Protein 7XLO (pdb70)

Structure (mmCIF, N/CA/C/O backbone):
data_7XLO
#
_entry.id   7XLO
#
_cell.length_a   97.650
_cell.length_b   97.650
_cell.length_c   168.220
_cell.angle_alpha   90.00
_cell.angle_beta   90.00
_cell.angle_gamma   90.00
#
_symmetry.space_group_name_H-M   'I 4'
#
loop_
_entity.id
_entity.type
_entity.pdbx_description
1 polymer "Inosine-5'-monophosphate dehydrogenase"
2 water water
#
loop_
_atom_site.group_PDB
_atom_site.id
_atom_site.type_symbol
_atom_site.label_atom_id
_atom_site.label_alt_id
_atom_site.label_comp_id
_atom_site.label_asym_id
_atom_site.label_entity_id
_atom_site.label_seq_id
_atom_site.pdbx_PDB_ins_code
_atom_site.Cartn_x
_atom_site.Cartn_y
_atom_site.Cartn_z
_atom_site.occupancy
_atom_site.B_iso_or_equiv
_atom_site.auth_seq_id
_atom_site.auth_comp_id
_atom_site.auth_asym_id
_atom_site.auth_atom_id
_atom_site.pdbx_PDB_model_num
ATOM 1 N N . MET A 1 1 ? 16.330 -13.635 8.797 1.00 18.04 1 MET A N 1
ATOM 2 C CA . MET A 1 1 ? 16.050 -14.867 9.617 1.00 18.17 1 MET A CA 1
ATOM 3 C C . MET A 1 1 ? 15.482 -14.460 10.982 1.00 17.22 1 MET A C 1
ATOM 4 O O . MET A 1 1 ? 14.355 -14.869 11.303 1.00 17.83 1 MET A O 1
ATOM 9 N N . PHE A 1 2 ? 16.247 -13.697 11.758 1.00 15.80 2 PHE A N 1
ATOM 10 C CA . PHE A 1 2 ? 15.925 -13.381 13.165 1.00 15.38 2 PHE A CA 1
ATOM 11 C C . PHE A 1 2 ? 15.102 -12.101 13.207 1.00 15.63 2 PHE A C 1
ATOM 12 O O . PHE A 1 2 ? 14.029 -12.082 13.833 1.00 16.00 2 PHE A O 1
ATOM 20 N N . LEU A 1 3 ? 15.577 -11.058 12.542 1.00 15.90 3 LEU A N 1
ATOM 21 C CA . LEU A 1 3 ? 14.815 -9.797 12.461 1.00 16.47 3 LEU A CA 1
ATOM 22 C C . LEU A 1 3 ? 13.495 -10.024 11.723 1.00 17.13 3 LEU A C 1
ATOM 23 O O . LEU A 1 3 ? 12.518 -9.341 12.056 1.00 17.39 3 LEU A O 1
ATOM 28 N N . LYS A 1 4 ? 13.475 -10.944 10.756 1.00 18.08 4 LYS A N 1
ATOM 29 C CA . LYS A 1 4 ? 12.253 -11.310 9.993 1.00 18.47 4 LYS A CA 1
ATOM 30 C C . LYS A 1 4 ? 11.182 -11.845 10.943 1.00 17.95 4 LYS A C 1
ATOM 31 O O . LYS A 1 4 ? 10.004 -11.539 10.722 1.00 17.76 4 LYS A O 1
ATOM 37 N N . LYS A 1 5 ? 11.573 -12.637 11.945 1.00 17.78 5 LYS A N 1
ATOM 38 C CA . LYS A 1 5 ? 10.633 -13.121 12.982 1.00 17.50 5 LYS A CA 1
ATOM 39 C C . LYS A 1 5 ? 9.919 -11.925 13.615 1.00 18.12 5 LYS A C 1
ATOM 40 O O . LYS A 1 5 ? 8.700 -12.000 13.756 1.00 18.17 5 LYS A O 1
ATOM 46 N N . LEU A 1 6 ? 10.649 -10.860 13.964 1.00 18.55 6 LEU A N 1
ATOM 47 C CA . LEU A 1 6 ? 10.092 -9.701 14.710 1.00 19.27 6 LEU A CA 1
ATOM 48 C C . LEU A 1 6 ? 9.375 -8.727 13.769 1.00 20.74 6 LEU A C 1
ATOM 49 O O . LEU A 1 6 ? 8.270 -8.272 14.124 1.00 20.96 6 LEU A O 1
ATOM 54 N N . ILE A 1 7 ? 10.002 -8.378 12.642 1.00 22.39 7 ILE A N 1
ATOM 55 C CA . ILE A 1 7 ? 9.415 -7.487 11.597 1.00 23.12 7 ILE A CA 1
ATOM 56 C C . ILE A 1 7 ? 8.041 -8.048 11.208 1.00 23.78 7 ILE A C 1
ATOM 57 O O . ILE A 1 7 ? 7.086 -7.269 11.089 1.00 23.90 7 ILE A O 1
ATOM 62 N N . GLU A 1 8 ? 7.940 -9.367 11.036 1.00 24.97 8 GLU A N 1
ATOM 63 C CA . GLU A 1 8 ? 6.758 -10.013 10.410 1.00 24.75 8 GLU A CA 1
ATOM 64 C C . GLU A 1 8 ? 5.906 -10.771 11.432 1.00 23.64 8 GLU A C 1
ATOM 65 O O . GLU A 1 8 ? 4.866 -11.317 11.006 1.00 24.21 8 GLU A O 1
ATOM 71 N N . ALA A 1 9 ? 6.299 -10.833 12.708 1.00 22.02 9 ALA A N 1
ATOM 72 C CA . ALA A 1 9 ? 5.459 -11.468 13.756 1.00 20.95 9 ALA A CA 1
ATOM 73 C C . ALA A 1 9 ? 4.110 -10.771 13.772 1.00 19.67 9 ALA A C 1
ATOM 74 O O . ALA A 1 9 ? 4.083 -9.525 13.827 1.00 18.82 9 ALA A O 1
ATOM 76 N N . LYS A 1 10 ? 3.036 -11.546 13.712 1.00 18.94 10 LYS A N 1
ATOM 77 C CA . LYS A 1 10 ? 1.676 -10.967 13.753 1.00 19.44 10 LYS A CA 1
ATOM 78 C C . LYS A 1 10 ? 1.332 -10.648 15.213 1.00 18.83 10 LYS A C 1
ATOM 79 O O . LYS A 1 10 ? 2.082 -11.064 16.143 1.00 18.59 10 LYS A O 1
ATOM 85 N N . LYS A 1 11 ? 0.253 -9.890 15.395 1.00 17.63 11 LYS A N 1
ATOM 86 C CA . LYS A 1 11 ? -0.218 -9.400 16.715 1.00 16.86 11 LYS A CA 1
ATOM 87 C C . LYS A 1 11 ? -1.378 -10.290 17.180 1.00 15.72 11 LYS A C 1
ATOM 88 O O . LYS A 1 11 ? -2.316 -10.490 16.397 1.00 16.22 11 LYS A O 1
ATOM 94 N N . ALA A 1 12 ? -1.336 -10.818 18.402 1.00 14.29 12 ALA A N 1
ATOM 95 C CA . ALA A 1 12 ? -2.424 -11.683 18.924 1.00 13.30 12 ALA A CA 1
ATOM 96 C C . ALA A 1 12 ? -3.188 -11.013 20.079 1.00 12.32 12 ALA A C 1
ATOM 97 O O . ALA A 1 12 ? -2.628 -10.135 20.804 1.00 12.01 12 ALA A O 1
ATOM 99 N N . TYR A 1 13 ? -4.441 -11.442 20.249 1.00 11.28 13 TYR A N 1
ATOM 100 C CA . TYR A 1 13 ? -5.450 -10.775 21.108 1.00 10.56 13 TYR A CA 1
ATOM 101 C C . TYR A 1 13 ? -5.954 -11.690 22.212 1.00 10.27 13 TYR A C 1
ATOM 102 O O . TYR A 1 13 ? -6.147 -12.895 21.974 1.00 10.55 13 TYR A O 1
ATOM 111 N N . THR A 1 14 ? -6.182 -11.111 23.388 1.00 9.79 14 THR A N 1
ATOM 112 C CA . THR A 1 14 ? -6.817 -11.807 24.528 1.00 9.49 14 THR A CA 1
ATOM 113 C C . THR A 1 14 ? -8.185 -11.182 24.757 1.00 9.20 14 THR A C 1
ATOM 114 O O . THR A 1 14 ? -8.667 -10.495 23.862 1.00 9.41 14 THR A O 1
ATOM 118 N N . PHE A 1 15 ? -8.782 -11.399 25.919 1.00 9.01 15 PHE A N 1
ATOM 119 C CA . PHE A 1 15 ? -10.151 -10.910 26.203 1.00 8.96 15 PHE A CA 1
ATOM 120 C C . PHE A 1 15 ? -10.114 -9.392 26.402 1.00 9.29 15 PHE A C 1
ATOM 121 O O . PHE A 1 15 ? -10.860 -8.664 25.726 1.00 9.57 15 PHE A O 1
ATOM 129 N N . ASP A 1 16 ? -9.197 -8.917 27.239 1.00 9.61 16 ASP A N 1
ATOM 130 C CA . ASP A 1 16 ? -9.089 -7.483 27.606 1.00 9.83 16 ASP A CA 1
ATOM 131 C C . ASP A 1 16 ? -8.608 -6.628 26.436 1.00 9.97 16 ASP A C 1
ATOM 132 O O . ASP A 1 16 ? -8.474 -5.425 26.633 1.00 9.80 16 ASP A O 1
ATOM 137 N N . ASP A 1 17 ? -8.371 -7.212 25.261 1.00 10.52 17 ASP A N 1
ATOM 138 C CA . ASP A 1 17 ? -8.016 -6.430 24.047 1.00 10.84 17 ASP A CA 1
ATOM 139 C C . ASP A 1 17 ? -9.266 -5.987 23.287 1.00 10.95 17 ASP A C 1
ATOM 140 O O . ASP A 1 17 ? -9.179 -4.981 22.549 1.00 10.89 17 ASP A O 1
ATOM 145 N N . VAL A 1 18 ? -10.368 -6.727 23.413 1.00 11.12 18 VAL A N 1
ATOM 146 C CA . VAL A 1 18 ? -11.554 -6.500 22.545 1.00 11.34 18 VAL A CA 1
ATOM 147 C C . VAL A 1 18 ? -12.783 -6.189 23.389 1.00 11.48 18 VAL A C 1
ATOM 148 O O . VAL A 1 18 ? -12.756 -6.410 24.629 1.00 11.07 18 VAL A O 1
ATOM 152 N N . LEU A 1 19 ? -13.801 -5.684 22.675 1.00 11.87 19 LEU A N 1
ATOM 153 C CA . LEU A 1 19 ? -15.208 -5.507 23.108 1.00 11.74 19 LEU A CA 1
ATOM 154 C C . LEU A 1 19 ? -16.144 -5.933 21.988 1.00 11.93 19 LEU A C 1
ATOM 155 O O . LEU A 1 19 ? -15.849 -5.685 20.798 1.00 11.79 19 LEU A O 1
ATOM 160 N N . LEU A 1 20 ? -17.276 -6.461 22.378 1.00 12.06 20 LEU A N 1
ATOM 161 C CA . LEU A 1 20 ? -18.255 -6.798 21.395 1.00 12.30 20 LEU A CA 1
ATOM 162 C C . LEU A 1 20 ? -19.117 -5.601 21.049 1.00 12.50 20 LEU A C 1
ATOM 163 O O . LEU A 1 20 ? -19.638 -4.948 21.916 1.00 12.68 20 LEU A O 1
ATOM 168 N N . VAL A 1 21 ? -19.251 -5.310 19.770 1.00 12.71 21 VAL A N 1
ATOM 169 C CA . VAL A 1 21 ? -20.119 -4.211 19.291 1.00 12.60 21 VAL A CA 1
ATOM 170 C C . VAL A 1 21 ? -21.565 -4.644 19.107 1.00 12.60 21 VAL A C 1
ATOM 171 O O . VAL A 1 21 ? -21.821 -5.618 18.445 1.00 12.60 21 VAL A O 1
ATOM 175 N N . PRO A 1 22 ? -22.512 -3.905 19.720 1.00 12.85 22 PRO A N 1
ATOM 176 C CA . PRO A 1 22 ? -23.904 -4.319 19.683 1.00 13.17 22 PRO A CA 1
ATOM 177 C C . PRO A 1 22 ? -24.554 -4.043 18.325 1.00 13.71 22 PRO A C 1
ATOM 178 O O . PRO A 1 22 ? -24.406 -2.978 17.775 1.00 13.49 22 PRO A O 1
ATOM 182 N N . ASN A 1 23 ? -25.285 -5.042 17.852 1.00 14.76 23 ASN A N 1
ATOM 183 C CA . ASN A 1 23 ? -26.015 -5.051 16.572 1.00 15.27 23 ASN A CA 1
ATOM 184 C C . ASN A 1 23 ? -27.488 -4.765 16.861 1.00 16.21 23 ASN A C 1
ATOM 185 O O . ASN A 1 23 ? -27.866 -4.701 18.044 1.00 16.68 23 ASN A O 1
ATOM 190 N N . ALA A 1 24 ? -28.297 -4.640 15.809 1.00 17.21 24 ALA A N 1
ATOM 191 C CA . ALA A 1 24 ? -29.773 -4.645 15.895 1.00 17.61 24 ALA A CA 1
ATOM 192 C C . ALA A 1 24 ? -30.205 -6.014 16.407 1.00 18.19 24 ALA A C 1
ATOM 193 O O . ALA A 1 24 ? -29.604 -7.011 15.974 1.00 19.10 24 ALA A O 1
ATOM 195 N N . SER A 1 25 ? -31.216 -6.058 17.272 1.00 18.49 25 SER A N 1
ATOM 196 C CA . SER A 1 25 ? -31.597 -7.285 18.003 1.00 19.22 25 SER A CA 1
ATOM 197 C C . SER A 1 25 ? -33.106 -7.508 18.021 1.00 20.75 25 SER A C 1
ATOM 198 O O . SER A 1 25 ? -33.872 -6.607 18.458 1.00 20.96 25 SER A O 1
ATOM 201 N N . TRP A 1 26 ? -33.505 -8.715 17.622 1.00 21.69 26 TRP A N 1
ATOM 202 C CA . TRP A 1 26 ? -34.896 -9.194 17.771 1.00 21.92 26 TRP A CA 1
ATOM 203 C C . TRP A 1 26 ? -35.034 -10.047 19.033 1.00 21.47 26 TRP A C 1
ATOM 204 O O . TRP A 1 26 ? -36.145 -10.541 19.274 1.00 19.56 26 TRP A O 1
ATOM 215 N N . VAL A 1 27 ? -33.940 -10.148 19.780 1.00 21.64 27 VAL A N 1
ATOM 216 C CA . VAL A 1 27 ? -33.848 -11.042 20.915 1.00 21.78 27 VAL A CA 1
ATOM 217 C C . VAL A 1 27 ? -33.644 -10.472 22.312 1.00 21.60 27 VAL A C 1
ATOM 218 O O . VAL A 1 27 ? -32.868 -9.562 22.514 1.00 20.78 27 VAL A O 1
ATOM 222 N N . GLU A 1 28 ? -34.345 -11.038 23.274 1.00 21.88 28 GLU A N 1
ATOM 223 C CA . GLU A 1 28 ? -34.182 -10.646 24.659 1.00 21.74 28 GLU A CA 1
ATOM 224 C C . GLU A 1 28 ? -33.558 -11.825 25.350 1.00 21.70 28 GLU A C 1
ATOM 225 O O . GLU A 1 28 ? -33.677 -12.937 24.872 1.00 21.29 28 GLU A O 1
ATOM 227 N N . PRO A 1 29 ? -32.948 -11.609 26.520 1.00 20.92 29 PRO A N 1
ATOM 228 C CA . PRO A 1 29 ? -32.126 -12.642 27.148 1.00 19.68 29 PRO A CA 1
ATOM 229 C C . PRO A 1 29 ? -32.994 -13.830 27.559 1.00 18.37 29 PRO A C 1
ATOM 230 O O . PRO A 1 29 ? -32.619 -14.934 27.278 1.00 17.50 29 PRO A O 1
ATOM 234 N N . LYS A 1 30 ? -34.164 -13.563 28.134 1.00 18.32 30 LYS A N 1
ATOM 235 C CA . LYS A 1 30 ? -35.189 -14.610 28.392 1.00 18.42 30 LYS A CA 1
ATOM 236 C C . LYS A 1 30 ? -35.359 -15.515 27.151 1.00 17.92 30 LYS A C 1
ATOM 237 O O . LYS A 1 30 ? -35.531 -16.721 27.345 1.00 18.20 30 LYS A O 1
ATOM 243 N N . ASP A 1 31 ? -35.297 -14.985 25.925 1.00 17.33 31 ASP A N 1
ATOM 244 C CA . ASP A 1 31 ? -35.583 -15.774 24.698 1.00 17.09 31 ASP A CA 1
ATOM 245 C C . ASP A 1 31 ? -34.358 -16.558 24.200 1.00 16.50 31 ASP A C 1
ATOM 246 O O . ASP A 1 31 ? -34.497 -17.262 23.183 1.00 16.88 31 ASP A O 1
ATOM 251 N N . THR A 1 32 ? -33.192 -16.440 24.838 1.00 15.68 32 THR A N 1
ATOM 252 C CA . THR A 1 32 ? -31.927 -17.030 24.316 1.00 14.41 32 THR A CA 1
ATOM 253 C C . THR A 1 32 ? -31.919 -18.552 24.438 1.00 13.96 32 THR A C 1
ATOM 254 O O . THR A 1 32 ? -32.702 -19.104 25.241 1.00 13.49 32 THR A O 1
ATOM 258 N N . ASP A 1 33 ? -31.063 -19.170 23.618 1.00 13.65 33 ASP A N 1
ATOM 259 C CA . ASP A 1 33 ? -30.712 -20.610 23.641 1.00 13.48 33 ASP A CA 1
ATOM 260 C C . ASP A 1 33 ? -29.181 -20.728 23.706 1.00 13.53 33 ASP A C 1
ATOM 261 O O . ASP A 1 33 ? -28.500 -20.454 22.694 1.00 13.42 33 ASP A O 1
ATOM 266 N N . VAL A 1 34 ? -28.660 -21.120 24.869 1.00 13.08 34 VAL A N 1
ATOM 267 C CA . VAL A 1 34 ? -27.199 -21.250 25.083 1.00 12.98 34 VAL A CA 1
ATOM 268 C C . VAL A 1 34 ? -26.785 -22.708 24.948 1.00 12.67 34 VAL A C 1
ATOM 269 O O . VAL A 1 34 ? -25.683 -23.042 25.368 1.00 12.31 34 VAL A O 1
ATOM 273 N N . SER A 1 35 ? -27.638 -23.565 24.400 1.00 12.81 35 SER A N 1
ATOM 274 C CA . SER A 1 35 ? -27.275 -24.990 24.250 1.00 12.90 35 SER A CA 1
ATOM 275 C C . SER A 1 35 ? -26.101 -25.038 23.281 1.00 13.38 35 SER A C 1
ATOM 276 O O . SER A 1 35 ? -25.908 -24.057 22.518 1.00 13.62 35 SER A O 1
ATOM 279 N N . THR A 1 36 ? -25.314 -26.106 23.374 1.00 13.27 36 THR A N 1
ATOM 280 C CA . THR A 1 36 ? -24.208 -26.393 22.447 1.00 12.97 36 THR A CA 1
ATOM 281 C C . THR A 1 36 ? -24.084 -27.903 22.339 1.00 13.10 36 THR A C 1
ATOM 282 O O . THR A 1 36 ? -24.357 -28.611 23.317 1.00 13.86 36 THR A O 1
ATOM 286 N N . ASP A 1 37 ? -23.659 -28.361 21.177 1.00 12.95 37 ASP A N 1
ATOM 287 C CA . ASP A 1 37 ? -23.648 -29.792 20.830 1.00 13.04 37 ASP A CA 1
ATOM 288 C C . ASP A 1 37 ? -22.218 -30.232 20.522 1.00 12.61 37 ASP A C 1
ATOM 289 O O . ASP A 1 37 ? -21.795 -30.126 19.356 1.00 12.02 37 ASP A O 1
ATOM 294 N N . LEU A 1 38 ? -21.508 -30.722 21.536 1.00 12.61 38 LEU A N 1
ATOM 295 C CA . LEU A 1 38 ? -20.080 -31.083 21.388 1.00 12.74 38 LEU A CA 1
ATOM 296 C C . LEU A 1 38 ? -20.036 -32.486 20.798 1.00 12.95 38 LEU A C 1
ATOM 297 O O . LEU A 1 38 ? -19.860 -33.451 21.554 1.00 13.33 38 LEU A O 1
ATOM 302 N N . ALA A 1 39 ? -20.241 -32.586 19.485 1.00 12.91 39 ALA A N 1
ATOM 303 C CA . ALA A 1 39 ? -20.064 -33.834 18.715 1.00 12.96 39 ALA A CA 1
ATOM 304 C C . ALA A 1 39 ? -21.088 -34.873 19.165 1.00 13.11 39 ALA A C 1
ATOM 305 O O . ALA A 1 39 ? -20.691 -35.979 19.507 1.00 13.15 39 ALA A O 1
ATOM 307 N N . GLY A 1 40 ? -22.364 -34.504 19.193 1.00 13.45 40 GLY A N 1
ATOM 308 C CA . GLY A 1 40 ? -23.434 -35.379 19.700 1.00 13.51 40 GLY A CA 1
ATOM 309 C C . GLY A 1 40 ? -23.737 -35.177 21.180 1.00 13.68 40 GLY A C 1
ATO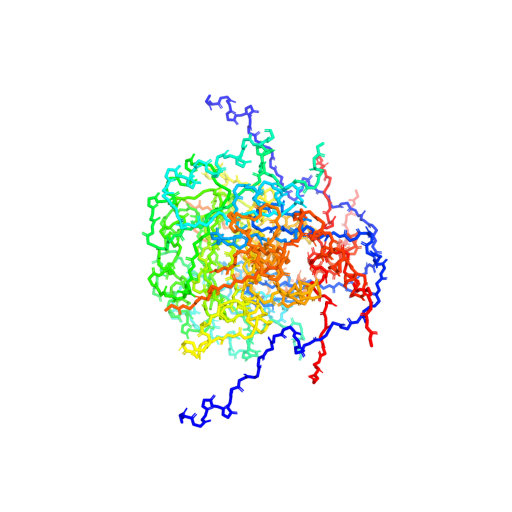M 310 O O . GLY A 1 40 ? -24.890 -35.439 21.578 1.00 14.04 40 GLY A O 1
ATOM 311 N N . LEU A 1 41 ? -22.750 -34.785 21.983 1.00 13.77 41 LEU A N 1
ATOM 312 C CA . LEU A 1 41 ? -23.009 -34.488 23.385 1.00 13.86 41 LEU A CA 1
ATOM 313 C C . LEU A 1 41 ? -23.846 -33.240 23.378 1.00 13.78 41 LEU A C 1
ATOM 314 O O . LEU A 1 41 ? -23.458 -32.247 22.766 1.00 14.49 41 LEU A O 1
ATOM 319 N N . LYS A 1 42 ? -24.990 -33.253 24.052 1.00 13.40 42 LYS A N 1
ATOM 320 C CA . LYS A 1 42 ? -25.869 -32.082 23.927 1.00 13.48 42 LYS A CA 1
ATOM 321 C C . LYS A 1 42 ? -25.899 -31.385 25.276 1.00 12.98 42 LYS A C 1
ATOM 322 O O . LYS A 1 42 ? -26.577 -31.873 26.185 1.00 12.93 42 LYS A O 1
ATOM 328 N N . LEU A 1 43 ? -25.147 -30.296 25.393 1.00 12.66 43 LEU A N 1
ATOM 329 C CA . LEU A 1 43 ? -25.123 -29.444 26.601 1.00 12.19 43 LEU A CA 1
ATOM 330 C C . LEU A 1 43 ? -26.228 -28.396 26.448 1.00 12.04 43 LEU A C 1
ATOM 331 O O . LEU A 1 43 ? -26.540 -28.036 25.306 1.00 12.22 43 LEU A O 1
ATOM 336 N N . ASN A 1 44 ? -26.820 -27.964 27.565 1.00 11.93 44 ASN A N 1
ATOM 337 C CA . ASN A 1 44 ? -27.888 -26.926 27.630 1.00 11.71 44 ASN A CA 1
ATOM 338 C C . ASN A 1 44 ? -27.343 -25.606 28.188 1.00 11.68 44 ASN A C 1
ATOM 339 O O . ASN A 1 44 ? -28.119 -24.628 28.303 1.00 11.34 44 ASN A O 1
ATOM 344 N N . ILE A 1 45 ? -26.069 -25.612 28.585 1.00 11.58 45 ILE A N 1
ATOM 345 C CA . ILE A 1 45 ? -25.252 -24.397 28.841 1.00 11.38 45 ILE A CA 1
ATOM 346 C C . ILE A 1 45 ? -23.835 -24.709 28.351 1.00 11.26 45 ILE A C 1
ATOM 347 O O . ILE A 1 45 ? -23.400 -25.852 28.426 1.00 10.96 45 ILE A O 1
ATOM 352 N N . PRO A 1 46 ? -23.080 -23.732 27.799 1.00 11.49 46 PRO A N 1
ATOM 353 C CA . PRO A 1 46 ? -21.791 -24.034 27.178 1.00 11.68 46 PRO A CA 1
ATOM 354 C C . PRO A 1 46 ? -20.613 -24.029 28.152 1.00 12.31 46 PRO A C 1
ATOM 355 O O . PRO A 1 46 ? -19.628 -23.383 27.856 1.00 12.88 46 PRO A O 1
ATOM 359 N N . ILE A 1 47 ? -20.728 -24.758 29.268 1.00 12.79 47 ILE A N 1
ATOM 360 C CA . ILE A 1 47 ? -19.722 -24.748 30.371 1.00 12.79 47 ILE A CA 1
ATOM 361 C C . ILE A 1 47 ? -19.182 -26.159 30.605 1.00 12.70 47 ILE A C 1
ATOM 362 O O . ILE A 1 47 ? -19.984 -27.098 30.595 1.00 13.03 47 ILE A O 1
ATOM 367 N N . VAL A 1 48 ? -17.865 -26.283 30.786 1.00 12.75 48 VAL A N 1
ATOM 368 C CA . VAL A 1 48 ? -17.133 -27.576 30.959 1.00 12.97 48 VAL A CA 1
ATOM 369 C C . VAL A 1 48 ? -16.198 -27.430 32.156 1.00 12.94 48 VAL A C 1
ATOM 370 O O . VAL A 1 48 ? -15.384 -26.514 32.135 1.00 13.19 48 VAL A O 1
ATOM 374 N N . SER A 1 49 ? -16.299 -28.310 33.145 1.00 13.10 49 SER A N 1
ATOM 375 C CA . SER A 1 49 ? -15.398 -28.369 34.329 1.00 13.27 49 SER A CA 1
ATOM 376 C C . SER A 1 49 ? -13.937 -28.580 33.921 1.00 13.50 49 SER A C 1
ATOM 377 O O . SER A 1 49 ? -13.692 -29.486 33.087 1.00 14.09 49 SER A O 1
ATOM 380 N N . ALA A 1 50 ? -13.001 -27.832 34.488 1.00 13.44 50 ALA A N 1
ATOM 381 C CA . ALA A 1 50 ? -11.599 -28.087 34.197 1.00 13.63 50 ALA A CA 1
ATOM 382 C C . ALA A 1 50 ? -11.160 -29.285 35.019 1.00 14.00 50 ALA A C 1
ATOM 383 O O . ALA A 1 50 ? -11.300 -29.284 36.242 1.00 14.51 50 ALA A O 1
ATOM 385 N N . ALA A 1 51 ? -10.643 -30.315 34.357 1.00 14.31 51 ALA A N 1
ATOM 386 C CA . ALA A 1 51 ? -10.239 -31.532 35.060 1.00 14.48 51 ALA A CA 1
ATOM 387 C C . ALA A 1 51 ? -9.034 -31.305 35.961 1.00 14.61 51 ALA A C 1
ATOM 388 O O . ALA A 1 51 ? -7.914 -31.672 35.608 1.00 14.80 51 ALA A O 1
ATOM 390 N N . MET A 1 52 ? -9.255 -30.703 37.124 1.00 14.50 52 MET A N 1
ATOM 391 C CA . MET A 1 52 ? -8.167 -30.484 38.068 1.00 14.72 52 MET A CA 1
ATOM 392 C C . MET A 1 52 ? -8.545 -31.064 39.417 1.00 15.05 52 MET A C 1
ATOM 393 O O . MET A 1 52 ? -9.708 -31.011 39.818 1.00 14.74 52 MET A O 1
ATOM 398 N N . ASP A 1 53 ? -7.569 -31.629 40.119 1.00 15.85 53 ASP A N 1
ATOM 399 C CA . ASP A 1 53 ? -7.887 -32.273 41.420 1.00 17.08 53 ASP A CA 1
ATOM 400 C C . ASP A 1 53 ? -8.402 -31.253 42.445 1.00 18.01 53 ASP A C 1
ATOM 401 O O . ASP A 1 53 ? -8.842 -31.693 43.525 1.00 18.38 53 ASP A O 1
ATOM 406 N N . THR A 1 54 ? -8.354 -29.957 42.124 1.00 18.81 54 THR A N 1
ATOM 407 C CA . THR A 1 54 ? -8.952 -28.862 42.931 1.00 19.16 54 THR A CA 1
ATOM 408 C C . THR A 1 54 ? -10.343 -28.454 42.397 1.00 19.56 54 THR A C 1
ATOM 409 O O . THR A 1 54 ? -11.046 -27.717 43.122 1.00 18.43 54 THR A O 1
ATOM 413 N N . VAL A 1 55 ? -10.748 -28.923 41.206 1.00 20.54 55 VAL A N 1
ATOM 414 C CA . VAL A 1 55 ? -11.978 -28.423 40.514 1.00 21.84 55 VAL A CA 1
ATOM 415 C C . VAL A 1 55 ? -13.028 -29.520 40.312 1.00 22.59 55 VAL A C 1
ATOM 416 O O . VAL A 1 55 ? -14.203 -29.229 40.592 1.00 24.56 55 VAL A O 1
ATOM 420 N N . THR A 1 56 ? -12.678 -30.702 39.796 1.00 23.25 56 THR A N 1
ATOM 421 C CA . THR A 1 56 ? -13.712 -31.661 39.313 1.00 23.62 56 THR A CA 1
ATOM 422 C C . THR A 1 56 ? -13.463 -33.115 39.755 1.00 24.16 56 THR A C 1
ATOM 423 O O . THR A 1 56 ? -12.637 -33.819 39.149 1.00 22.74 56 THR A O 1
ATOM 427 N N . GLU A 1 57 ? -14.208 -33.536 40.776 1.00 25.67 57 GLU A N 1
ATOM 428 C CA . GLU A 1 57 ? -14.488 -34.952 41.112 1.00 26.89 57 GLU A CA 1
ATOM 429 C C . GLU A 1 57 ? -16.019 -35.092 41.076 1.00 27.75 57 GLU A C 1
ATOM 430 O O . GLU A 1 57 ? -16.650 -34.208 40.503 1.00 29.04 57 GLU A O 1
ATOM 436 N N . LYS A 1 58 ? -16.594 -36.152 41.648 1.00 30.25 58 LYS A N 1
ATOM 437 C CA . LYS A 1 58 ? -18.024 -36.547 41.451 1.00 31.21 58 LYS A CA 1
ATOM 438 C C . LYS A 1 58 ? -18.999 -35.399 41.766 1.00 30.89 58 LYS A C 1
ATOM 439 O O . LYS A 1 58 ? -19.921 -35.197 40.953 1.00 30.53 58 LYS A O 1
ATOM 445 N N . GLU A 1 59 ? -18.818 -34.652 42.864 1.00 30.89 59 GLU A N 1
ATOM 446 C CA . GLU A 1 59 ? -19.842 -33.659 43.312 1.00 31.35 59 GLU A CA 1
ATOM 447 C C . GLU A 1 59 ? -20.036 -32.619 42.209 1.00 29.19 59 GLU A C 1
ATOM 448 O O . GLU A 1 59 ? -21.188 -32.331 41.862 1.00 27.66 59 GLU A O 1
ATOM 454 N N . MET A 1 60 ? -18.932 -32.109 41.663 1.00 28.06 60 MET A N 1
ATOM 455 C CA . MET A 1 60 ? -18.946 -31.113 40.564 1.00 27.48 60 MET A CA 1
ATOM 456 C C . MET A 1 60 ? -19.655 -31.678 39.328 1.00 27.39 60 MET A C 1
ATOM 457 O O . MET A 1 60 ? -20.616 -31.028 38.825 1.00 26.74 60 MET A O 1
ATOM 462 N N . ALA A 1 61 ? -19.183 -32.832 38.851 1.00 25.89 61 ALA A N 1
ATOM 463 C CA . ALA A 1 61 ? -19.660 -33.476 37.610 1.00 25.06 61 ALA A CA 1
ATOM 464 C C . ALA A 1 61 ? -21.170 -33.665 37.669 1.00 24.74 61 ALA A C 1
ATOM 465 O O . ALA A 1 61 ? -21.808 -33.438 36.642 1.00 27.09 61 ALA A O 1
ATOM 467 N N . ILE A 1 62 ? -21.706 -34.067 38.827 1.00 23.70 62 ILE A N 1
ATOM 468 C CA . ILE A 1 62 ? -23.172 -34.250 39.037 1.00 22.26 62 ILE A CA 1
ATOM 469 C C . ILE A 1 62 ? -23.838 -32.877 38.960 1.00 20.99 62 ILE A C 1
ATOM 470 O O . ILE A 1 62 ? -24.682 -32.675 38.079 1.00 21.62 62 ILE A O 1
ATOM 475 N N . ALA A 1 63 ? -23.446 -31.963 39.843 1.00 19.56 63 ALA A N 1
ATOM 476 C CA . ALA A 1 63 ? -24.009 -30.597 39.913 1.00 19.30 63 ALA A CA 1
ATOM 477 C C . ALA A 1 63 ? -23.972 -29.943 38.526 1.00 18.47 63 ALA A C 1
ATOM 478 O O . ALA A 1 63 ? -25.031 -29.481 38.081 1.00 18.59 63 ALA A O 1
ATOM 480 N N . LEU A 1 64 ? -22.832 -29.968 37.832 1.00 17.86 64 LEU A N 1
ATOM 481 C CA . LEU A 1 64 ? -22.678 -29.246 36.533 1.00 17.66 64 LEU A CA 1
ATOM 482 C C . LEU A 1 64 ? -23.431 -29.953 35.396 1.00 17.29 64 LEU A C 1
ATOM 483 O O . LEU A 1 64 ? -24.049 -29.244 34.575 1.00 16.93 64 LEU A O 1
ATOM 488 N N . ALA A 1 65 ? -23.383 -31.285 35.323 1.00 16.75 65 ALA A N 1
ATOM 489 C CA . ALA A 1 65 ? -24.168 -32.049 34.329 1.00 16.59 65 ALA A CA 1
ATOM 490 C C . ALA A 1 65 ? -25.654 -31.733 34.534 1.00 16.74 65 ALA A C 1
ATOM 491 O O . ALA A 1 65 ? -26.377 -31.547 33.523 1.00 16.78 65 ALA A O 1
ATOM 493 N N . ARG A 1 66 ? -26.083 -31.657 35.800 1.00 16.07 66 ARG A N 1
ATOM 494 C CA . ARG A 1 66 ? -27.472 -31.305 36.168 1.00 15.33 66 ARG A CA 1
ATOM 495 C C . ARG A 1 66 ? -27.817 -29.949 35.589 1.00 14.75 66 ARG A C 1
ATOM 496 O O . ARG A 1 66 ? -28.974 -29.762 35.188 1.00 15.47 66 ARG A O 1
ATOM 504 N N . LEU A 1 67 ? -26.836 -29.050 35.552 1.00 13.76 67 LEU A N 1
ATOM 505 C CA . LEU A 1 67 ? -27.062 -27.650 35.120 1.00 13.07 67 LEU A CA 1
ATOM 506 C C . LEU A 1 67 ? -27.090 -27.549 33.590 1.00 12.17 67 LEU A C 1
ATOM 507 O O . LEU A 1 67 ? -27.536 -26.501 33.106 1.00 11.82 67 LEU A O 1
ATOM 512 N N . GLY A 1 68 ? -26.710 -28.613 32.870 1.00 11.63 68 GLY A N 1
ATOM 513 C CA . GLY A 1 68 ? -26.586 -28.620 31.397 1.00 11.27 68 GLY A CA 1
ATOM 514 C C . GLY A 1 68 ? -25.136 -28.609 30.951 1.00 11.03 68 GLY A C 1
ATOM 515 O O . GLY A 1 68 ? -24.882 -28.561 29.733 1.00 10.65 68 GLY A O 1
ATOM 516 N N . GLY A 1 69 ? -24.217 -28.628 31.918 1.00 11.06 69 GLY A N 1
ATOM 517 C CA . GLY A 1 69 ? -22.769 -28.507 31.693 1.00 11.03 69 GLY A CA 1
ATOM 518 C C . GLY A 1 69 ? -22.128 -29.864 31.806 1.00 11.01 69 GLY A C 1
ATOM 519 O O . GLY A 1 69 ? -22.865 -30.820 32.019 1.00 11.34 69 GLY A O 1
ATOM 520 N N . LEU A 1 70 ? -20.806 -29.938 31.689 1.00 10.96 70 LEU A N 1
ATOM 521 C CA . LEU A 1 70 ? -20.086 -31.221 31.535 1.00 11.05 70 LEU A CA 1
ATOM 522 C C . LEU A 1 70 ? -18.831 -31.287 32.408 1.00 11.30 70 LEU A C 1
ATOM 523 O O . LEU A 1 70 ? -17.887 -30.511 32.164 1.00 11.40 70 LEU A O 1
ATOM 528 N N . GLY A 1 71 ? -18.815 -32.234 33.351 1.00 11.52 71 GLY A N 1
ATOM 529 C CA . GLY A 1 71 ? -17.654 -32.530 34.206 1.00 11.74 71 GLY A CA 1
ATOM 530 C C . GLY A 1 71 ? -16.603 -33.382 33.510 1.00 11.88 71 GLY A C 1
ATOM 531 O O . GLY A 1 71 ? -16.939 -34.487 33.019 1.00 12.20 71 GLY A O 1
ATOM 532 N N . VAL A 1 72 ? -15.357 -32.912 33.474 1.00 11.97 72 VAL A N 1
ATOM 533 C CA . VAL A 1 72 ? -14.200 -33.781 33.120 1.00 11.94 72 VAL A CA 1
ATOM 534 C C . VAL A 1 72 ? -13.536 -34.227 34.431 1.00 12.02 72 VAL A C 1
ATOM 535 O O . VAL A 1 72 ? -12.896 -33.395 35.090 1.00 11.76 72 VAL A O 1
ATOM 539 N N . ILE A 1 73 ? -13.751 -35.495 34.812 1.00 12.41 73 ILE A N 1
ATOM 540 C CA . ILE A 1 73 ? -13.221 -36.113 36.062 1.00 12.47 73 ILE A CA 1
ATOM 541 C C . ILE A 1 73 ? -11.726 -36.291 35.841 1.00 12.32 73 ILE A C 1
ATOM 542 O O . ILE A 1 73 ? -11.347 -36.963 34.840 1.00 12.27 73 ILE A O 1
ATOM 547 N N . HIS A 1 74 ? -10.924 -35.734 36.752 1.00 11.97 74 HIS A N 1
ATOM 548 C CA . HIS A 1 74 ? -9.467 -35.546 36.562 1.00 11.59 74 HIS A CA 1
ATOM 549 C C . HIS A 1 74 ? -8.714 -36.871 36.678 1.00 11.63 74 HIS A C 1
ATOM 550 O O . HIS A 1 74 ? -9.302 -37.880 37.076 1.00 11.69 74 HIS A O 1
ATOM 557 N N . ARG A 1 75 ? -7.445 -36.858 36.300 1.00 11.96 75 ARG A N 1
ATOM 558 C CA . ARG A 1 75 ? -6.673 -38.101 36.098 1.00 12.37 75 ARG A CA 1
ATOM 559 C C . ARG A 1 75 ? -5.482 -38.134 37.041 1.00 13.18 75 ARG A C 1
ATOM 560 O O . ARG A 1 75 ? -4.596 -39.012 36.862 1.00 13.36 75 ARG A O 1
ATOM 568 N N . ASN A 1 76 ? -5.467 -37.223 38.009 1.00 13.94 76 ASN A N 1
ATOM 569 C CA . ASN A 1 76 ? -4.530 -37.302 39.145 1.00 14.83 76 ASN A CA 1
ATOM 570 C C . ASN A 1 76 ? -5.107 -38.270 40.184 1.00 15.52 76 ASN A C 1
ATOM 571 O O . ASN A 1 76 ? -5.295 -37.865 41.345 1.00 15.58 76 ASN A O 1
ATOM 576 N N . MET A 1 77 ? -5.375 -39.512 39.774 1.00 16.18 77 MET A N 1
ATOM 577 C CA . MET A 1 77 ? -5.949 -40.543 40.664 1.00 17.24 77 MET A CA 1
ATOM 578 C C . MET A 1 77 ? -5.842 -41.923 40.010 1.00 18.62 77 MET A C 1
ATOM 579 O O . MET A 1 77 ? -5.606 -42.000 38.785 1.00 18.31 77 MET A O 1
ATOM 584 N N . SER A 1 78 ? -6.027 -42.969 40.819 1.00 20.98 78 SER A N 1
ATOM 585 C CA . SER A 1 78 ? -6.039 -44.396 40.392 1.00 22.63 78 SER A CA 1
ATOM 586 C C . SER A 1 78 ? -7.226 -44.682 39.465 1.00 22.93 78 SER A C 1
ATOM 587 O O . SER A 1 78 ? -8.257 -43.977 39.549 1.00 22.64 78 SER A O 1
ATOM 590 N N . ILE A 1 79 ? -7.091 -45.712 38.633 1.00 23.50 79 ILE A N 1
ATOM 591 C CA . ILE A 1 79 ? -8.136 -46.086 37.643 1.00 24.63 79 ILE A CA 1
ATOM 592 C C . ILE A 1 79 ? -9.332 -46.636 38.416 1.00 25.39 79 ILE A C 1
ATOM 593 O O . ILE A 1 79 ? -10.453 -46.158 38.213 1.00 25.00 79 ILE A O 1
ATOM 598 N N . GLU A 1 80 ? -9.080 -47.602 39.292 1.00 27.24 80 GLU A N 1
ATOM 599 C CA . GLU A 1 80 ? -10.092 -48.109 40.245 1.00 28.92 80 GLU A CA 1
ATOM 600 C C . GLU A 1 80 ? -10.935 -46.914 40.716 1.00 28.00 80 GLU A C 1
ATOM 601 O O . GLU A 1 80 ? -12.172 -46.988 40.641 1.00 26.62 80 GLU A O 1
ATOM 607 N N . GLU A 1 81 ? -10.281 -45.830 41.141 1.00 29.10 81 GLU A N 1
ATOM 608 C CA . GLU A 1 81 ? -10.965 -44.651 41.721 1.00 29.66 81 GLU A CA 1
ATOM 609 C C . GLU A 1 81 ? -11.620 -43.821 40.618 1.00 28.41 81 GLU A C 1
ATOM 610 O O . GLU A 1 81 ? -12.747 -43.354 40.844 1.00 29.00 81 GLU A O 1
ATOM 616 N N . GLN A 1 82 ? -10.951 -43.617 39.483 1.00 25.99 82 GLN A N 1
ATOM 617 C CA . GLN A 1 82 ? -11.540 -42.797 38.397 1.00 25.43 82 GLN A CA 1
ATOM 618 C C . GLN A 1 82 ? -12.836 -43.471 37.952 1.00 25.59 82 GLN A C 1
ATOM 619 O O . GLN A 1 82 ? -13.899 -42.832 38.025 1.00 25.86 82 GLN A O 1
ATOM 625 N N . VAL A 1 83 ? -12.745 -44.733 37.541 1.00 25.31 83 VAL A N 1
ATOM 626 C CA . VAL A 1 83 ? -13.915 -45.533 37.094 1.00 24.95 83 VAL A CA 1
ATOM 627 C C . VAL A 1 83 ? -15.041 -45.424 38.129 1.00 25.71 83 VAL A C 1
ATOM 628 O O . VAL A 1 83 ? -16.177 -45.171 37.712 1.00 27.78 83 VAL A O 1
ATOM 632 N N . HIS A 1 84 ? -14.748 -45.569 39.426 1.00 25.80 84 HIS A N 1
ATOM 633 C CA . HIS A 1 84 ? -15.754 -45.415 4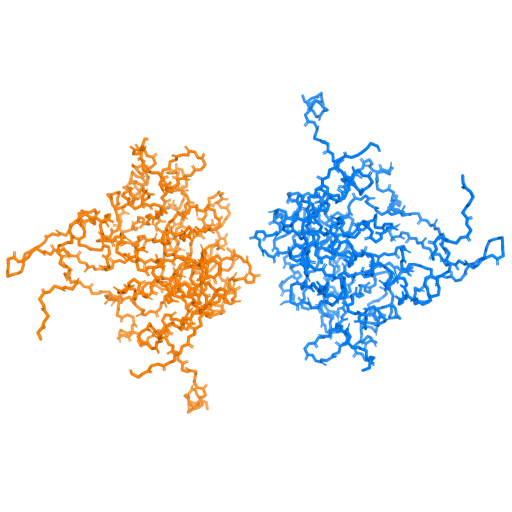0.515 1.00 25.94 84 HIS A CA 1
ATOM 634 C C . HIS A 1 84 ? -16.469 -44.060 40.403 1.00 25.47 84 HIS A C 1
ATOM 635 O O . HIS A 1 84 ? -17.700 -44.006 40.561 1.00 24.23 84 HIS A O 1
ATOM 642 N N . GLN A 1 85 ? -15.700 -43.004 40.143 1.00 25.73 85 GLN A N 1
ATOM 643 C CA . GLN A 1 85 ? -16.196 -41.613 40.074 1.00 25.23 85 GLN A CA 1
ATOM 644 C C . GLN A 1 85 ? -17.018 -41.421 38.801 1.00 24.61 85 GLN A C 1
ATOM 645 O O . GLN A 1 85 ? -17.974 -40.632 38.848 1.00 26.08 85 GLN A O 1
ATOM 651 N N . VAL A 1 86 ? -16.663 -42.099 37.707 1.00 23.51 86 VAL A N 1
ATOM 652 C CA . VAL A 1 86 ? -17.467 -42.052 36.454 1.00 23.22 86 VAL A CA 1
ATOM 653 C C . VAL A 1 86 ? -18.854 -42.603 36.795 1.00 24.13 86 VAL A C 1
ATOM 654 O O . VAL A 1 86 ? -19.838 -41.875 36.599 1.00 22.93 86 VAL A O 1
ATOM 658 N N . GLN A 1 87 ? -18.912 -43.830 37.326 1.00 26.72 87 GLN A N 1
ATOM 659 C CA . GLN A 1 87 ? -20.183 -44.577 37.545 1.00 28.55 87 GLN A CA 1
ATOM 660 C C . GLN A 1 87 ? -20.987 -43.971 38.708 1.00 28.74 87 GLN A C 1
ATOM 661 O O . GLN A 1 87 ? -22.184 -44.275 38.813 1.00 28.72 87 GLN A O 1
ATOM 667 N N . ALA A 1 88 ? -20.366 -43.146 39.558 1.00 29.05 88 ALA A N 1
ATOM 668 C CA . ALA A 1 88 ? -21.065 -42.396 40.627 1.00 27.42 88 ALA A CA 1
ATOM 669 C C . ALA A 1 88 ? -22.016 -41.375 39.997 1.00 27.56 88 ALA A C 1
ATOM 670 O O . ALA A 1 88 ? -23.122 -41.182 40.524 1.00 28.28 88 ALA A O 1
ATOM 672 N N . VAL A 1 89 ? -21.589 -40.751 38.899 1.00 27.43 89 VAL A N 1
ATOM 673 C CA . VAL A 1 89 ? -22.379 -39.728 38.158 1.00 27.47 89 VAL A CA 1
ATOM 674 C C . VAL A 1 89 ? -23.498 -40.453 37.420 1.00 27.58 89 VAL A C 1
ATOM 675 O O . VAL A 1 89 ? -24.652 -39.954 37.430 1.00 29.82 89 VAL A O 1
ATOM 679 N N . LYS A 1 90 ? -23.146 -41.579 36.798 1.00 26.84 90 LYS A N 1
ATOM 680 C CA . LYS A 1 90 ? -24.085 -42.415 36.018 1.00 25.98 90 LYS A CA 1
ATOM 681 C C . LYS A 1 90 ? -25.151 -42.962 36.973 1.00 26.72 90 LYS A C 1
ATOM 682 O O . LYS A 1 90 ? -26.300 -43.134 36.516 1.00 26.02 90 LYS A O 1
ATOM 688 N N . LYS A 1 91 ? -24.787 -43.171 38.253 1.00 27.95 91 LYS A N 1
ATOM 689 C CA . LYS A 1 91 ? -25.652 -43.785 39.305 1.00 28.59 91 LYS A CA 1
ATOM 690 C C . LYS A 1 91 ? -26.309 -42.728 40.218 1.00 29.73 91 LYS A C 1
ATOM 691 O O . LYS A 1 91 ? -26.859 -43.124 41.276 1.00 30.88 91 LYS A O 1
ATOM 693 N N . ALA A 1 92 ? -26.289 -41.442 39.846 1.00 30.04 92 ALA A N 1
ATOM 694 C CA . ALA A 1 92 ? -27.021 -40.365 40.563 1.00 29.00 92 ALA A CA 1
ATOM 695 C C . ALA A 1 92 ? -28.422 -40.216 39.961 1.00 27.95 92 ALA A C 1
ATOM 696 O O . ALA A 1 92 ? -29.253 -39.519 40.569 1.00 27.19 92 ALA A O 1
ATOM 698 N N . GLY A 1 101 ? -37.349 -32.623 37.644 1.00 32.21 101 GLY A N 1
ATOM 699 C CA . GLY A 1 101 ? -36.882 -31.760 38.743 1.00 33.01 101 GLY A CA 1
ATOM 700 C C . GLY A 1 101 ? -35.586 -31.013 38.437 1.00 34.68 101 GLY A C 1
ATOM 701 O O . GLY A 1 101 ? -35.430 -29.891 38.962 1.00 36.52 101 GLY A O 1
ATOM 702 N N . TYR A 1 102 ? -34.657 -31.613 37.672 1.00 34.73 102 TYR A N 1
ATOM 703 C CA . TYR A 1 102 ? -33.394 -30.969 37.204 1.00 32.80 102 TYR A CA 1
ATOM 704 C C . TYR A 1 102 ? -33.545 -30.666 35.717 1.00 31.11 102 TYR A C 1
ATOM 705 O O . TYR A 1 102 ? -33.016 -31.387 34.875 1.00 29.34 102 TYR A O 1
ATOM 714 N N . PRO A 1 103 ? -34.251 -29.567 35.368 1.00 30.78 103 PRO A N 1
ATOM 715 C CA . PRO A 1 103 ? -34.974 -29.496 34.097 1.00 30.33 103 PRO A CA 1
ATOM 716 C C . PRO A 1 103 ? -34.056 -29.420 32.875 1.00 29.73 103 PRO A C 1
ATOM 717 O O . PRO A 1 103 ? -34.326 -30.100 31.898 1.00 28.73 103 PRO A O 1
ATOM 721 N N . GLN A 1 104 ? -33.018 -28.583 32.960 1.00 29.05 104 GLN A N 1
ATOM 722 C CA . GLN A 1 104 ? -32.054 -28.335 31.862 1.00 28.30 104 GLN A CA 1
ATOM 723 C C . GLN A 1 104 ? -30.823 -29.207 32.122 1.00 26.94 104 GLN A C 1
ATOM 724 O O . GLN A 1 104 ? -29.706 -28.691 32.192 1.00 26.78 104 GLN A O 1
ATOM 730 N N . ALA A 1 105 ? -31.037 -30.505 32.287 1.00 25.91 105 ALA A N 1
ATOM 731 C CA . ALA A 1 105 ? -29.953 -31.458 32.559 1.00 25.15 105 ALA A CA 1
ATOM 732 C C . ALA A 1 105 ? -29.387 -31.932 31.233 1.00 24.74 105 ALA A C 1
ATOM 733 O O . ALA A 1 105 ? -30.154 -32.037 30.268 1.00 24.28 105 ALA A O 1
ATOM 735 N N . ALA A 1 106 ? -28.080 -32.196 31.220 1.00 25.42 106 ALA A N 1
ATOM 736 C CA . ALA A 1 106 ? -27.351 -32.856 30.114 1.00 25.47 106 ALA A CA 1
ATOM 737 C C . ALA A 1 106 ? -27.281 -34.365 30.399 1.00 25.04 106 ALA A C 1
ATOM 738 O O . ALA A 1 106 ? -26.768 -34.748 31.464 1.00 24.53 106 ALA A O 1
ATOM 740 N N . ARG A 1 107 ? -27.803 -35.184 29.480 1.00 24.69 107 ARG A N 1
ATOM 741 C CA . ARG A 1 107 ? -28.145 -36.598 29.748 1.00 23.97 107 ARG A CA 1
ATOM 742 C C . ARG A 1 107 ? -27.824 -37.474 28.548 1.00 24.46 107 ARG A C 1
ATOM 743 O O . ARG A 1 107 ? -28.199 -37.115 27.428 1.00 23.74 107 ARG A O 1
ATOM 751 N N . ASP A 1 108 ? -27.208 -38.624 28.803 1.00 26.06 108 ASP A N 1
ATOM 752 C CA . ASP A 1 108 ? -26.921 -39.631 27.754 1.00 27.80 108 ASP A CA 1
ATOM 753 C C . ASP A 1 108 ? -28.247 -40.250 27.293 1.00 28.65 108 ASP A C 1
ATOM 754 O O . ASP A 1 108 ? -29.277 -40.051 27.973 1.00 28.22 108 ASP A O 1
ATOM 759 N N . LYS A 1 109 ? -28.225 -40.990 26.182 1.00 29.71 109 LYS A N 1
ATOM 760 C CA . LYS A 1 109 ? -29.457 -41.593 25.610 1.00 30.18 109 LYS A CA 1
ATOM 761 C C . LYS A 1 109 ? -30.133 -42.497 26.651 1.00 29.03 109 LYS A C 1
ATOM 762 O O . LYS A 1 109 ? -31.319 -42.781 26.481 1.00 31.07 109 LYS A O 1
ATOM 768 N N . LYS A 1 110 ? -29.422 -42.931 27.694 1.00 27.83 110 LYS A N 1
ATOM 769 C CA . LYS A 1 110 ? -30.004 -43.770 28.776 1.00 28.03 110 LYS A CA 1
ATOM 770 C C . LYS A 1 110 ? -30.537 -42.899 29.933 1.00 27.77 110 LYS A C 1
ATOM 771 O O . LYS A 1 110 ? -30.619 -43.398 31.082 1.00 26.59 110 LYS A O 1
ATOM 777 N N . GLY A 1 111 ? -30.904 -41.642 29.662 1.00 27.34 111 GLY A N 1
ATOM 778 C CA . GLY A 1 111 ? -31.482 -40.735 30.671 1.00 25.76 111 GLY A CA 1
ATOM 779 C C . GLY A 1 111 ? -30.470 -40.200 31.681 1.00 25.30 111 GLY A C 1
ATOM 780 O O . GLY A 1 111 ? -30.805 -39.189 32.348 1.00 24.41 111 GLY A O 1
ATOM 781 N N . ARG A 1 112 ? -29.279 -40.819 31.793 1.00 24.15 112 ARG A N 1
ATOM 782 C CA . ARG A 1 112 ? -28.319 -40.611 32.915 1.00 23.56 112 ARG A CA 1
ATOM 783 C C . ARG A 1 112 ? -27.526 -39.332 32.699 1.00 22.68 112 ARG A C 1
ATOM 784 O O . ARG A 1 112 ? -27.203 -39.045 31.530 1.00 22.82 112 ARG A O 1
ATOM 792 N N . LEU A 1 113 ? -27.196 -38.597 33.753 1.00 21.92 113 LEU A N 1
ATOM 793 C CA . LEU A 1 113 ? -26.354 -37.420 33.593 1.00 21.77 113 LEU A CA 1
ATOM 794 C C . LEU A 1 113 ? -25.081 -37.814 32.866 1.00 20.84 113 LEU A C 1
ATOM 795 O O . LEU A 1 113 ? -24.337 -38.676 33.335 1.00 21.34 113 LEU A O 1
ATOM 800 N N . LEU A 1 114 ? -24.825 -37.192 31.722 1.00 19.67 114 LEU A N 1
ATOM 801 C CA . LEU A 1 114 ? -23.617 -37.503 30.967 1.00 18.88 114 LEU A CA 1
ATOM 802 C C . LEU A 1 114 ? -22.373 -36.979 31.678 1.00 17.81 114 LEU A C 1
ATOM 803 O O . LEU A 1 114 ? -22.467 -36.081 32.515 1.00 17.63 114 LEU A O 1
ATOM 808 N N . VAL A 1 115 ? -21.210 -37.534 31.346 1.00 17.15 115 VAL A N 1
ATOM 809 C CA . VAL A 1 115 ? -19.962 -37.108 31.979 1.00 17.12 115 VAL A CA 1
ATOM 810 C C . VAL A 1 115 ? -18.749 -37.439 31.115 1.00 16.89 115 VAL A C 1
ATOM 811 O O . VAL A 1 115 ? -18.867 -38.155 30.120 1.00 17.78 115 VAL A O 1
ATOM 813 N N . ALA A 1 116 ? -17.583 -36.926 31.495 1.00 16.14 116 ALA A N 1
ATOM 814 C CA . ALA A 1 116 ? -16.365 -37.176 30.712 1.00 15.61 116 ALA A CA 1
ATOM 815 C C . ALA A 1 116 ? -15.240 -37.419 31.698 1.00 14.85 116 ALA A C 1
ATOM 816 O O . ALA A 1 116 ? -15.453 -37.192 32.898 1.00 14.63 116 ALA A O 1
ATOM 818 N N . ALA A 1 117 ? -14.092 -37.850 31.198 1.00 14.44 117 ALA A N 1
ATOM 819 C CA . ALA A 1 117 ? -12.919 -38.162 32.038 1.00 14.28 117 ALA A CA 1
ATOM 820 C C . ALA A 1 117 ? -11.616 -37.826 31.305 1.00 13.80 117 ALA A C 1
ATOM 821 O O . ALA A 1 117 ? -11.560 -37.972 30.055 1.00 13.88 117 ALA A O 1
ATOM 823 N N . ALA A 1 118 ? -10.604 -37.402 32.064 1.00 13.23 118 ALA A N 1
ATOM 824 C CA . ALA A 1 118 ? -9.259 -37.120 31.524 1.00 12.87 118 ALA A CA 1
ATOM 825 C C . ALA A 1 118 ? -8.410 -38.388 31.557 1.00 12.46 118 ALA A C 1
ATOM 826 O O . ALA A 1 118 ? -8.455 -39.145 32.537 1.00 12.49 118 ALA A O 1
ATOM 828 N N . CYS A 1 119 ? -7.694 -38.595 30.459 1.00 12.30 119 CYS A N 1
ATOM 829 C CA . CYS A 1 119 ? -6.767 -39.713 30.195 1.00 11.90 119 CYS A CA 1
ATOM 830 C C . CYS A 1 119 ? -5.521 -39.069 29.598 1.00 11.83 119 CYS A C 1
ATOM 831 O O . CYS A 1 119 ? -5.683 -38.172 28.755 1.00 11.84 119 CYS A O 1
ATOM 834 N N . GLY A 1 120 ? -4.336 -39.458 30.067 1.00 11.61 120 GLY A N 1
ATOM 835 C CA . GLY A 1 120 ? -3.056 -39.040 29.472 1.00 11.27 120 GLY A CA 1
ATOM 836 C C . GLY A 1 120 ? -2.785 -39.767 28.158 1.00 11.23 120 GLY A C 1
ATOM 837 O O . GLY A 1 120 ? -3.303 -40.868 27.930 1.00 11.13 120 GLY A O 1
ATOM 838 N N . PRO A 1 121 ? -1.940 -39.176 27.274 1.00 11.22 121 PRO A N 1
ATOM 839 C CA . PRO A 1 121 ? -1.824 -39.627 25.882 1.00 11.18 121 PRO A CA 1
ATOM 840 C C . PRO A 1 121 ? -1.014 -40.909 25.630 1.00 11.44 121 PRO A C 1
ATOM 841 O O . PRO A 1 121 ? -0.871 -41.298 24.482 1.00 11.28 121 PRO A O 1
ATOM 845 N N . HIS A 1 122 ? -0.482 -41.529 26.684 1.00 11.89 122 HIS A N 1
ATOM 846 C CA . HIS A 1 122 ? 0.183 -42.859 26.600 1.00 12.30 122 HIS A CA 1
ATOM 847 C C . HIS A 1 122 ? -0.532 -43.912 27.450 1.00 12.63 122 HIS A C 1
ATOM 848 O O . HIS A 1 122 ? -0.094 -45.067 27.418 1.00 12.07 122 HIS A O 1
ATOM 855 N N . ASP A 1 123 ? -1.575 -43.517 28.182 1.00 13.31 123 ASP A N 1
ATOM 856 C CA . ASP A 1 123 ? -2.269 -44.392 29.149 1.00 13.83 123 ASP A CA 1
ATOM 857 C C . ASP A 1 123 ? -3.420 -45.046 28.400 1.00 14.30 123 ASP A C 1
ATOM 858 O O . ASP A 1 123 ? -4.508 -44.461 28.340 1.00 14.75 123 ASP A O 1
ATOM 863 N N . PHE A 1 124 ? -3.159 -46.219 27.836 1.00 15.04 124 PHE A N 1
ATOM 864 C CA . PHE A 1 124 ? -4.164 -47.043 27.127 1.00 15.83 124 PHE A CA 1
ATOM 865 C C . PHE A 1 124 ? -5.037 -47.813 28.140 1.00 16.52 124 PHE A C 1
ATOM 866 O O . PHE A 1 124 ? -6.239 -47.954 27.874 1.00 16.32 124 PHE A O 1
ATOM 874 N N . GLU A 1 125 ? -4.475 -48.264 29.272 1.00 17.62 125 GLU A N 1
ATOM 875 C CA . GLU A 1 125 ? -5.185 -49.125 30.258 1.00 18.32 125 GLU A CA 1
ATOM 876 C C . GLU A 1 125 ? -6.347 -48.348 30.871 1.00 18.59 125 GLU A C 1
ATOM 877 O O . GLU A 1 125 ? -7.459 -48.904 30.946 1.00 19.27 125 GLU A O 1
ATOM 883 N N . ARG A 1 126 ? -6.080 -47.118 31.312 1.00 18.56 126 ARG A N 1
ATOM 884 C CA . ARG A 1 126 ? -7.094 -46.178 31.867 1.00 18.36 126 ARG A CA 1
ATOM 885 C C . ARG A 1 126 ? -8.193 -45.912 30.835 1.00 17.11 126 ARG A C 1
ATOM 886 O O . ARG A 1 126 ? -9.355 -45.889 31.210 1.00 16.84 126 ARG A O 1
ATOM 894 N N . ALA A 1 127 ? -7.830 -45.698 29.574 1.00 16.64 127 ALA A N 1
ATOM 895 C CA . ALA A 1 127 ? -8.800 -45.423 28.492 1.00 16.96 127 ALA A CA 1
ATOM 896 C C . ALA A 1 127 ? -9.741 -46.621 28.310 1.00 17.20 127 ALA A C 1
ATOM 897 O O . ALA A 1 127 ? -10.939 -46.415 28.008 1.00 17.29 127 ALA A O 1
ATOM 899 N N . LYS A 1 128 ? -9.308 -47.827 28.575 1.00 17.30 128 LYS A N 1
ATOM 900 C CA . LYS A 1 128 ? -10.154 -48.957 28.422 1.00 17.06 128 LYS A CA 1
ATOM 901 C C . LYS A 1 128 ? -11.159 -48.981 29.506 1.00 17.01 128 LYS A C 1
ATOM 902 O O . LYS A 1 128 ? -12.330 -48.854 29.251 1.00 17.23 128 LYS A O 1
ATOM 908 N N . ALA A 1 129 ? -10.701 -49.125 30.726 1.00 17.40 129 ALA A N 1
ATOM 909 C CA . ALA A 1 129 ? -11.638 -49.222 31.878 1.00 17.64 129 ALA A CA 1
ATOM 910 C C . ALA A 1 129 ? -12.662 -48.099 31.809 1.00 17.44 129 ALA A C 1
ATOM 911 O O . ALA A 1 129 ? -13.840 -48.340 32.096 1.00 17.13 129 ALA A O 1
ATOM 913 N N . LEU A 1 130 ? -12.202 -46.907 31.447 1.00 18.07 130 LEU A N 1
ATOM 914 C CA . LEU A 1 130 ? -13.088 -45.762 31.154 1.00 18.93 130 LEU A CA 1
ATOM 915 C C . LEU A 1 130 ? -14.237 -46.225 30.244 1.00 20.25 130 LEU A C 1
ATOM 916 O O . LEU A 1 130 ? -15.421 -46.067 30.642 1.00 20.64 130 LEU A O 1
ATOM 921 N N . ILE A 1 131 ? -13.914 -46.788 29.073 1.00 20.46 131 ILE A N 1
ATOM 922 C CA . ILE A 1 131 ? -14.944 -47.170 28.068 1.00 20.58 131 ILE A CA 1
ATOM 923 C C . ILE A 1 131 ? -15.930 -48.119 28.740 1.00 20.84 131 ILE A C 1
ATOM 924 O O . ILE A 1 131 ? -17.145 -47.937 28.565 1.00 19.66 131 ILE A O 1
ATOM 929 N N . GLU A 1 132 ? -15.432 -49.059 29.485 1.00 22.80 132 GLU A N 1
ATOM 930 C CA . GLU A 1 132 ? -16.278 -50.019 30.141 1.00 24.80 132 GLU A CA 1
ATOM 931 C C . GLU A 1 132 ? -17.030 -49.350 31.272 1.00 25.22 132 GLU A C 1
ATOM 932 O O . GLU A 1 132 ? -18.099 -49.788 31.634 1.00 26.29 132 GLU A O 1
ATOM 938 N N . ALA A 1 133 ? -16.489 -48.261 31.797 1.00 25.00 133 ALA A N 1
ATOM 939 C CA . ALA A 1 133 ? -17.176 -47.495 32.832 1.00 24.74 133 ALA A CA 1
ATOM 940 C C . ALA A 1 133 ? -18.239 -46.614 32.200 1.00 25.06 133 ALA A C 1
ATOM 941 O O . ALA A 1 133 ? -18.755 -45.703 32.846 1.00 24.81 133 ALA A O 1
ATOM 943 N N . GLU A 1 134 ? -18.566 -46.879 30.939 1.00 26.63 134 GLU A N 1
ATOM 944 C CA . GLU A 1 134 ? -19.587 -46.102 30.246 1.00 27.61 134 GLU A CA 1
ATOM 945 C C . GLU A 1 134 ? -19.342 -44.611 30.395 1.00 26.21 134 GLU A C 1
ATOM 946 O O . GLU A 1 134 ? -20.163 -43.897 30.972 1.00 26.52 134 GLU A O 1
ATOM 952 N N . VAL A 1 135 ? -18.217 -44.133 29.878 1.00 23.78 135 VAL A N 1
ATOM 953 C CA . VAL A 1 135 ? -17.959 -42.695 29.930 1.00 21.82 135 VAL A CA 1
ATOM 954 C C . VAL A 1 135 ? -18.401 -42.085 28.602 1.00 20.09 135 VAL A C 1
ATOM 955 O O . VAL A 1 135 ? -18.232 -42.699 27.548 1.00 19.50 135 VAL A O 1
ATOM 959 N N . ASP A 1 136 ? -18.987 -40.893 28.638 1.00 18.39 136 ASP A N 1
ATOM 960 C CA . ASP A 1 136 ? -19.526 -40.300 27.391 1.00 17.21 136 ASP A CA 1
ATOM 961 C C . ASP A 1 136 ? -18.409 -39.670 26.570 1.00 16.50 136 ASP A C 1
ATOM 962 O O . ASP A 1 136 ? -18.489 -39.698 25.339 1.00 16.18 136 ASP A O 1
ATOM 967 N N . ALA A 1 137 ? -17.421 -39.085 27.237 1.00 16.46 137 ALA A N 1
ATOM 968 C CA . ALA A 1 137 ? -16.245 -38.501 26.566 1.00 16.33 137 ALA A CA 1
ATOM 969 C C . ALA A 1 137 ? -14.945 -38.900 27.264 1.00 15.84 137 ALA A C 1
ATOM 970 O O . ALA A 1 137 ? -14.931 -39.042 28.502 1.00 16.32 137 ALA A O 1
ATOM 972 N N . ILE A 1 138 ? -13.893 -39.088 26.469 1.00 15.14 138 ILE A N 1
ATOM 973 C CA . ILE A 1 138 ? -12.494 -39.202 26.955 1.00 14.71 138 ILE A CA 1
ATOM 974 C C . ILE A 1 138 ? -11.790 -37.909 26.561 1.00 14.30 138 ILE A C 1
ATOM 975 O O . ILE A 1 138 ? -11.971 -37.489 25.416 1.00 14.23 138 ILE A O 1
ATOM 980 N N . ALA A 1 139 ? -11.048 -37.295 27.484 1.00 14.15 139 ALA A N 1
ATOM 981 C CA . ALA A 1 139 ? -10.230 -36.095 27.204 1.00 14.06 139 ALA A CA 1
ATOM 982 C C . ALA A 1 139 ? -8.762 -36.488 27.144 1.00 14.09 139 ALA A C 1
ATOM 983 O O . ALA A 1 139 ? -8.141 -36.607 28.207 1.00 14.33 139 ALA A O 1
ATOM 985 N N . ILE A 1 140 ? -8.212 -36.685 25.952 1.00 14.17 140 ILE A N 1
ATOM 986 C CA . ILE A 1 140 ? -6.743 -36.876 25.835 1.00 14.81 140 ILE A CA 1
ATOM 987 C C . ILE A 1 140 ? -6.111 -35.541 26.234 1.00 15.39 140 ILE A C 1
ATOM 988 O O . ILE A 1 140 ? -6.189 -34.554 25.480 1.00 15.56 140 ILE A O 1
ATOM 993 N N . ASP A 1 141 ? -5.540 -35.537 27.427 1.00 16.21 141 ASP A N 1
ATOM 994 C CA . ASP A 1 141 ? -5.373 -34.323 28.238 1.00 17.28 141 ASP A CA 1
ATOM 995 C C . ASP A 1 141 ? -3.893 -34.188 28.570 1.00 17.78 141 ASP A C 1
ATOM 996 O O . ASP A 1 141 ? -3.370 -35.006 29.355 1.00 19.05 141 ASP A O 1
ATOM 1001 N N . CYS A 1 142 ? -3.223 -33.223 27.951 1.00 17.43 142 CYS A N 1
ATOM 1002 C CA . CYS A 1 142 ? -1.781 -32.994 28.173 1.00 16.88 142 CYS A CA 1
ATOM 1003 C C . CYS A 1 142 ? -1.445 -31.522 27.938 1.00 17.00 142 CYS A C 1
ATOM 1004 O O . CYS A 1 142 ? -2.361 -30.704 27.760 1.00 17.87 142 CYS A O 1
ATOM 1007 N N . ALA A 1 143 ? -0.169 -31.182 28.012 1.00 16.86 143 ALA A N 1
ATOM 1008 C CA . ALA A 1 143 ? 0.285 -29.780 27.949 1.00 17.07 143 ALA A CA 1
ATOM 1009 C C . ALA A 1 143 ? 0.473 -29.361 26.496 1.00 16.97 143 ALA A C 1
ATOM 1010 O O . ALA A 1 143 ? 0.243 -28.179 26.191 1.00 17.35 143 ALA A O 1
ATOM 1012 N N . HIS A 1 144 ? 0.920 -30.300 25.657 1.00 16.76 144 HIS A N 1
ATOM 1013 C CA . HIS A 1 144 ? 1.236 -30.063 24.231 1.00 16.42 144 HIS A CA 1
ATOM 1014 C C . HIS A 1 144 ? 0.735 -31.251 23.393 1.00 16.75 144 HIS A C 1
ATOM 1015 O O . HIS A 1 144 ? 1.537 -32.128 22.999 1.00 16.98 144 HIS A O 1
ATOM 1022 N N . ALA A 1 145 ? -0.565 -31.255 23.096 1.00 16.81 145 ALA A N 1
ATOM 1023 C CA . ALA A 1 145 ? -1.230 -32.270 22.244 1.00 16.49 145 ALA A CA 1
ATOM 1024 C C . ALA A 1 145 ? -0.676 -32.262 20.814 1.00 15.72 145 ALA A C 1
ATOM 1025 O O . ALA A 1 145 ? -0.940 -33.234 20.092 1.00 16.01 145 ALA A O 1
ATOM 1027 N N . HIS A 1 146 ? 0.038 -31.208 20.409 1.00 14.95 146 HIS A N 1
ATOM 1028 C CA . HIS A 1 146 ? 0.770 -31.175 19.119 1.00 14.53 146 HIS A CA 1
ATOM 1029 C C . HIS A 1 146 ? 2.136 -31.865 19.257 1.00 14.97 146 HIS A C 1
ATOM 1030 O O . HIS A 1 146 ? 2.873 -31.870 18.263 1.00 14.61 146 HIS A O 1
ATOM 1037 N N . ASN A 1 147 ? 2.469 -32.442 20.421 1.00 15.30 147 ASN A N 1
ATOM 1038 C CA . ASN A 1 147 ? 3.524 -33.485 20.480 1.00 16.06 147 ASN A CA 1
ATOM 1039 C C . ASN A 1 147 ? 3.128 -34.615 19.511 1.00 16.21 147 ASN A C 1
ATOM 1040 O O . ASN A 1 147 ? 1.991 -35.132 19.603 1.00 15.92 147 ASN A O 1
ATOM 1045 N N . MET A 1 148 ? 4.026 -34.966 18.594 1.00 16.45 148 MET A N 1
ATOM 1046 C CA . MET A 1 148 ? 3.686 -35.805 17.422 1.00 17.32 148 MET A CA 1
ATOM 1047 C C . MET A 1 148 ? 3.428 -37.264 17.822 1.00 17.99 148 MET A C 1
ATOM 1048 O O . MET A 1 148 ? 2.772 -37.981 17.032 1.00 17.91 148 MET A O 1
ATOM 1053 N N . ARG A 1 149 ? 3.919 -37.706 18.985 1.00 18.80 149 ARG A N 1
ATOM 1054 C CA . ARG A 1 149 ? 3.530 -39.026 19.545 1.00 18.68 149 ARG A CA 1
ATOM 1055 C C . ARG A 1 149 ? 2.074 -38.990 19.984 1.00 17.37 149 ARG A C 1
ATOM 1056 O O . ARG A 1 149 ? 1.377 -39.961 19.707 1.00 16.35 149 ARG A O 1
ATOM 1064 N N . VAL A 1 150 ? 1.646 -37.901 20.626 1.00 17.30 150 VAL A N 1
ATOM 1065 C CA . VAL A 1 150 ? 0.240 -37.715 21.085 1.00 17.19 150 VAL A CA 1
ATOM 1066 C C . VAL A 1 150 ? -0.675 -37.885 19.872 1.00 16.67 150 VAL A C 1
ATOM 1067 O O . VAL A 1 150 ? -1.590 -38.727 19.924 1.00 16.87 150 VAL A O 1
ATOM 1071 N N . VAL A 1 151 ? -0.390 -37.154 18.796 1.00 16.11 151 VAL A N 1
ATOM 1072 C CA . VAL A 1 151 ? -1.176 -37.195 17.526 1.00 15.54 151 VAL A CA 1
ATOM 1073 C C . VAL A 1 151 ? -1.349 -38.638 17.047 1.00 15.37 151 VAL A C 1
ATOM 1074 O O . VAL A 1 151 ? -2.483 -39.013 16.718 1.00 14.72 151 VAL A O 1
ATOM 1078 N N . GLU A 1 152 ? -0.263 -39.414 17.029 1.00 16.40 152 GLU A N 1
ATOM 1079 C CA . GLU A 1 152 ? -0.288 -40.864 16.678 1.00 16.98 152 GLU A CA 1
ATOM 1080 C C . GLU A 1 152 ? -1.315 -41.624 17.538 1.00 17.43 152 GLU A C 1
ATOM 1081 O O . GLU A 1 152 ? -2.039 -42.475 16.973 1.00 18.47 152 GLU A O 1
ATOM 1087 N N . ASN A 1 153 ? -1.390 -41.326 18.843 1.00 16.69 153 ASN A N 1
ATOM 1088 C CA . ASN A 1 153 ? -2.287 -42.017 19.803 1.00 16.18 153 ASN A CA 1
ATOM 1093 N N . LYS A 1 158 ? -5.181 -41.361 16.952 1.00 29.45 158 LYS A N 1
ATOM 1094 C CA . LYS A 1 158 ? -5.710 -42.404 16.043 1.00 30.34 158 LYS A CA 1
ATOM 1095 C C . LYS A 1 158 ? -6.121 -43.624 16.851 1.00 30.50 158 LYS A C 1
ATOM 1096 O O . LYS A 1 158 ? -7.244 -44.102 16.671 1.00 30.71 158 LYS A O 1
ATOM 1102 N N . GLU A 1 159 ? -5.221 -44.112 17.697 1.00 31.00 159 GLU A N 1
ATOM 1103 C CA . GLU A 1 159 ? -5.375 -45.416 18.393 1.00 32.74 159 GLU A CA 1
ATOM 1104 C C . GLU A 1 159 ? -6.490 -45.377 19.455 1.00 31.00 159 GLU A C 1
ATOM 1105 O O . GLU A 1 159 ? -7.170 -46.411 19.643 1.00 34.25 159 GLU A O 1
ATOM 1111 N N . MET A 1 160 ? -6.694 -44.262 20.104 1.00 27.60 160 MET A N 1
ATOM 1112 C CA . MET A 1 160 ? -7.796 -44.124 21.014 1.00 26.61 160 MET A CA 1
ATOM 1113 C C . MET A 1 160 ? -9.146 -43.993 20.248 1.00 25.65 160 MET A C 1
ATOM 1114 O O . MET A 1 160 ? -10.165 -44.301 20.809 1.00 25.00 160 MET A O 1
ATOM 1119 N N . LEU A 1 161 ? -9.153 -43.520 18.994 1.00 25.73 161 LEU A N 1
ATOM 1120 C CA . LEU A 1 161 ? -10.397 -43.493 18.157 1.00 25.69 161 LEU A CA 1
ATOM 1121 C C . LEU A 1 161 ? -10.711 -44.901 17.601 1.00 25.96 161 LEU A C 1
ATOM 1122 O O . LEU A 1 161 ? -11.901 -45.200 17.407 1.00 26.56 161 LEU A O 1
ATOM 1127 N N . GLU A 1 162 ? -9.701 -45.743 17.352 1.00 25.91 162 GLU A N 1
ATOM 1128 C CA . GLU A 1 162 ? -9.899 -47.195 17.089 1.00 24.98 162 GLU A CA 1
ATOM 1129 C C . GLU A 1 162 ? -10.470 -47.861 18.334 1.00 23.71 162 GLU A C 1
ATOM 1130 O O . GLU A 1 162 ? -11.222 -48.824 18.173 1.00 26.07 162 GLU A O 1
ATOM 1136 N N . GLY A 1 163 ? -10.097 -47.385 19.524 1.00 20.45 163 GLY A N 1
ATOM 1137 C CA . GLY A 1 163 ? -10.646 -47.869 20.798 1.00 18.81 163 GLY A CA 1
ATOM 1138 C C . GLY A 1 163 ? -12.136 -47.612 20.940 1.00 17.59 163 GLY A C 1
ATOM 1139 O O . GLY A 1 163 ? -12.766 -48.272 21.767 1.00 17.70 163 GLY A O 1
ATOM 1140 N N . THR A 1 164 ? -12.699 -46.677 20.184 1.00 16.54 164 THR A N 1
ATOM 1141 C CA . THR A 1 164 ? -14.097 -46.224 20.366 1.00 16.38 164 THR A CA 1
ATOM 1142 C C . THR A 1 164 ? -14.823 -46.244 19.014 1.00 15.58 164 THR A C 1
ATOM 1143 O O . THR A 1 164 ? -15.009 -47.349 18.467 1.00 14.39 164 THR A O 1
ATOM 1147 N N . ILE A 1 166 ? -17.641 -42.688 24.397 1.00 15.00 166 ILE A N 1
ATOM 1148 C CA . ILE A 1 166 ? -17.734 -42.720 22.950 1.00 14.74 166 ILE A CA 1
ATOM 1149 C C . ILE A 1 166 ? -16.948 -41.595 22.313 1.00 14.20 166 ILE A C 1
ATOM 1150 O O . ILE A 1 166 ? -16.138 -41.849 21.458 1.00 14.90 166 ILE A O 1
ATOM 1155 N N . LYS A 1 167 ? -17.103 -40.375 22.775 1.00 12.96 167 LYS A N 1
ATOM 1156 C CA . LYS A 1 167 ? -16.473 -39.209 22.063 1.00 12.03 167 LYS A CA 1
ATOM 1157 C C . LYS A 1 167 ? -15.089 -38.815 22.609 1.00 11.34 167 LYS A C 1
ATOM 1158 O O . LYS A 1 167 ? -14.875 -38.826 23.840 1.00 11.04 167 LYS A O 1
ATOM 1164 N N . LEU A 1 168 ? -14.187 -38.425 21.695 1.00 10.71 168 LEU A N 1
ATOM 1165 C CA . LEU A 1 168 ? -12.746 -38.158 21.969 1.00 10.14 168 LEU A CA 1
ATOM 1166 C C . LEU A 1 168 ? -12.454 -36.658 21.894 1.00 9.61 168 LEU A C 1
ATOM 1167 O O . LEU A 1 168 ? -12.453 -36.105 20.780 1.00 9.25 168 LEU A O 1
ATOM 1172 N N . ILE A 1 169 ? -12.227 -36.036 23.052 1.00 9.30 169 ILE A N 1
ATOM 1173 C CA . ILE A 1 169 ? -11.805 -34.610 23.176 1.00 9.12 169 ILE A CA 1
ATOM 1174 C C . ILE A 1 169 ? -10.290 -34.606 23.346 1.00 8.86 169 ILE A C 1
ATOM 1175 O O . ILE A 1 169 ? -9.803 -35.369 24.197 1.00 8.94 169 ILE A O 1
ATOM 1180 N N . VAL A 1 170 ? -9.590 -33.762 22.586 1.00 8.63 170 VAL A N 1
ATOM 1181 C CA . VAL A 1 170 ? -8.101 -33.663 22.609 1.00 8.52 170 VAL A CA 1
ATOM 1182 C C . VAL A 1 170 ? -7.647 -32.210 22.849 1.00 8.47 170 VAL A C 1
ATOM 1183 O O . VAL A 1 170 ? -8.242 -31.241 22.314 1.00 8.29 170 VAL A O 1
ATOM 1187 N N . GLY A 1 171 ? -6.575 -32.081 23.616 1.00 8.46 171 GLY A N 1
ATOM 1188 C CA . GLY A 1 171 ? -6.014 -30.780 23.975 1.00 8.56 171 GLY A CA 1
ATOM 1189 C C . GLY A 1 171 ? -4.789 -30.949 24.861 1.00 8.70 171 GLY A C 1
ATOM 1190 O O . GLY A 1 171 ? -4.532 -32.046 25.337 1.00 8.75 171 GLY A O 1
ATOM 1191 N N . ASN A 1 172 ? -4.053 -29.853 25.081 1.00 8.87 172 ASN A N 1
ATOM 1192 C CA . ASN A 1 172 ? -4.438 -28.536 24.586 1.00 8.92 172 ASN A CA 1
ATOM 1193 C C . ASN A 1 172 ? -3.580 -28.182 23.374 1.00 9.04 172 ASN A C 1
ATOM 1194 O O . ASN A 1 172 ? -2.451 -28.702 23.278 1.00 9.25 172 ASN A O 1
ATOM 1199 N N . ILE A 1 173 ? -4.119 -27.354 22.475 1.00 9.12 173 ILE A N 1
ATOM 1200 C CA . ILE A 1 173 ? -3.406 -26.845 21.263 1.00 9.21 173 ILE A CA 1
ATOM 1201 C C . ILE A 1 173 ? -3.806 -25.389 21.035 1.00 9.27 173 ILE A C 1
ATOM 1202 O O . ILE A 1 173 ? -4.887 -25.002 21.505 1.00 9.47 173 ILE A O 1
ATOM 1207 N N . ALA A 1 174 ? -2.987 -24.605 20.330 1.00 9.46 174 ALA A N 1
ATOM 1208 C CA . ALA A 1 174 ? -3.310 -23.182 20.046 1.00 9.60 174 ALA A CA 1
ATOM 1209 C C . ALA A 1 174 ? -3.000 -22.745 18.618 1.00 9.57 174 ALA A C 1
ATOM 1210 O O . ALA A 1 174 ? -3.033 -21.512 18.383 1.00 9.57 174 ALA A O 1
ATOM 1212 N N . THR A 1 175 ? -2.769 -23.682 17.695 1.00 9.76 175 THR A N 1
ATOM 1213 C CA . THR A 1 175 ? -2.342 -23.354 16.310 1.00 9.74 175 THR A CA 1
ATOM 1214 C C . THR A 1 175 ? -3.252 -23.962 15.251 1.00 9.96 175 THR A C 1
ATOM 1215 O O . THR A 1 175 ? -3.829 -25.044 15.468 1.00 9.72 175 THR A O 1
ATOM 1219 N N . LYS A 1 176 ? -3.330 -23.257 14.123 1.00 10.47 176 LYS A N 1
ATOM 1220 C CA . LYS A 1 176 ? -3.906 -23.751 12.844 1.00 10.49 176 LYS A CA 1
ATOM 1221 C C . LYS A 1 176 ? -3.405 -25.179 12.595 1.00 10.30 176 LYS A C 1
ATOM 1222 O O . LYS A 1 176 ? -4.224 -26.100 12.451 1.00 9.86 176 LYS A O 1
ATOM 1228 N N . GLU A 1 177 ? -2.081 -25.336 12.612 1.00 10.26 177 GLU A N 1
ATOM 1229 C CA . GLU A 1 177 ? -1.370 -26.578 12.226 1.00 10.24 177 GLU A CA 1
ATOM 1230 C C . GLU A 1 177 ? -1.700 -27.715 13.204 1.00 10.27 177 GLU A C 1
ATOM 1231 O O . GLU A 1 177 ? -1.924 -28.847 12.736 1.00 10.28 177 GLU A O 1
ATOM 1237 N N . ALA A 1 178 ? -1.720 -27.442 14.512 1.00 10.10 178 ALA A N 1
ATOM 1238 C CA . ALA A 1 178 ? -2.060 -28.455 15.529 1.00 10.04 178 ALA A CA 1
ATOM 1239 C C . ALA A 1 178 ? -3.452 -29.027 15.254 1.00 10.16 178 ALA A C 1
ATOM 1240 O O . ALA A 1 178 ? -3.591 -30.248 15.389 1.00 10.05 178 ALA A O 1
ATOM 1242 N N . ALA A 1 179 ? -4.424 -28.192 14.855 1.00 10.59 179 ALA A N 1
ATOM 1243 C CA . ALA A 1 179 ? -5.834 -28.591 14.593 1.00 10.87 179 ALA A CA 1
ATOM 1244 C C . ALA A 1 179 ? -5.927 -29.502 13.356 1.00 11.17 179 ALA A C 1
ATOM 1245 O O . ALA A 1 179 ? -6.654 -30.537 13.397 1.00 10.70 179 ALA A O 1
ATOM 1247 N N . GLU A 1 180 ? -5.223 -29.136 12.283 1.00 11.76 180 GLU A N 1
ATOM 1248 C CA . GLU A 1 180 ? -5.087 -29.993 11.075 1.00 12.39 180 GLU A CA 1
ATOM 1249 C C . GLU A 1 180 ? -4.694 -31.417 11.526 1.00 12.88 180 GLU A C 1
ATOM 1250 O O . GLU A 1 180 ? -5.410 -32.378 11.194 1.00 12.90 180 GLU A O 1
ATOM 1256 N N . ASP A 1 181 ? -3.611 -31.550 12.295 1.00 13.39 181 ASP A N 1
ATOM 1257 C CA . ASP A 1 181 ? -3.005 -32.866 12.628 1.00 14.22 181 ASP A CA 1
ATOM 1258 C C . ASP A 1 181 ? -3.929 -33.731 13.507 1.00 14.75 181 ASP A C 1
ATOM 1259 O O . ASP A 1 181 ? -3.891 -34.967 13.355 1.00 13.94 181 ASP A O 1
ATOM 1264 N N . LEU A 1 182 ? -4.715 -33.125 14.400 1.00 16.01 182 LEU A N 1
ATOM 1265 C CA . LEU A 1 182 ? -5.794 -33.827 15.142 1.00 17.14 182 LEU A CA 1
ATOM 1266 C C . LEU A 1 182 ? -7.061 -33.821 14.269 1.00 18.55 182 LEU A C 1
ATOM 1267 O O . LEU A 1 182 ? -7.940 -32.9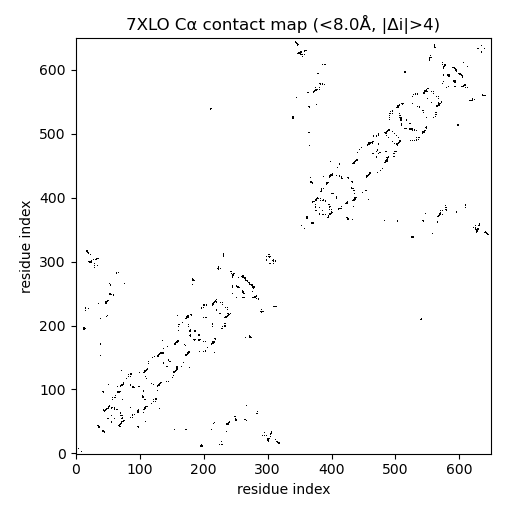78 14.478 1.00 18.76 182 LEU A O 1
ATOM 1272 N N . ILE A 1 183 ? -7.194 -34.774 13.373 1.00 20.58 183 ILE A N 1
ATOM 1273 C CA . ILE A 1 183 ? -8.329 -34.889 12.505 1.00 21.73 183 ILE A CA 1
ATOM 1274 C C . ILE A 1 183 ? -9.240 -35.955 13.087 1.00 25.15 183 ILE A C 1
ATOM 1275 O O . ILE A 1 183 ? -10.427 -35.980 12.770 1.00 27.41 183 ILE A O 1
ATOM 1280 N N . LYS A 1 184 ? -8.677 -36.854 13.901 1.00 25.87 184 LYS A N 1
ATOM 1281 C CA . LYS A 1 184 ? -9.427 -37.954 14.511 1.00 24.03 184 LYS A CA 1
ATOM 1287 N N . ASP A 1 188 ? -12.607 -35.904 17.942 1.00 6.54 188 ASP A N 1
ATOM 1288 C CA . ASP A 1 188 ? -14.019 -35.471 17.733 1.00 6.58 188 ASP A CA 1
ATOM 1289 C C . ASP A 1 188 ? -14.252 -34.049 18.254 1.00 6.64 188 ASP A C 1
ATOM 1290 O O . ASP A 1 188 ? -15.084 -33.316 17.684 1.00 6.68 188 ASP A O 1
ATOM 1295 N N . VAL A 1 189 ? -13.605 -33.692 19.354 1.00 6.70 189 VAL A N 1
ATOM 1296 C CA . VAL A 1 189 ? -13.660 -32.312 19.899 1.00 6.71 189 VAL A CA 1
ATOM 1297 C C . VAL A 1 189 ? -12.223 -31.859 20.174 1.00 6.78 189 VAL A C 1
ATOM 1298 O O . VAL A 1 189 ? -11.365 -32.705 20.452 1.00 6.84 189 VAL A O 1
ATOM 1302 N N . LEU A 1 190 ? -11.968 -30.564 20.036 1.00 6.91 190 LEU A N 1
ATOM 1303 C CA . LEU A 1 190 ? -10.644 -29.948 20.281 1.00 6.96 190 LEU A CA 1
ATOM 1304 C C . LEU A 1 190 ? -10.805 -29.061 21.500 1.00 7.27 190 LEU A C 1
ATOM 1305 O O . LEU A 1 190 ? -11.870 -28.420 21.640 1.00 7.29 190 LEU A O 1
ATOM 1310 N N . LYS A 1 191 ? -9.776 -28.953 22.324 1.00 7.70 191 LYS A N 1
ATOM 1311 C CA . LYS A 1 191 ? -9.757 -27.815 23.270 1.00 7.99 191 LYS A CA 1
ATOM 1312 C C . LYS A 1 191 ? -8.494 -26.965 23.084 1.00 8.18 191 LYS A C 1
ATOM 1313 O O . LYS A 1 191 ? -7.384 -27.479 22.772 1.00 8.13 191 LYS A O 1
ATOM 1319 N N . VAL A 1 192 ? -8.636 -25.661 23.298 1.00 8.37 192 VAL A N 1
ATOM 1320 C CA . VAL A 1 192 ? -7.502 -24.756 23.131 1.00 8.60 192 VAL A CA 1
ATOM 1321 C C . VAL A 1 192 ? -7.074 -24.138 24.452 1.00 9.03 192 VAL A C 1
ATOM 1322 O O . VAL A 1 192 ? -7.897 -23.570 25.164 1.00 9.05 192 VAL A O 1
ATOM 1326 N N . GLY A 1 193 ? -5.789 -24.237 24.780 1.00 9.53 193 GLY A N 1
ATOM 1327 C CA . GLY A 1 193 ? -5.296 -23.635 26.005 1.00 9.89 193 GLY A CA 1
ATOM 1328 C C . GLY A 1 193 ? -3.804 -23.763 26.229 1.00 10.40 193 GLY A C 1
ATOM 1329 O O . GLY A 1 193 ? -3.365 -24.625 26.988 1.00 10.23 193 GLY A O 1
ATOM 1330 N N . ILE A 1 194 ? -3.018 -22.912 25.578 1.00 11.44 194 ILE A N 1
ATOM 1331 C CA . ILE A 1 194 ? -1.571 -22.925 25.775 1.00 12.46 194 ILE A CA 1
ATOM 1332 C C . ILE A 1 194 ? -1.144 -21.589 26.352 1.00 13.57 194 ILE A C 1
ATOM 1333 O O . ILE A 1 194 ? -0.826 -20.664 25.603 1.00 14.28 194 ILE A O 1
ATOM 1338 N N . GLY A 1 195 ? -1.147 -21.467 27.677 1.00 14.79 195 GLY A N 1
ATOM 1339 C CA . GLY A 1 195 ? -0.845 -20.181 28.294 1.00 15.65 195 GLY A CA 1
ATOM 1340 C C . GLY A 1 195 ? -1.969 -19.582 29.138 1.00 16.70 195 GLY A C 1
ATOM 1341 O O . GLY A 1 195 ? -1.729 -19.186 30.279 1.00 17.92 195 GLY A O 1
ATOM 1342 N N . PRO A 1 196 ? -3.203 -19.510 28.594 1.00 17.38 196 PRO A N 1
ATOM 1343 C CA . PRO A 1 196 ? -4.319 -18.906 29.327 1.00 17.89 196 PRO A CA 1
ATOM 1344 C C . PRO A 1 196 ? -4.531 -19.175 30.817 1.00 18.40 196 PRO A C 1
ATOM 1345 O O . PRO A 1 196 ? -5.034 -18.344 31.417 1.00 19.83 196 PRO A O 1
ATOM 1349 N N . GLY A 1 197 ? -4.093 -20.288 31.369 1.00 18.38 197 GLY A N 1
ATOM 1350 C CA . GLY A 1 197 ? -4.442 -20.562 32.767 1.00 18.58 197 GLY A CA 1
ATOM 1351 C C . GLY A 1 197 ? -4.073 -19.452 33.734 1.00 18.47 197 GLY A C 1
ATOM 1352 O O . GLY A 1 197 ? -3.029 -18.905 33.620 1.00 17.48 197 GLY A O 1
ATOM 1353 N N . SER A 1 198 ? -4.993 -19.101 34.619 1.00 19.51 198 SER A N 1
ATOM 1354 C CA . SER A 1 198 ? -4.764 -18.150 35.735 1.00 21.10 198 SER A CA 1
ATOM 1355 C C . SER A 1 198 ? -3.541 -18.575 36.567 1.00 21.46 198 SER A C 1
ATOM 1356 O O . SER A 1 198 ? -2.638 -17.731 36.792 1.00 21.82 198 SER A O 1
ATOM 1359 N N . ILE A 1 199 ? -3.537 -19.837 37.022 1.00 21.40 199 ILE A N 1
ATOM 1360 C CA . ILE A 1 199 ? -2.430 -20.454 37.813 1.00 20.39 199 ILE A CA 1
ATOM 1361 C C . ILE A 1 199 ? -1.426 -21.162 36.897 1.00 19.92 199 ILE A C 1
ATOM 1362 O O . ILE A 1 199 ? -0.416 -21.632 37.451 1.00 20.39 199 ILE A O 1
ATOM 1367 N N . CYS A 1 200 ? -1.695 -21.274 35.583 1.00 18.98 200 CYS A N 1
ATOM 1368 C CA . CYS A 1 200 ? -0.719 -21.725 34.548 1.00 18.13 200 CYS A CA 1
ATOM 1369 C C . CYS A 1 200 ? 0.414 -20.694 34.508 1.00 18.23 200 CYS A C 1
ATOM 1370 O O . CYS A 1 200 ? 0.139 -19.488 34.742 1.00 17.85 200 CYS A O 1
ATOM 1373 N N . THR A 1 201 ? 1.641 -21.168 34.276 1.00 17.72 201 THR A N 1
ATOM 1374 C CA . THR A 1 201 ? 2.863 -20.338 34.219 1.00 17.31 201 THR A CA 1
ATOM 1375 C C . THR A 1 201 ? 3.689 -20.701 32.993 1.00 17.75 201 THR A C 1
ATOM 1376 O O . THR A 1 201 ? 4.901 -20.433 33.011 1.00 17.75 201 THR A O 1
ATOM 1380 N N . THR A 1 202 ? 3.051 -21.248 31.957 1.00 18.27 202 THR A N 1
ATOM 1381 C CA . THR A 1 202 ? 3.733 -21.681 30.706 1.00 18.77 202 THR A CA 1
ATOM 1382 C C . THR A 1 202 ? 4.524 -20.525 30.072 1.00 18.88 202 THR A C 1
ATOM 1383 O O . THR A 1 202 ? 5.670 -20.767 29.657 1.00 18.07 202 THR A O 1
ATOM 1387 N N . ARG A 1 203 ? 3.953 -19.322 30.007 1.00 19.84 203 ARG A N 1
ATOM 1388 C CA . ARG A 1 203 ? 4.612 -18.148 29.362 1.00 21.55 203 ARG A CA 1
ATOM 1389 C C . ARG A 1 203 ? 5.879 -17.726 30.110 1.00 20.41 203 ARG A C 1
ATOM 1390 O O . ARG A 1 203 ? 6.913 -17.481 29.462 1.00 20.08 203 ARG A O 1
ATOM 1398 N N . VAL A 1 204 ? 5.771 -17.601 31.428 1.00 20.22 204 VAL A N 1
ATOM 1399 C CA . VAL A 1 204 ? 6.902 -17.291 32.347 1.00 20.17 204 VAL A CA 1
ATOM 1400 C C . VAL A 1 204 ? 7.990 -18.344 32.136 1.00 19.95 204 VAL A C 1
ATOM 1401 O O . VAL A 1 204 ? 9.168 -17.993 31.898 1.00 19.89 204 VAL A O 1
ATOM 1405 N N . VAL A 1 205 ? 7.561 -19.600 32.237 1.00 19.03 205 VAL A N 1
ATOM 1406 C CA . VAL A 1 205 ? 8.424 -20.774 32.500 1.00 18.10 205 VAL A CA 1
ATOM 1407 C C . VAL A 1 205 ? 9.085 -21.220 31.196 1.00 17.53 205 VAL A C 1
ATOM 1408 O O . VAL A 1 205 ? 10.276 -21.556 31.229 1.00 17.71 205 VAL A O 1
ATOM 1412 N N . ALA A 1 206 ? 8.353 -21.222 30.083 1.00 16.99 206 ALA A N 1
ATOM 1413 C CA . ALA A 1 206 ? 8.883 -21.682 28.776 1.00 16.62 206 ALA A CA 1
ATOM 1414 C C . ALA A 1 206 ? 8.703 -20.629 27.667 1.00 15.90 206 ALA A C 1
ATOM 1415 O O . ALA A 1 206 ? 8.878 -20.982 26.484 1.00 15.96 206 ALA A O 1
ATOM 1417 N N . GLY A 1 207 ? 8.389 -19.380 28.027 1.00 14.74 207 GLY A N 1
ATOM 1418 C CA . GLY A 1 207 ? 8.251 -18.277 27.069 1.00 13.84 207 GLY A CA 1
ATOM 1419 C C . GLY A 1 207 ? 7.141 -18.503 26.063 1.00 13.20 207 GLY A C 1
ATOM 1420 O O . GLY A 1 207 ? 7.100 -17.739 25.082 1.00 13.67 207 GLY A O 1
ATOM 1421 N N . VAL A 1 208 ? 6.269 -19.499 26.260 1.00 12.18 208 VAL A N 1
ATOM 1422 C CA . VAL A 1 208 ? 5.394 -19.994 25.155 1.00 11.55 208 VAL A CA 1
ATOM 1423 C C . VAL A 1 208 ? 3.929 -19.671 25.431 1.00 10.89 208 VAL A C 1
ATOM 1424 O O . VAL A 1 208 ? 3.495 -19.768 26.589 1.00 10.80 208 VAL A O 1
ATOM 1428 N N . GLY A 1 209 ? 3.199 -19.322 24.368 1.00 10.22 209 GLY A N 1
ATOM 1429 C CA . GLY A 1 209 ? 1.760 -19.026 24.448 1.00 9.71 209 GLY A CA 1
ATOM 1430 C C . GLY A 1 209 ? 1.191 -18.393 23.190 1.00 9.07 209 GLY A C 1
ATOM 1431 O O . GLY A 1 209 ? 1.956 -17.981 22.323 1.00 8.74 209 GLY A O 1
ATOM 1432 N N . VAL A 1 210 ? -0.139 -18.353 23.117 1.00 8.63 210 VAL A N 1
ATOM 1433 C CA . VAL A 1 210 ? -0.940 -17.558 22.145 1.00 8.26 210 VAL A CA 1
ATOM 1434 C C . VAL A 1 210 ? -2.117 -16.964 22.896 1.00 7.75 210 VAL A C 1
ATOM 1435 O O . VAL A 1 210 ? -2.880 -17.688 23.540 1.00 7.57 210 VAL A O 1
ATOM 1439 N N . PRO A 1 211 ? -2.268 -15.632 22.856 1.00 7.37 211 PRO A N 1
ATOM 1440 C CA . PRO A 1 211 ? -3.474 -14.999 23.362 1.00 7.30 211 PRO A CA 1
ATOM 1441 C C . PRO A 1 211 ? -4.728 -15.732 22.891 1.00 7.09 211 PRO A C 1
ATOM 1442 O O . PRO A 1 211 ? -4.795 -16.086 21.739 1.00 7.16 211 PRO A O 1
ATOM 1446 N N . GLN A 1 212 ? -5.671 -15.933 23.804 1.00 6.87 212 GLN A N 1
ATOM 1447 C CA . GLN A 1 212 ? -6.716 -16.963 23.657 1.00 6.83 212 GLN A CA 1
ATOM 1448 C C . GLN A 1 212 ? -7.763 -16.597 22.599 1.00 6.92 212 GLN A C 1
ATOM 1449 O O . GLN A 1 212 ? -8.482 -17.525 22.176 1.00 7.12 212 GLN A O 1
ATOM 1455 N N . LEU A 1 213 ? -7.902 -15.377 22.145 1.00 6.82 213 LEU A N 1
ATOM 1456 C CA . LEU A 1 213 ? -8.893 -15.111 21.122 1.00 6.72 213 LEU A CA 1
ATOM 1457 C C . LEU A 1 213 ? -8.311 -15.557 19.801 1.00 6.73 213 LEU A C 1
ATOM 1458 O O . LEU A 1 213 ? -8.888 -16.386 19.124 1.00 6.53 213 LEU A O 1
ATOM 1463 N N . THR A 1 214 ? -7.162 -15.025 19.446 1.00 6.70 214 THR A N 1
ATOM 1464 C CA . THR A 1 214 ? -6.459 -15.450 18.285 1.00 6.63 214 THR A CA 1
ATOM 1465 C C . THR A 1 214 ? -6.319 -16.980 18.265 1.00 6.82 214 THR A C 1
ATOM 1466 O O . THR A 1 214 ? -6.478 -17.597 17.235 1.00 6.85 214 THR A O 1
ATOM 1470 N N . ALA A 1 215 ? -6.031 -17.592 19.408 1.00 7.02 215 ALA A N 1
ATOM 1471 C CA . ALA A 1 215 ? -5.840 -19.061 19.460 1.00 7.17 215 ALA A CA 1
ATOM 1472 C C . ALA A 1 215 ? -7.121 -19.776 19.005 1.00 7.44 215 ALA A C 1
ATOM 1473 O O . ALA A 1 215 ? -7.057 -20.651 18.110 1.00 7.31 215 ALA A O 1
ATOM 1475 N N . VAL A 1 216 ? -8.246 -19.399 19.621 1.00 7.72 216 VAL A N 1
ATOM 1476 C CA . VAL A 1 216 ? -9.581 -19.986 19.364 1.00 7.82 216 VAL A CA 1
ATOM 1477 C C . VAL A 1 216 ? -9.993 -19.623 17.946 1.00 8.10 216 VAL A C 1
ATOM 1478 O O . VAL A 1 216 ? -10.416 -20.512 17.207 1.00 8.31 216 VAL A O 1
ATOM 1482 N N . ALA A 1 217 ? -9.856 -18.363 17.563 1.00 8.42 217 ALA A N 1
ATOM 1483 C CA . ALA A 1 217 ? -10.187 -17.937 16.189 1.00 8.72 217 ALA A CA 1
ATOM 1484 C C . ALA A 1 217 ? -9.485 -18.899 15.230 1.00 9.13 217 ALA A C 1
ATOM 1485 O O . ALA A 1 217 ? -10.177 -19.631 14.526 1.00 9.45 217 ALA A O 1
ATOM 1487 N N . GLU A 1 218 ? -8.155 -18.936 15.255 1.00 9.39 218 GLU A N 1
ATOM 1488 C CA . GLU A 1 218 ? -7.359 -19.674 14.249 1.00 9.59 218 GLU A CA 1
ATOM 1489 C C . GLU A 1 218 ? -7.743 -21.134 14.243 1.00 9.59 218 GLU A C 1
ATOM 1490 O O . GLU A 1 218 ? -7.864 -21.708 13.157 1.00 9.82 218 GLU A O 1
ATOM 1496 N N . VAL A 1 219 ? -7.849 -21.713 15.430 1.00 9.62 219 VAL A N 1
ATOM 1497 C CA . VAL A 1 219 ? -8.118 -23.161 15.575 1.00 9.59 219 VAL A CA 1
ATOM 1498 C C . VAL A 1 219 ? -9.498 -23.450 15.008 1.00 9.58 219 VAL A C 1
ATOM 1499 O O . VAL A 1 219 ? -9.649 -24.514 14.409 1.00 9.74 219 VAL A O 1
ATOM 1503 N N . ALA A 1 220 ? -10.448 -22.525 15.164 1.00 9.59 220 ALA A N 1
ATOM 1504 C CA . ALA A 1 220 ? -11.852 -22.740 14.759 1.00 9.51 220 ALA A CA 1
ATOM 1505 C C . ALA A 1 220 ? -12.030 -22.585 13.241 1.00 9.46 220 ALA A C 1
ATOM 1506 O O . ALA A 1 220 ? -12.921 -23.257 12.711 1.00 9.87 220 ALA A O 1
ATOM 1508 N N . ASP A 1 221 ? -11.217 -21.790 12.550 1.00 9.33 221 ASP A N 1
ATOM 1509 C CA . ASP A 1 221 ? -11.305 -21.663 11.069 1.00 9.66 221 ASP A CA 1
ATOM 1510 C C . ASP A 1 221 ? -10.909 -22.983 10.377 1.00 10.06 221 ASP A C 1
ATOM 1511 O O . ASP A 1 221 ? -11.401 -23.268 9.238 1.00 10.20 221 ASP A O 1
ATOM 1516 N N . VAL A 1 222 ? -10.052 -23.770 11.027 1.00 10.18 222 VAL A N 1
ATOM 1517 C CA . VAL A 1 222 ? -9.760 -25.167 10.609 1.00 10.40 222 VAL A CA 1
ATOM 1518 C C . VAL A 1 222 ? -10.988 -26.010 10.996 1.00 10.83 222 VAL A C 1
ATOM 1519 O O . VAL A 1 222 ? -11.647 -26.560 10.097 1.00 10.59 222 VAL A O 1
ATOM 1523 N N . ALA A 1 223 ? -11.315 -26.040 12.296 1.00 11.61 223 ALA A N 1
ATOM 1524 C CA . ALA A 1 223 ? -12.242 -27.009 12.926 1.00 12.22 223 ALA A CA 1
ATOM 1525 C C . ALA A 1 223 ? -13.660 -26.853 12.382 1.00 12.99 223 ALA A C 1
ATOM 1526 O O . ALA A 1 223 ? -14.322 -27.867 12.177 1.00 13.04 223 ALA A O 1
ATOM 1528 N N . LYS A 1 224 ? -14.126 -25.643 12.126 1.00 14.27 224 LYS A N 1
ATOM 1529 C CA . LYS A 1 224 ? -15.440 -25.405 11.523 1.00 14.91 224 LYS A CA 1
ATOM 1530 C C . LYS A 1 224 ? -15.645 -26.100 10.208 1.00 14.56 224 LYS A C 1
ATOM 1531 O O . LYS A 1 224 ? -16.732 -26.543 9.901 1.00 14.61 224 LYS A O 1
ATOM 1533 N N . GLU A 1 225 ? -14.602 -26.167 9.415 1.00 14.32 225 GLU A N 1
ATOM 1534 C CA . GLU A 1 225 ? -14.678 -26.775 8.054 1.00 13.86 225 GLU A CA 1
ATOM 1535 C C . GLU A 1 225 ? -14.913 -28.290 8.119 1.00 12.85 225 GLU A C 1
ATOM 1536 O O . GLU A 1 225 ? -15.272 -28.859 7.072 1.00 12.25 225 GLU A O 1
ATOM 1542 N N . HIS A 1 226 ? -14.734 -28.916 9.290 1.00 11.87 226 HIS A N 1
ATOM 1543 C CA . HIS A 1 226 ? -15.004 -30.359 9.522 1.00 11.16 226 HIS A CA 1
ATOM 1544 C C . HIS A 1 226 ? -16.094 -30.561 10.576 1.00 10.64 226 HIS A C 1
ATOM 1545 O O . HIS A 1 226 ? -16.293 -31.713 11.019 1.00 10.50 226 HIS A O 1
ATOM 1552 N N . ASN A 1 227 ? -16.800 -29.488 10.929 1.00 10.15 227 ASN A N 1
ATOM 1553 C CA . ASN A 1 227 ? -17.806 -29.471 12.019 1.00 9.77 227 ASN A CA 1
ATOM 1554 C C . ASN A 1 227 ? -17.189 -30.152 13.244 1.00 9.09 227 ASN A C 1
ATOM 1555 O O . ASN A 1 227 ? -17.745 -31.117 13.759 1.00 9.03 227 ASN A O 1
ATOM 1560 N N . VAL A 1 228 ? -16.029 -29.663 13.651 1.00 8.55 228 VAL A N 1
ATOM 1561 C CA . VAL A 1 228 ? -15.322 -30.099 14.876 1.00 8.26 228 VAL A CA 1
ATOM 1562 C C . VAL A 1 228 ? -15.500 -29.001 15.915 1.00 8.04 228 VAL A C 1
ATOM 1563 O O . VAL A 1 228 ? -15.117 -27.858 15.693 1.00 7.76 228 VAL A O 1
ATOM 1567 N N . PRO A 1 229 ? -16.166 -29.321 17.041 1.00 8.11 229 PRO A N 1
ATOM 1568 C CA . PRO A 1 229 ? -16.299 -28.407 18.175 1.00 8.05 229 PRO A CA 1
ATOM 1569 C C . PRO A 1 229 ? -14.988 -27.938 18.827 1.00 7.93 229 PRO A C 1
ATOM 1570 O O . PRO A 1 229 ? -14.039 -28.709 18.962 1.00 7.80 229 PRO A O 1
ATOM 1574 N N . ILE A 1 230 ? -14.991 -26.673 19.234 1.00 7.71 230 ILE A N 1
ATOM 1575 C CA . ILE A 1 230 ? -13.928 -26.067 20.065 1.00 7.64 230 ILE A CA 1
ATOM 1576 C C . ILE A 1 230 ? -14.460 -25.906 21.490 1.00 7.56 230 ILE A C 1
ATOM 1577 O O . ILE A 1 230 ? -15.549 -25.294 21.653 1.00 7.57 230 ILE A O 1
ATOM 1582 N N . ILE A 1 231 ? -13.727 -26.451 22.473 1.00 7.30 231 ILE A N 1
ATOM 1583 C CA . ILE A 1 231 ? -13.794 -26.028 23.908 1.00 7.00 231 ILE A CA 1
ATOM 1584 C C . ILE A 1 231 ? -12.619 -25.063 24.147 1.00 6.89 231 ILE A C 1
ATOM 1585 O O . ILE A 1 231 ? -11.485 -25.362 23.730 1.00 6.84 231 ILE A O 1
ATOM 1590 N N . ALA A 1 232 ? -12.861 -23.930 24.793 1.00 6.83 232 ALA A N 1
ATOM 1591 C CA . ALA A 1 232 ? -11.831 -22.882 24.921 1.00 6.81 232 ALA A CA 1
ATOM 1592 C C . ALA A 1 232 ? -11.361 -22.802 26.370 1.00 6.90 232 ALA A C 1
ATOM 1593 O O . ALA A 1 232 ? -12.139 -22.288 27.225 1.00 7.00 232 ALA A O 1
ATOM 1595 N N . ASP A 1 233 ? -10.125 -23.263 26.608 1.00 6.87 233 ASP A N 1
ATOM 1596 C CA . ASP A 1 233 ? -9.617 -23.678 27.939 1.00 6.85 233 ASP A CA 1
ATOM 1597 C C . ASP A 1 233 ? -8.700 -22.629 28.555 1.00 6.89 233 ASP A C 1
ATOM 1598 O O . ASP A 1 233 ? -7.644 -22.383 28.006 1.00 6.90 233 ASP A O 1
ATOM 1603 N N . GLY A 1 234 ? -9.098 -22.083 29.700 1.00 7.01 234 GLY A N 1
ATOM 1604 C CA . GLY A 1 234 ? -8.287 -21.147 30.495 1.00 7.09 234 GLY A CA 1
ATOM 1605 C C . GLY A 1 234 ? -8.589 -19.681 30.195 1.00 7.19 234 GLY A C 1
ATOM 1606 O O . GLY A 1 234 ? -9.096 -19.364 29.080 1.00 7.24 234 GLY A O 1
ATOM 1607 N N . GLY A 1 235 ? -8.311 -18.817 31.184 1.00 7.17 235 GLY A N 1
ATOM 1608 C CA . GLY A 1 235 ? -8.306 -17.351 31.041 1.00 7.13 235 GLY A CA 1
ATOM 1609 C C . GLY A 1 235 ? -9.679 -16.711 31.118 1.00 7.10 235 GLY A C 1
ATOM 1610 O O . GLY A 1 235 ? -9.753 -15.466 30.974 1.00 7.09 235 GLY A O 1
ATOM 1611 N N . ILE A 1 236 ? -10.727 -17.510 31.338 1.00 7.05 236 ILE A N 1
ATOM 1612 C CA . ILE A 1 236 ? -12.106 -16.993 31.526 1.00 7.12 236 ILE A CA 1
ATOM 1613 C C . ILE A 1 236 ? -12.195 -16.418 32.953 1.00 7.18 236 ILE A C 1
ATOM 1614 O O . ILE A 1 236 ? -12.247 -17.188 33.922 1.00 7.10 236 ILE A O 1
ATOM 1619 N N . ARG A 1 237 ? -12.140 -15.091 33.081 1.00 7.31 237 ARG A N 1
ATOM 1620 C CA . ARG A 1 237 ? -12.244 -14.374 34.382 1.00 7.38 237 ARG A CA 1
ATOM 1621 C C . ARG A 1 237 ? -13.664 -13.788 34.568 1.00 7.45 237 ARG A C 1
ATOM 1622 O O . ARG A 1 237 ? -14.083 -13.594 35.734 1.00 7.37 237 ARG A O 1
ATOM 1624 N N . TYR A 1 238 ? -14.408 -13.541 33.483 1.00 7.61 238 TYR A N 1
ATOM 1625 C CA . TYR A 1 238 ? -15.769 -12.957 33.565 1.00 7.78 238 TYR A CA 1
ATOM 1626 C C . TYR A 1 238 ? -16.717 -13.532 32.510 1.00 7.54 238 TYR A C 1
ATOM 1627 O O . TYR A 1 238 ? -16.298 -14.055 31.470 1.00 7.36 238 TYR A O 1
ATOM 1636 N N . SER A 1 239 ? -18.004 -13.352 32.783 1.00 7.34 239 SER A N 1
ATOM 1637 C CA . SER A 1 239 ? -19.107 -13.746 31.894 1.00 7.28 239 SER A CA 1
ATOM 1638 C C . SER A 1 239 ? -18.872 -13.161 30.510 1.00 7.15 239 SER A C 1
ATOM 1639 O O . SER A 1 239 ? -19.116 -13.871 29.527 1.00 6.97 239 SER A O 1
ATOM 1642 N N . GLY A 1 240 ? -18.448 -11.897 30.463 1.00 7.18 240 GLY A N 1
ATOM 1643 C CA . GLY A 1 240 ? -18.130 -11.178 29.215 1.00 7.21 240 GLY A CA 1
ATOM 1644 C C . GLY A 1 240 ? -17.095 -11.923 28.382 1.00 7.26 240 GLY A C 1
ATOM 1645 O O . GLY A 1 240 ? -17.251 -11.951 27.146 1.00 7.25 240 GLY A O 1
ATOM 1646 N N . ASP A 1 241 ? -16.078 -12.514 29.029 1.00 7.28 241 ASP A N 1
ATOM 1647 C CA . ASP A 1 241 ? -14.986 -13.263 28.347 1.00 7.30 241 ASP A CA 1
ATOM 1648 C C . ASP A 1 241 ? -15.594 -14.488 27.640 1.00 7.41 241 ASP A C 1
ATOM 1649 O O . ASP A 1 241 ? -15.157 -14.848 26.522 1.00 7.30 241 ASP A O 1
ATOM 1654 N N . ILE A 1 242 ? -16.601 -15.105 28.263 1.00 7.42 242 ILE A N 1
ATOM 1655 C CA . ILE A 1 242 ? -17.333 -16.264 27.689 1.00 7.32 242 ILE A CA 1
ATOM 1656 C C . ILE A 1 242 ? -17.993 -15.844 26.368 1.00 7.41 242 ILE A C 1
ATOM 1657 O O . ILE A 1 242 ? -17.871 -16.596 25.371 1.00 7.55 242 ILE A O 1
ATOM 1662 N N . ALA A 1 243 ? -18.698 -14.708 26.370 1.00 7.27 243 ALA A N 1
ATOM 1663 C CA . ALA A 1 243 ? -19.346 -14.138 25.167 1.00 7.26 243 ALA A CA 1
ATOM 1664 C C . ALA A 1 243 ? -18.309 -13.820 24.068 1.00 7.26 243 ALA A C 1
ATOM 1665 O O . ALA A 1 243 ? -18.614 -13.957 22.845 1.00 7.11 243 ALA A O 1
ATOM 1667 N N . LYS A 1 244 ? -17.121 -13.384 24.473 1.00 7.12 244 LYS A N 1
ATOM 1668 C CA . LYS A 1 244 ? -16.010 -13.154 23.524 1.00 7.16 244 LYS A CA 1
ATOM 1669 C C . LYS A 1 244 ? -15.499 -14.517 23.043 1.00 7.14 244 LYS A C 1
ATOM 1670 O O . LYS A 1 244 ? -15.310 -14.709 21.825 1.00 6.99 244 LYS A O 1
ATOM 1676 N N . ALA A 1 245 ? -15.292 -15.450 23.969 1.00 7.22 245 ALA A N 1
ATOM 1677 C CA . ALA A 1 245 ? -14.751 -16.790 23.639 1.00 7.24 245 ALA A CA 1
ATOM 1678 C C . ALA A 1 245 ? -15.574 -17.366 22.482 1.00 7.23 245 ALA A C 1
ATOM 1679 O O . ALA A 1 245 ? -14.957 -17.764 21.458 1.00 7.09 245 ALA A O 1
ATOM 1681 N N . ILE A 1 246 ? -16.911 -17.311 22.606 1.00 7.21 246 ILE A N 1
ATOM 1682 C CA . ILE A 1 246 ? -17.846 -17.889 21.600 1.00 7.20 246 ILE A CA 1
ATOM 1683 C C . ILE A 1 246 ? -17.855 -17.058 20.314 1.00 7.14 246 ILE A C 1
ATOM 1684 O O . ILE A 1 246 ? -18.019 -17.665 19.238 1.00 7.23 246 ILE A O 1
ATOM 1689 N N . ALA A 1 247 ? -17.740 -15.730 20.398 1.00 7.00 247 ALA A N 1
ATOM 1690 C CA . ALA A 1 247 ? -17.832 -14.857 19.207 1.00 6.83 247 ALA A CA 1
ATOM 1691 C C . ALA A 1 247 ? -16.628 -15.110 18.298 1.00 6.74 247 ALA A C 1
ATOM 1692 O O . ALA A 1 247 ? -16.748 -14.883 17.078 1.00 6.49 247 ALA A O 1
ATOM 1694 N N . ALA A 1 248 ? -15.527 -15.603 18.888 1.00 6.82 248 ALA A N 1
ATOM 1695 C CA . ALA A 1 248 ? -14.258 -15.973 18.202 1.00 6.76 248 ALA A CA 1
ATOM 1696 C C . ALA A 1 248 ? -14.187 -17.461 17.819 1.00 6.66 248 ALA A C 1
ATOM 1697 O O . ALA A 1 248 ? -13.126 -17.872 17.336 1.00 6.74 248 ALA A O 1
ATOM 1699 N N . GLY A 1 249 ? -15.237 -18.257 18.043 1.00 6.55 249 GLY A N 1
ATOM 1700 C CA . GLY A 1 249 ? -15.328 -19.624 17.497 1.00 6.48 249 GLY A CA 1
ATOM 1701 C C . GLY A 1 249 ? -15.373 -20.732 18.535 1.00 6.50 249 GLY A C 1
ATOM 1702 O O . GLY A 1 249 ? -15.432 -21.901 18.146 1.00 6.46 249 GLY A O 1
ATOM 1703 N N . ALA A 1 250 ? -15.350 -20.410 19.822 1.00 6.64 250 ALA A N 1
ATOM 1704 C CA . ALA A 1 250 ? -15.532 -21.423 20.881 1.00 6.78 250 ALA A CA 1
ATOM 1705 C C . ALA A 1 250 ? -16.928 -22.025 20.719 1.00 6.86 250 ALA A C 1
ATOM 1706 O O . ALA A 1 250 ? -17.811 -21.342 20.173 1.00 7.00 250 ALA A O 1
ATOM 1708 N N . ASP A 1 251 ? -17.118 -23.264 21.155 1.00 6.91 251 ASP A N 1
ATOM 1709 C CA . ASP A 1 251 ? -18.473 -23.857 21.275 1.00 7.07 251 ASP A CA 1
ATOM 1710 C C . ASP A 1 251 ? -18.832 -24.056 22.739 1.00 7.35 251 ASP A C 1
ATOM 1711 O O . ASP A 1 251 ? -20.035 -24.262 23.052 1.00 7.59 251 ASP A O 1
ATOM 1716 N N . ALA A 1 252 ? -17.823 -24.001 23.602 1.00 7.50 252 ALA A N 1
ATOM 1717 C CA . ALA A 1 252 ? -18.011 -24.000 25.058 1.00 7.63 252 ALA A CA 1
ATOM 1718 C C . ALA A 1 252 ? -16.756 -23.448 25.701 1.00 7.59 252 ALA A C 1
ATOM 1719 O O . ALA A 1 252 ? -15.715 -23.340 25.026 1.00 7.42 252 ALA A O 1
ATOM 1721 N N . VAL A 1 253 ? -16.869 -23.141 26.979 1.00 7.72 253 VAL A N 1
ATOM 1722 C CA . VAL A 1 253 ? -15.722 -22.633 27.758 1.00 8.10 253 VAL A CA 1
ATOM 1723 C C . VAL A 1 253 ? -15.389 -23.720 28.758 1.00 8.48 253 VAL A C 1
ATOM 1724 O O . VAL A 1 253 ? -16.321 -24.445 29.159 1.00 8.63 253 VAL A O 1
ATOM 1728 N N . MET A 1 254 ? -14.128 -23.848 29.106 1.00 8.75 254 MET A N 1
ATOM 1729 C CA . MET A 1 254 ? -13.752 -24.759 30.133 1.00 8.96 254 MET A CA 1
ATOM 1730 C C . MET A 1 254 ? -13.370 -23.937 31.318 1.00 8.90 254 MET A C 1
ATOM 1731 O O . MET A 1 254 ? -12.342 -23.311 31.322 1.00 9.57 254 MET A O 1
ATOM 1736 N N . LEU A 1 255 ? -14.236 -23.973 32.325 1.00 8.59 255 LEU A N 1
ATOM 1737 C CA . LEU A 1 255 ? -14.005 -23.191 33.519 1.00 8.40 255 LEU A CA 1
ATOM 1738 C C . LEU A 1 255 ? -13.396 -24.021 34.621 1.00 8.25 255 LEU A C 1
ATOM 1739 O O . LEU A 1 255 ? -13.655 -25.219 34.724 1.00 8.02 255 LEU A O 1
ATOM 1744 N N . GLY A 1 256 ? -12.593 -23.384 35.453 1.00 8.31 256 GLY A N 1
ATOM 1745 C CA . GLY A 1 256 ? -11.924 -24.060 36.551 1.00 8.41 256 GLY A CA 1
ATOM 1746 C C . GLY A 1 256 ? -11.822 -23.187 37.785 1.00 8.48 256 GLY A C 1
ATOM 1747 O O . GLY A 1 256 ? -12.443 -23.477 38.806 1.00 8.39 256 GLY A O 1
ATOM 1748 N N . SER A 1 257 ? -11.040 -22.114 37.699 1.00 8.63 257 SER A N 1
ATOM 1749 C CA . SER A 1 257 ? -10.845 -21.228 38.877 1.00 8.86 257 SER A CA 1
ATOM 1750 C C . SER A 1 257 ? -12.188 -20.623 39.299 1.00 9.23 257 SER A C 1
ATOM 1751 O O . SER A 1 257 ? -12.506 -20.670 40.503 1.00 9.52 257 SER A O 1
ATOM 1754 N N . LEU A 1 258 ? -12.939 -20.077 38.336 1.00 9.55 258 LEU A N 1
ATOM 1755 C CA . LEU A 1 258 ? -14.263 -19.459 38.622 1.00 9.69 258 LEU A CA 1
ATOM 1756 C C . LEU A 1 258 ? -15.179 -20.461 39.305 1.00 9.98 258 LEU A C 1
ATOM 1757 O O . LEU A 1 258 ? -16.202 -20.012 39.867 1.00 10.42 258 LEU A O 1
ATOM 1762 N N . LEU A 1 259 ? -14.849 -21.751 39.199 1.00 9.98 259 LEU A N 1
ATOM 1763 C CA . LEU A 1 259 ? -15.629 -22.859 39.795 1.00 9.96 259 LEU A CA 1
ATOM 1764 C C . LEU A 1 259 ? -14.903 -23.454 40.998 1.00 10.00 259 LEU A C 1
ATOM 1765 O O . LEU A 1 259 ? -15.524 -24.242 41.716 1.00 9.87 259 LEU A O 1
ATOM 1770 N N . ALA A 1 260 ? -13.625 -23.126 41.172 1.00 10.33 260 ALA A N 1
ATOM 1771 C CA . ALA A 1 260 ? -12.875 -23.396 42.416 1.00 10.60 260 ALA A CA 1
ATOM 1772 C C . ALA A 1 260 ? -13.499 -22.597 43.554 1.00 10.63 260 ALA A C 1
ATOM 1773 O O . ALA A 1 260 ? -14.202 -21.620 43.300 1.00 10.73 260 ALA A O 1
ATOM 1775 N N . GLY A 1 261 ? -13.288 -23.032 44.781 1.00 10.90 261 GLY A N 1
ATOM 1776 C CA . GLY A 1 261 ? -13.804 -22.297 45.944 1.00 11.31 261 GLY A CA 1
ATOM 1777 C C . GLY A 1 261 ? -15.272 -22.566 46.192 1.00 11.68 261 GLY A C 1
ATOM 1778 O O . GLY A 1 261 ? -15.722 -22.354 47.318 1.00 11.78 261 GLY A O 1
ATOM 1779 N N . THR A 1 262 ? -16.022 -23.030 45.194 1.00 12.06 262 THR A N 1
ATOM 1780 C CA . THR A 1 262 ? -17.425 -23.449 45.417 1.00 12.41 262 THR A CA 1
ATOM 1781 C C . THR A 1 262 ? -17.441 -24.668 46.335 1.00 12.86 262 THR A C 1
ATOM 1782 O O . THR A 1 262 ? -16.373 -25.270 46.552 1.00 12.95 262 THR A O 1
ATOM 1786 N N . ASP A 1 263 ? -18.625 -25.010 46.840 1.00 13.58 263 ASP A N 1
ATOM 1787 C CA . ASP A 1 263 ? -18.849 -26.163 47.751 1.00 14.01 263 ASP A CA 1
ATOM 1788 C C . ASP A 1 263 ? -18.478 -27.479 47.073 1.00 13.91 263 ASP A C 1
ATOM 1789 O O . ASP A 1 263 ? -17.879 -28.331 47.727 1.00 14.13 263 ASP A O 1
ATOM 1794 N N . GLU A 1 264 ? -18.849 -27.631 45.810 1.00 14.21 264 GLU A N 1
ATOM 1795 C CA . GLU A 1 264 ? -18.744 -28.906 45.079 1.00 14.82 264 GLU A CA 1
ATOM 1796 C C . GLU A 1 264 ? -17.304 -29.117 44.610 1.00 16.29 264 GLU A C 1
ATOM 1797 O O . GLU A 1 264 ? -16.975 -30.254 44.252 1.00 17.06 264 GLU A O 1
ATOM 1803 N N . ALA A 1 265 ? -16.487 -28.061 44.575 1.00 17.83 265 ALA A N 1
ATOM 1804 C CA . ALA A 1 265 ? -15.047 -28.151 44.254 1.00 19.28 265 ALA A CA 1
ATOM 1805 C C . ALA A 1 265 ? -14.373 -29.034 45.295 1.00 21.33 265 ALA A C 1
ATOM 1806 O O . ALA A 1 265 ? -14.513 -28.795 46.491 1.00 22.40 265 ALA A O 1
ATOM 1808 N N . PRO A 1 266 ? -13.602 -30.061 44.882 1.00 23.82 266 PRO A N 1
ATOM 1809 C CA . PRO A 1 266 ? -12.941 -30.952 45.838 1.00 25.05 266 PRO A CA 1
ATOM 1810 C C . PRO A 1 266 ? -11.703 -30.352 46.533 1.00 25.68 266 PRO A C 1
ATOM 1811 O O . PRO A 1 266 ? -11.005 -31.089 47.224 1.00 25.04 266 PRO A O 1
ATOM 1815 N N . GLY A 1 267 ? -11.451 -29.051 46.343 1.00 26.54 267 GLY A N 1
ATOM 1816 C CA . GLY A 1 267 ? -10.386 -28.320 47.045 1.00 26.68 267 GLY A CA 1
ATOM 1817 C C . GLY A 1 267 ? -10.666 -28.093 48.515 1.00 28.10 267 GLY A C 1
ATOM 1818 O O . GL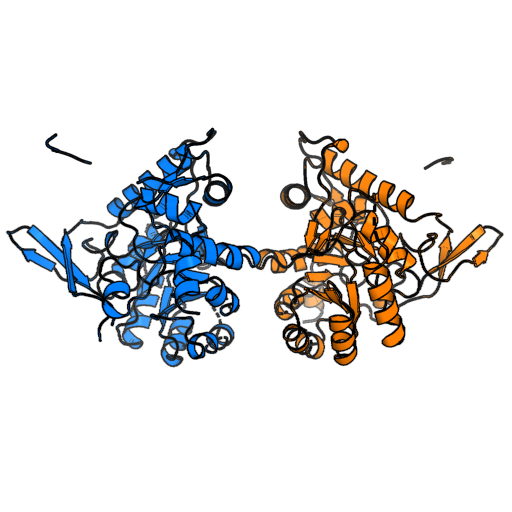Y A 1 267 ? -11.854 -28.064 48.910 1.00 30.02 267 GLY A O 1
ATOM 1819 N N . GLN A 1 268 ? -9.594 -27.867 49.268 1.00 28.11 268 GLN A N 1
ATOM 1820 C CA . GLN A 1 268 ? -9.296 -28.101 50.699 1.00 26.86 268 GLN A CA 1
ATOM 1821 C C . GLN A 1 268 ? -9.738 -26.836 51.444 1.00 24.98 268 GLN A C 1
ATOM 1822 O O . GLN A 1 268 ? -9.365 -25.759 50.973 1.00 24.15 268 GLN A O 1
ATOM 1828 N N . LEU A 1 269 ? -10.541 -26.929 52.511 1.00 23.56 269 LEU A N 1
ATOM 1829 C CA . LEU A 1 269 ? -10.914 -25.720 53.300 1.00 23.53 269 LEU A CA 1
ATOM 1830 C C . LEU A 1 269 ? -9.648 -25.027 53.828 1.00 22.99 269 LEU A C 1
ATOM 1831 O O . LEU A 1 269 ? -8.786 -25.711 54.411 1.00 22.41 269 LEU A O 1
ATOM 1836 N N . MET A 1 270 ? -9.564 -23.706 53.634 1.00 22.76 270 MET A N 1
ATOM 1837 C CA . MET A 1 270 ? -8.439 -22.847 54.085 1.00 22.53 270 MET A CA 1
ATOM 1838 C C . MET A 1 270 ? -8.972 -21.574 54.735 1.00 21.81 270 MET A C 1
ATOM 1839 O O . MET A 1 270 ? -10.148 -21.244 54.566 1.00 21.07 270 MET A O 1
ATOM 1844 N N . VAL A 1 271 ? -8.091 -20.897 55.456 1.00 22.21 271 VAL A N 1
ATOM 1845 C CA . VAL A 1 271 ? -8.398 -19.643 56.179 1.00 23.71 271 VAL A CA 1
ATOM 1846 C C . VAL A 1 271 ? -7.158 -18.761 56.085 1.00 25.59 271 VAL A C 1
ATOM 1847 O O . VAL A 1 271 ? -6.052 -19.303 56.232 1.00 26.42 271 VAL A O 1
ATOM 1851 N N . ILE A 1 272 ? -7.340 -17.460 55.853 1.00 27.29 272 ILE A N 1
ATOM 1852 C CA . ILE A 1 272 ? -6.265 -16.433 55.993 1.00 29.64 272 ILE A CA 1
ATOM 1853 C C . ILE A 1 272 ? -6.945 -15.085 56.263 1.00 32.67 272 ILE A C 1
ATOM 1854 O O . ILE A 1 272 ? -7.805 -14.684 55.444 1.00 34.31 272 ILE A O 1
ATOM 1856 N N . ASN A 1 273 ? -6.589 -14.421 57.372 1.00 33.88 273 ASN A N 1
ATOM 1857 C CA . ASN A 1 273 ? -7.275 -13.197 57.867 1.00 34.41 273 ASN A CA 1
ATOM 1858 C C . ASN A 1 273 ? -8.747 -13.515 58.187 1.00 32.20 273 ASN A C 1
ATOM 1859 O O . ASN A 1 273 ? -9.621 -12.653 57.967 1.00 29.76 273 ASN A O 1
ATOM 1864 N N . GLY A 1 274 ? -9.015 -14.728 58.673 1.00 32.24 274 GLY A N 1
ATOM 1865 C CA . GLY A 1 274 ? -10.350 -15.145 59.148 1.00 32.12 274 GLY A CA 1
ATOM 1866 C C . GLY A 1 274 ? -11.327 -15.593 58.064 1.00 31.55 274 GLY A C 1
ATOM 1867 O O . GLY A 1 274 ? -12.363 -16.202 58.437 1.00 31.94 274 GLY A O 1
ATOM 1868 N N . ARG A 1 275 ? -11.046 -15.329 56.780 1.00 30.37 275 ARG A N 1
ATOM 1869 C CA . ARG A 1 275 ? -12.018 -15.563 55.671 1.00 30.16 275 ARG A CA 1
ATOM 1870 C C . ARG A 1 275 ? -11.818 -16.950 55.066 1.00 27.81 275 ARG A C 1
ATOM 1871 O O . ARG A 1 275 ? -10.686 -17.443 55.006 1.00 26.28 275 ARG A O 1
ATOM 1879 N N . LYS A 1 276 ? -12.903 -17.550 54.604 1.00 27.06 276 LYS A N 1
ATOM 1880 C CA . LYS A 1 276 ? -12.853 -18.912 54.048 1.00 26.75 276 LYS A CA 1
ATOM 1881 C C . LYS A 1 276 ? -12.290 -18.859 52.636 1.00 25.97 276 LYS A C 1
ATOM 1882 O O . LYS A 1 276 ? -12.498 -17.860 51.897 1.00 24.61 276 LYS A O 1
ATOM 1888 N N . TYR A 1 277 ? -11.601 -19.947 52.316 1.00 24.93 277 TYR A N 1
ATOM 1889 C CA . TYR A 1 277 ? -10.899 -20.197 51.050 1.00 23.37 277 TYR A CA 1
ATOM 1890 C C . TYR A 1 277 ? -10.961 -21.690 50.780 1.00 24.28 277 TYR A C 1
ATOM 1891 O O . TYR A 1 277 ? -11.329 -22.478 51.667 1.00 25.61 277 TYR A O 1
ATOM 1900 N N . LYS A 1 278 ? -10.619 -22.055 49.556 1.00 24.46 278 LYS A N 1
ATOM 1901 C CA . LYS A 1 278 ? -10.275 -23.437 49.181 1.00 23.65 278 LYS A CA 1
ATOM 1902 C C . LYS A 1 278 ? -9.097 -23.336 48.232 1.00 24.01 278 LYS A C 1
ATOM 1903 O O . LYS A 1 278 ? -9.035 -22.364 47.449 1.00 25.06 278 LYS A O 1
ATOM 1909 N N . GLN A 1 279 ? -8.183 -24.290 48.300 1.00 23.18 279 GLN A N 1
ATOM 1910 C CA . GLN A 1 279 ? -7.013 -24.238 47.411 1.00 22.76 279 GLN A CA 1
ATOM 1911 C C . GLN A 1 279 ? -7.434 -24.446 45.958 1.00 23.02 279 GLN A C 1
ATOM 1912 O O . GLN A 1 279 ? -8.534 -24.966 45.648 1.00 22.45 279 GLN A O 1
ATOM 1918 N N . TYR A 1 280 ? -6.506 -24.060 45.109 1.00 23.65 280 TYR A N 1
ATOM 1919 C CA . TYR A 1 280 ? -6.586 -24.158 43.652 1.00 23.16 280 TYR A CA 1
ATOM 1920 C C . TYR A 1 280 ? -5.136 -24.293 43.222 1.00 23.10 280 TYR A C 1
ATOM 1921 O O . TYR A 1 280 ? -4.297 -23.498 43.700 1.00 21.86 280 TYR A O 1
ATOM 1930 N N . ARG A 1 281 ? -4.824 -25.313 42.437 1.00 24.13 281 ARG A N 1
ATOM 1931 C CA . ARG A 1 281 ? -3.435 -25.454 41.961 1.00 26.59 281 ARG A CA 1
ATOM 1932 C C . ARG A 1 281 ? -3.357 -26.170 40.620 1.00 27.19 281 ARG A C 1
ATOM 1933 O O . ARG A 1 281 ? -4.372 -26.735 40.150 1.00 25.69 281 ARG A O 1
ATOM 1941 N N . GLY A 1 282 ? -2.146 -26.147 40.067 1.00 29.16 282 GLY A N 1
ATOM 1942 C CA . GLY A 1 282 ? -1.809 -26.744 38.767 1.00 31.33 282 GLY A CA 1
ATOM 1943 C C . GLY A 1 282 ? -1.663 -28.254 38.815 1.00 32.33 282 GLY A C 1
ATOM 1944 O O . GLY A 1 282 ? -1.452 -28.822 39.908 1.00 32.36 282 GLY A O 1
ATOM 1945 N N . MET A 1 283 ? -1.742 -28.868 37.635 1.00 33.68 283 MET A N 1
ATOM 1946 C CA . MET A 1 283 ? -1.648 -30.328 37.441 1.00 35.96 283 MET A CA 1
ATOM 1947 C C . MET A 1 283 ? -0.232 -30.922 37.548 1.00 37.47 283 MET A C 1
ATOM 1948 O O . MET A 1 283 ? -0.006 -31.736 38.457 1.00 38.59 283 MET A O 1
ATOM 1950 N N . GLY A 1 284 ? 0.699 -30.512 36.680 1.00 40.27 284 GLY A N 1
ATOM 1951 C CA . GLY A 1 284 ? 2.134 -30.858 36.762 1.00 40.53 284 GLY A CA 1
ATOM 1952 C C . GLY A 1 284 ? 2.840 -30.151 37.913 1.00 40.33 284 GLY A C 1
ATOM 1953 O O . GLY A 1 284 ? 2.537 -28.960 38.152 1.00 40.46 284 GLY A O 1
ATOM 1954 N N . VAL A 1 315 ? 10.341 -29.115 35.373 1.00 28.69 315 VAL A N 1
ATOM 1955 C CA . VAL A 1 315 ? 9.853 -27.931 36.146 1.00 29.14 315 VAL A CA 1
ATOM 1956 C C . VAL A 1 315 ? 8.330 -27.821 36.042 1.00 29.15 315 VAL A C 1
ATOM 1957 O O . VAL A 1 315 ? 7.734 -28.134 35.008 1.00 27.41 315 VAL A O 1
ATOM 1961 N N . PRO A 1 316 ? 7.656 -27.323 37.104 1.00 29.05 316 PRO A N 1
ATOM 1962 C CA . PRO A 1 316 ? 6.204 -27.179 37.060 1.00 28.04 316 PRO A CA 1
ATOM 1963 C C . PRO A 1 316 ? 5.796 -26.141 36.005 1.00 26.50 316 PRO A C 1
ATOM 1964 O O . PRO A 1 316 ? 6.611 -25.310 35.624 1.00 26.27 316 PRO A O 1
ATOM 1968 N N . GLU A 1 317 ? 4.553 -26.237 35.542 1.00 25.00 317 GLU A N 1
ATOM 1969 C CA . GLU A 1 317 ? 3.898 -25.209 34.705 1.00 23.79 317 GLU A CA 1
ATOM 1970 C C . GLU A 1 317 ? 2.548 -24.890 35.344 1.00 23.39 317 GLU A C 1
ATOM 1971 O O . GLU A 1 317 ? 1.536 -24.863 34.624 1.00 24.61 317 GLU A O 1
ATOM 1977 N N . GLY A 1 318 ? 2.546 -24.666 36.661 1.00 23.19 318 GLY A N 1
ATOM 1978 C CA . GLY A 1 318 ? 1.322 -24.406 37.446 1.00 22.60 318 GLY A CA 1
ATOM 1979 C C . GLY A 1 318 ? 1.603 -24.199 38.925 1.00 21.80 318 GLY A C 1
ATOM 1980 O O . GLY A 1 318 ? 2.290 -25.041 39.528 1.00 22.03 318 GLY A O 1
ATOM 1981 N N . VAL A 1 319 ? 1.076 -23.115 39.496 1.00 21.80 319 VAL A N 1
ATOM 1982 C CA . VAL A 1 319 ? 1.377 -22.691 40.894 1.00 21.75 319 VAL A CA 1
ATOM 1983 C C . VAL A 1 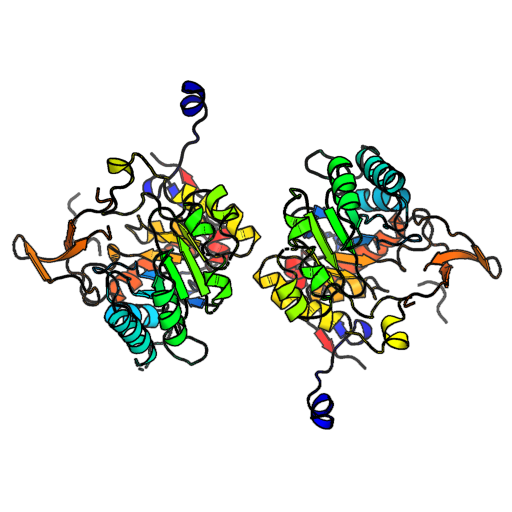319 ? 0.337 -23.268 41.853 1.00 22.47 319 VAL A C 1
ATOM 1984 O O . VAL A 1 319 ? -0.740 -23.716 41.423 1.00 21.84 319 VAL A O 1
ATOM 1988 N N . GLU A 1 320 ? 0.691 -23.270 43.130 1.00 24.54 320 GLU A N 1
ATOM 1989 C CA . GLU A 1 320 ? -0.245 -23.555 44.237 1.00 26.14 320 GLU A CA 1
ATOM 1990 C C . GLU A 1 320 ? -0.812 -22.245 44.768 1.00 26.00 320 GLU A C 1
ATOM 1991 O O . GLU A 1 320 ? -0.036 -21.287 44.920 1.00 24.92 320 GLU A O 1
ATOM 1997 N N . GLY A 1 321 ? -2.116 -22.228 45.057 1.00 26.35 321 GLY A N 1
ATOM 1998 C CA . GLY A 1 321 ? -2.804 -21.024 45.5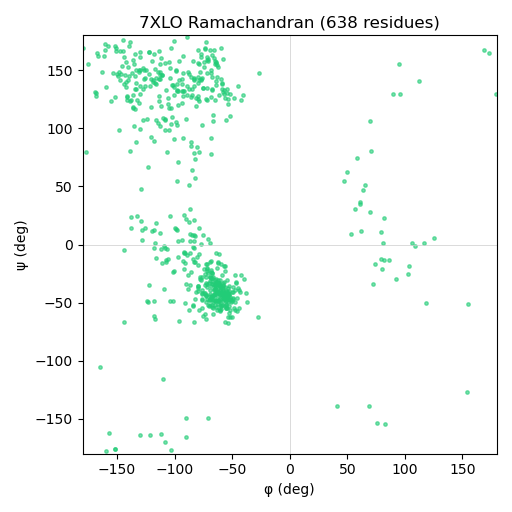44 1.00 26.01 321 GLY A CA 1
ATOM 1999 C C . GLY A 1 321 ? -4.097 -21.343 46.254 1.00 25.27 321 GLY A C 1
ATOM 2000 O O . GLY A 1 321 ? -4.387 -22.527 46.433 1.00 24.74 321 GLY A O 1
ATOM 2001 N N . ALA A 1 322 ? -4.810 -20.295 46.679 1.00 25.58 322 ALA A N 1
ATOM 2002 C CA . ALA A 1 322 ? -6.183 -20.359 47.222 1.00 25.87 322 ALA A CA 1
ATOM 2003 C C . ALA A 1 322 ? -7.039 -19.239 46.642 1.00 26.02 322 ALA A C 1
ATOM 2004 O O . ALA A 1 322 ? -6.493 -18.223 46.188 1.00 25.34 322 ALA A O 1
ATOM 2006 N N . VAL A 1 323 ? -8.352 -19.447 46.708 1.00 27.72 323 VAL A N 1
ATOM 2007 C CA . VAL A 1 323 ? -9.407 -18.551 46.160 1.00 28.62 323 VAL A CA 1
ATOM 2008 C C . VAL A 1 323 ? -10.580 -18.499 47.136 1.00 28.66 323 VAL A C 1
ATOM 2009 O O . VAL A 1 323 ? -10.841 -19.464 47.854 1.00 27.78 323 VAL A O 1
ATOM 2013 N N . PRO A 1 324 ? -11.360 -17.397 47.147 1.00 28.60 324 PRO A N 1
ATOM 2014 C CA . PRO A 1 324 ? -12.465 -17.281 48.087 1.00 27.82 324 PRO A CA 1
ATOM 2015 C C . PRO A 1 324 ? -13.484 -18.416 47.936 1.00 26.10 324 PRO A C 1
ATOM 2016 O O . PRO A 1 324 ? -13.791 -18.826 46.827 1.00 25.06 324 PRO A O 1
ATOM 2020 N N . TYR A 1 325 ? -13.939 -18.912 49.084 1.00 25.55 325 TYR A N 1
ATOM 2021 C CA . TYR A 1 325 ? -15.132 -19.779 49.221 1.00 24.66 325 TYR A CA 1
ATOM 2022 C C . TYR A 1 325 ? -16.326 -19.052 48.573 1.00 23.59 325 TYR A C 1
ATOM 2023 O O . TYR A 1 325 ? -16.540 -17.843 48.847 1.00 23.38 325 TYR A O 1
ATOM 2032 N N . LYS A 1 326 ? -17.063 -19.747 47.703 1.00 22.30 326 LYS A N 1
ATOM 2033 C CA . LYS A 1 326 ? -18.136 -19.132 46.880 1.00 21.38 326 LYS A CA 1
ATOM 2034 C C . LYS A 1 326 ? -19.503 -19.710 47.229 1.00 20.91 326 LYS A C 1
ATOM 2035 O O . LYS A 1 326 ? -20.506 -19.148 46.752 1.00 21.58 326 LYS A O 1
ATOM 2041 N N . GLY A 1 327 ? -19.564 -20.798 47.992 1.00 19.85 327 GLY A N 1
ATOM 2042 C CA . GLY A 1 327 ? -20.845 -21.488 48.199 1.00 20.23 327 GLY A CA 1
ATOM 2043 C C . GLY A 1 327 ? -21.234 -22.291 46.960 1.00 20.07 327 GLY A C 1
ATOM 2044 O O . GLY A 1 327 ? -20.368 -22.727 46.205 1.00 20.40 327 GLY A O 1
ATOM 2045 N N . PRO A 1 328 ? -22.533 -22.549 46.705 1.00 19.89 328 PRO A N 1
ATOM 2046 C CA . PRO A 1 328 ? -22.886 -23.583 45.724 1.00 20.53 328 PRO A CA 1
ATOM 2047 C C . PRO A 1 328 ? -22.609 -23.175 44.268 1.00 19.87 328 PRO A C 1
ATOM 2048 O O . PRO A 1 328 ? -22.929 -22.065 43.913 1.00 20.21 328 PRO A O 1
ATOM 2052 N N . VAL A 1 329 ? -22.014 -24.050 43.464 1.00 19.71 329 VAL A N 1
ATOM 2053 C CA . VAL A 1 329 ? -21.664 -23.680 42.092 1.00 20.19 329 VAL A CA 1
ATOM 2054 C C . VAL A 1 329 ? -22.831 -23.044 41.352 1.00 20.14 329 VAL A C 1
ATOM 2055 O O . VAL A 1 329 ? -22.661 -22.019 40.696 1.00 19.81 329 VAL A O 1
ATOM 2059 N N . SER A 1 330 ? -24.009 -23.650 41.450 1.00 20.31 330 SER A N 1
ATOM 2060 C CA . SER A 1 330 ? -25.187 -23.145 40.738 1.00 19.62 330 SER A CA 1
ATOM 2061 C C . SER A 1 330 ? -25.146 -21.645 40.476 1.00 18.28 330 SER A C 1
ATOM 2062 O O . SER A 1 330 ? -25.101 -21.213 39.324 1.00 17.34 330 SER A O 1
ATOM 2064 N N . GLU A 1 331 ? -25.118 -20.863 41.532 1.00 17.93 331 GLU A N 1
ATOM 2065 C CA . GLU A 1 331 ? -25.095 -19.422 41.384 1.00 18.59 331 GLU A CA 1
ATOM 2066 C C . GLU A 1 331 ? -24.024 -19.006 40.473 1.00 17.75 331 GLU A C 1
ATOM 2067 O O . GLU A 1 331 ? -24.280 -18.423 39.448 1.00 18.33 331 GLU A O 1
ATOM 2073 N N . VAL A 1 332 ? -22.807 -19.298 40.857 1.00 16.93 332 VAL A N 1
ATOM 2074 C CA . VAL A 1 332 ? -21.647 -18.953 39.987 1.00 16.79 332 VAL A CA 1
ATOM 2075 C C . VAL A 1 332 ? -21.941 -19.165 38.497 1.00 16.94 332 VAL A C 1
ATOM 2076 O O . VAL A 1 332 ? -21.523 -18.315 37.688 1.00 16.72 332 VAL A O 1
ATOM 2080 N N . VAL A 1 333 ? -22.618 -20.269 38.156 1.00 17.50 333 VAL A N 1
ATOM 2081 C CA . VAL A 1 333 ? -22.988 -20.645 36.756 1.00 17.94 333 VAL A CA 1
ATOM 2082 C C . VAL A 1 333 ? -24.111 -19.731 36.242 1.00 18.87 333 VAL A C 1
ATOM 2083 O O . VAL A 1 333 ? -24.037 -19.283 35.064 1.00 18.54 333 VAL A O 1
ATOM 2087 N N . PHE A 1 334 ? -25.135 -19.492 37.074 1.00 19.58 334 PHE A N 1
ATOM 2088 C CA . PHE A 1 334 ? -26.332 -18.696 36.705 1.00 20.06 334 PHE A CA 1
ATOM 2089 C C . PHE A 1 334 ? -25.983 -17.211 36.531 1.00 19.44 334 PHE A C 1
ATOM 2090 O O . PHE A 1 334 ? -26.800 -16.473 35.950 1.00 20.05 334 PHE A O 1
ATOM 2098 N N . GLN A 1 335 ? -24.819 -16.767 36.999 1.00 18.87 335 GLN A N 1
ATOM 2099 C CA . GLN A 1 335 ? -24.350 -15.383 36.743 1.00 18.95 335 GLN A CA 1
ATOM 2100 C C . GLN A 1 335 ? -23.673 -15.362 35.377 1.00 18.14 335 GLN A C 1
ATOM 2101 O O . GLN A 1 335 ? -24.022 -14.516 34.533 1.00 18.18 335 GLN A O 1
ATOM 2107 N N . LEU A 1 336 ? -22.721 -16.276 35.191 1.00 16.99 336 LEU A N 1
ATOM 2108 C CA . LEU A 1 336 ? -21.950 -16.418 33.941 1.00 15.90 336 LEU A CA 1
ATOM 2109 C C . LEU A 1 336 ? -22.939 -16.523 32.792 1.00 15.21 336 LEU A C 1
ATOM 2110 O O . LEU A 1 336 ? -22.905 -15.675 31.909 1.00 15.21 336 LEU A O 1
ATOM 2115 N N . ILE A 1 337 ? -23.847 -17.492 32.869 1.00 14.87 337 ILE A N 1
ATOM 2116 C CA . ILE A 1 337 ? -24.912 -17.690 31.846 1.00 14.38 337 ILE A CA 1
ATOM 2117 C C . ILE A 1 337 ? -25.737 -16.402 31.718 1.00 13.84 337 ILE A C 1
ATOM 2118 O O . ILE A 1 337 ? -25.941 -15.945 30.577 1.00 13.88 337 ILE A O 1
ATOM 2123 N N . GLY A 1 338 ? -26.151 -15.816 32.842 1.00 13.35 338 GLY A N 1
ATOM 2124 C CA . GLY A 1 338 ? -26.907 -14.547 32.870 1.00 13.31 338 GLY A CA 1
ATOM 2125 C C . GLY A 1 338 ? -26.216 -13.414 32.112 1.00 13.08 338 GLY A C 1
ATOM 2126 O O . GLY A 1 338 ? -26.911 -12.609 31.469 1.00 12.70 338 GLY A O 1
ATOM 2127 N N . GLY A 1 339 ? -24.888 -13.335 32.189 1.00 12.91 339 GLY A N 1
ATOM 2128 C CA . GLY A 1 339 ? -24.100 -12.343 31.443 1.00 12.68 339 GLY A CA 1
ATOM 2129 C C . GLY A 1 339 ? -24.047 -12.694 29.969 1.00 12.41 339 GLY A C 1
ATOM 2130 O O . GLY A 1 339 ? -24.215 -11.789 29.134 1.00 12.39 339 GLY A O 1
ATOM 2131 N N . LEU A 1 340 ? -23.826 -13.969 29.657 1.00 11.91 340 LEU A N 1
ATOM 2132 C CA . LEU A 1 340 ? -23.797 -14.456 28.261 1.00 11.88 340 LEU A CA 1
ATOM 2133 C C . LEU A 1 340 ? -25.138 -14.201 27.569 1.00 11.99 340 LEU A C 1
ATOM 2134 O O . LEU A 1 340 ? -25.146 -13.949 26.361 1.00 12.02 340 LEU A O 1
ATOM 2139 N N . ARG A 1 341 ? -26.247 -14.307 28.291 1.00 12.06 341 ARG A N 1
ATOM 2140 C CA . ARG A 1 341 ? -27.569 -14.042 27.681 1.00 12.18 341 ARG A CA 1
ATOM 2141 C C . ARG A 1 341 ? -27.634 -12.536 27.345 1.00 12.38 341 ARG A C 1
ATOM 2142 O O . ARG A 1 341 ? -27.888 -12.192 26.156 1.00 12.73 341 ARG A O 1
ATOM 2150 N N . ALA A 1 342 ? -27.371 -11.661 28.328 1.00 12.00 342 ALA A N 1
ATOM 2151 C CA . ALA A 1 342 ? -27.426 -10.188 28.157 1.00 11.64 342 ALA A CA 1
ATOM 2152 C C . ALA A 1 342 ? -26.539 -9.784 26.983 1.00 11.44 342 ALA A C 1
ATOM 2153 O O . ALA A 1 342 ? -26.910 -8.884 26.234 1.00 10.87 342 ALA A O 1
ATOM 2155 N N . SER A 1 343 ? -25.385 -10.431 26.872 1.00 11.80 343 SER A N 1
ATOM 2156 C CA . SER A 1 343 ? -24.451 -10.285 25.740 1.00 12.11 343 SER A CA 1
ATOM 2157 C C . SER A 1 343 ? -25.142 -10.750 24.463 1.00 12.09 343 SER A C 1
ATOM 2158 O O . SER A 1 343 ? -25.131 -10.013 23.466 1.00 11.91 343 SER A O 1
ATOM 2161 N N . MET A 1 344 ? -25.721 -11.945 24.493 1.00 12.28 344 MET A N 1
ATOM 2162 C CA . MET A 1 344 ? -26.428 -12.503 23.315 1.00 12.60 344 MET A CA 1
ATOM 2163 C C . MET A 1 344 ? -27.544 -11.544 22.861 1.00 12.74 344 MET A C 1
ATOM 2164 O O . MET A 1 344 ? -27.675 -11.313 21.634 1.00 11.99 344 MET A O 1
ATOM 2169 N N . GLY A 1 345 ? -28.283 -10.963 23.811 1.00 13.18 345 GLY A N 1
ATOM 2170 C CA . GLY A 1 345 ? -29.301 -9.932 23.537 1.00 13.73 345 GLY A CA 1
ATOM 2171 C C . GLY A 1 345 ? -28.723 -8.681 22.875 1.00 14.50 345 GLY A C 1
ATOM 2172 O O . GLY A 1 345 ? -29.389 -8.115 21.978 1.00 14.38 345 GLY A O 1
ATOM 2173 N N . TYR A 1 346 ? -27.534 -8.235 23.300 1.00 15.16 346 TYR A N 1
ATOM 2174 C CA . TYR A 1 346 ? -26.849 -7.051 22.721 1.00 15.72 346 TYR A CA 1
ATOM 2175 C C . TYR A 1 346 ? -26.474 -7.353 21.265 1.00 16.32 346 TYR A C 1
ATOM 2176 O O . TYR A 1 346 ? -26.544 -6.433 20.403 1.00 16.85 346 TYR A O 1
ATOM 2185 N N . CYS A 1 347 ? -26.101 -8.602 20.983 1.00 16.18 347 CYS A N 1
ATOM 2186 C CA . CYS A 1 347 ? -25.574 -8.984 19.651 1.00 16.37 347 CYS A CA 1
ATOM 2187 C C . CYS A 1 347 ? -26.701 -9.355 18.685 1.00 15.98 347 CYS A C 1
ATOM 2188 O O . CYS A 1 347 ? -26.393 -9.543 17.505 1.00 16.66 347 CYS A O 1
ATOM 2191 N N . GLY A 1 348 ? -27.953 -9.446 19.146 1.00 15.36 348 GLY A N 1
ATOM 2192 C CA . GLY A 1 348 ? -29.066 -9.970 18.328 1.00 14.36 348 GLY A CA 1
ATOM 2193 C C . GLY A 1 348 ? -28.847 -11.430 17.964 1.00 13.64 348 GLY A C 1
ATOM 2194 O O . GLY A 1 348 ? -29.015 -11.790 16.804 1.00 13.19 348 GLY A O 1
ATOM 2195 N N . ALA A 1 349 ? -28.471 -12.249 18.943 1.00 13.31 349 ALA A N 1
ATOM 2196 C CA . ALA A 1 349 ? -28.192 -13.688 18.772 1.00 12.94 349 ALA A CA 1
ATOM 2197 C C . ALA A 1 349 ? -29.139 -14.499 19.661 1.00 12.49 349 ALA A C 1
ATOM 2198 O O . ALA A 1 349 ? -29.107 -14.332 20.873 1.00 12.31 349 ALA A O 1
ATOM 2200 N N . LYS A 1 350 ? -29.977 -15.340 19.065 1.00 12.32 350 LYS A N 1
ATOM 2201 C CA . LYS A 1 350 ? -31.010 -16.102 19.804 1.00 12.16 350 LYS A CA 1
ATOM 2202 C C . LYS A 1 350 ? -30.433 -17.445 20.224 1.00 12.01 350 LYS A C 1
ATOM 2203 O O . LYS A 1 350 ? -31.046 -18.090 21.083 1.00 12.31 350 LYS A O 1
ATOM 2209 N N . ASN A 1 351 ? -29.308 -17.838 19.617 1.00 11.78 351 ASN A N 1
ATOM 2210 C CA . ASN A 1 351 ? -28.568 -19.086 19.929 1.00 11.32 351 ASN A CA 1
ATOM 2211 C C . ASN A 1 351 ? -27.064 -18.905 19.641 1.00 11.11 351 ASN A C 1
ATOM 2212 O O . ASN A 1 351 ? -26.683 -17.894 19.020 1.00 10.75 351 ASN A O 1
ATOM 2217 N N . LEU A 1 352 ? -26.229 -19.854 20.077 1.00 10.99 352 LEU A N 1
ATOM 2218 C CA . LEU A 1 352 ? -24.750 -19.707 20.012 1.00 11.07 352 LEU A CA 1
ATOM 2219 C C . LEU A 1 352 ? -24.259 -19.643 18.559 1.00 11.05 352 LEU A C 1
ATOM 2220 O O . LEU A 1 352 ? -23.238 -18.969 18.326 1.00 11.11 352 LEU A O 1
ATOM 2225 N N . LYS A 1 353 ? -24.957 -20.298 17.628 1.00 10.93 353 LYS A N 1
ATOM 2226 C CA . LYS A 1 353 ? -24.680 -20.227 16.165 1.00 10.90 353 LYS A CA 1
ATOM 2227 C C . LYS A 1 353 ? -24.702 -18.777 15.680 1.00 10.70 353 LYS A C 1
ATOM 2228 O O . LYS A 1 353 ? -23.740 -18.336 15.044 1.00 10.43 353 LYS A O 1
ATOM 2234 N N . GLU A 1 354 ? -25.797 -18.080 15.948 1.00 10.60 354 GLU A N 1
ATOM 2235 C CA . GLU A 1 354 ? -25.967 -16.683 15.521 1.00 10.96 354 GLU A CA 1
ATOM 2236 C C . GLU A 1 354 ? -24.942 -15.797 16.234 1.00 11.51 354 GLU A C 1
ATOM 2237 O O . GLU A 1 354 ? -24.365 -14.923 15.582 1.00 11.90 354 GLU A O 1
ATOM 2243 N N . MET A 1 355 ? -24.640 -16.039 17.488 1.00 12.13 355 MET A N 1
ATOM 2244 C CA . MET A 1 355 ? -23.591 -15.327 18.175 1.00 12.20 355 MET A CA 1
ATOM 2245 C C . MET A 1 355 ? -22.258 -15.490 17.481 1.00 12.29 355 MET A C 1
ATOM 2246 O O . MET A 1 355 ? -21.480 -14.569 17.411 1.00 12.47 355 MET A O 1
ATOM 2251 N N . GLN A 1 356 ? -21.988 -16.671 16.982 1.00 12.42 356 GLN A N 1
ATOM 2252 C CA . GLN A 1 356 ? -20.756 -16.876 16.172 1.00 12.69 356 GLN A CA 1
ATOM 2253 C C . GLN A 1 356 ? -20.842 -16.104 14.838 1.00 12.91 356 GLN A C 1
ATOM 2254 O O . GLN A 1 356 ? -19.796 -15.616 14.383 1.00 12.77 356 GLN A O 1
ATOM 2260 N N . GLU A 1 357 ? -22.028 -15.970 14.229 1.00 13.44 357 GLU A N 1
ATOM 2261 C CA . GLU A 1 357 ? -22.182 -15.375 12.864 1.00 13.85 357 GLU A CA 1
ATOM 2262 C C . GLU A 1 357 ? -22.379 -13.849 12.874 1.00 14.31 357 GLU A C 1
ATOM 2263 O O . GLU A 1 357 ? -22.346 -13.246 11.772 1.00 14.10 357 GLU A O 1
ATOM 2269 N N . LYS A 1 358 ? -22.581 -13.231 14.040 1.00 14.56 358 LYS A N 1
ATOM 2270 C CA . LYS A 1 358 ? -23.001 -11.809 14.108 1.00 15.04 358 LYS A CA 1
ATOM 2271 C C . LYS A 1 358 ? -22.051 -10.955 14.931 1.00 15.13 358 LYS A C 1
ATOM 2272 O O . LYS A 1 358 ? -21.736 -9.848 14.483 1.00 15.16 358 LYS A O 1
ATOM 2278 N N . ALA A 1 359 ? -21.702 -11.427 16.122 1.00 15.48 359 ALA A N 1
ATOM 2279 C CA . ALA A 1 359 ? -20.736 -10.771 17.017 1.00 15.86 359 ALA A CA 1
ATOM 2280 C C . ALA A 1 359 ? -19.584 -10.234 16.177 1.00 15.77 359 ALA A C 1
ATOM 2281 O O . ALA A 1 359 ? -19.047 -10.985 15.332 1.00 15.77 359 ALA A O 1
ATOM 2283 N N . ARG A 1 360 ? -19.274 -8.959 16.381 1.00 15.60 360 ARG A N 1
ATOM 2284 C CA . ARG A 1 360 ? -18.133 -8.273 15.750 1.00 15.59 360 ARG A CA 1
ATOM 2285 C C . ARG A 1 360 ? -17.352 -7.653 16.897 1.00 15.01 360 ARG A C 1
ATOM 2286 O O . ARG A 1 360 ? -17.990 -7.321 17.927 1.00 15.61 360 ARG A O 1
ATOM 2294 N N . PHE A 1 361 ? -16.037 -7.514 16.724 1.00 13.98 361 PHE A N 1
ATOM 2295 C CA . PHE A 1 361 ? -15.119 -6.921 17.725 1.00 12.87 361 PHE A CA 1
ATOM 2296 C C . PHE A 1 361 ? -14.717 -5.510 17.289 1.00 12.23 361 PHE A C 1
ATOM 2297 O O . PHE A 1 361 ? -14.787 -5.173 16.114 1.00 11.91 361 PHE A O 1
ATOM 2305 N N . VAL A 1 362 ? -14.317 -4.706 18.260 1.00 12.02 362 VAL A N 1
ATOM 2306 C CA . VAL A 1 362 ? -13.483 -3.493 18.060 1.00 11.95 362 VAL A CA 1
ATOM 2307 C C . VAL A 1 362 ? -12.323 -3.646 19.023 1.00 12.07 362 VAL A C 1
ATOM 2308 O O . VAL A 1 362 ? -12.518 -4.280 20.082 1.00 12.14 362 VAL A O 1
ATOM 2312 N N . ILE A 1 363 ? -11.179 -3.057 18.695 1.00 12.20 363 ILE A N 1
ATOM 2313 C CA . ILE A 1 363 ? -9.948 -3.249 19.506 1.00 12.05 363 ILE A CA 1
ATOM 2314 C C . ILE A 1 363 ? -9.757 -2.023 20.395 1.00 12.12 363 ILE A C 1
ATOM 2315 O O . ILE A 1 363 ? -9.969 -0.899 19.920 1.00 12.08 363 ILE A O 1
ATOM 2320 N N . ILE A 1 364 ? -9.399 -2.262 21.656 1.00 12.61 364 ILE A N 1
ATOM 2321 C CA . ILE A 1 364 ? -9.257 -1.200 22.696 1.00 13.09 364 ILE A CA 1
ATOM 2322 C C . ILE A 1 364 ? -7.919 -1.302 23.434 1.00 13.06 364 ILE A C 1
ATOM 2323 O O . ILE A 1 364 ? -7.301 -2.391 23.446 1.00 12.92 364 ILE A O 1
ATOM 2328 N N . THR A 1 365 ? -7.552 -0.198 24.089 1.00 13.08 365 THR A N 1
ATOM 2329 C CA . THR A 1 365 ? -6.181 0.110 24.571 1.00 13.17 365 THR A CA 1
ATOM 2330 C C . THR A 1 365 ? -5.978 -0.263 26.051 1.00 12.83 365 THR A C 1
ATOM 2331 O O . THR A 1 365 ? -6.975 -0.495 26.758 1.00 12.79 365 THR A O 1
ATOM 2335 N N . ILE A 1 377 ? -14.060 6.752 43.103 1.00 24.62 377 ILE A N 1
ATOM 2336 C CA . ILE A 1 377 ? -15.397 6.240 43.531 1.00 24.25 377 ILE A CA 1
ATOM 2337 C C . ILE A 1 377 ? -15.212 5.005 44.419 1.00 23.87 377 ILE A C 1
ATOM 2338 O O . ILE A 1 377 ? -14.516 4.071 43.992 1.00 24.04 377 ILE A O 1
ATOM 2343 N N . ILE A 1 378 ? -15.856 4.978 45.585 1.00 23.91 378 ILE A N 1
ATOM 2344 C CA . ILE A 1 378 ? -15.799 3.806 46.505 1.00 24.27 378 ILE A CA 1
ATOM 2345 C C . ILE A 1 378 ? -16.957 2.875 46.192 1.00 25.88 378 ILE A C 1
ATOM 2346 O O . ILE A 1 378 ? -18.102 3.350 46.132 1.00 27.80 378 ILE A O 1
ATOM 2351 N N . ILE A 1 379 ? -16.658 1.587 46.066 1.00 26.63 379 ILE A N 1
ATOM 2352 C CA . ILE A 1 379 ? -17.654 0.554 45.671 1.00 26.58 379 ILE A CA 1
ATOM 2353 C C . ILE A 1 379 ? -18.151 -0.117 46.956 1.00 27.08 379 ILE A C 1
ATOM 2354 O O . ILE A 1 379 ? -17.317 -0.332 47.859 1.00 27.43 379 ILE A O 1
ATOM 2359 N N . THR A 1 380 ? -19.463 -0.382 47.057 1.00 28.19 380 THR A N 1
ATOM 2360 C CA . THR A 1 380 ? -20.102 -1.001 48.258 1.00 28.63 380 THR A CA 1
ATOM 2361 C C . THR A 1 380 ? -20.858 -2.305 47.949 1.00 29.58 380 THR A C 1
ATOM 2362 O O . THR A 1 380 ? -20.861 -3.175 48.844 1.00 32.77 380 THR A O 1
ATOM 2366 N N . ASN A 1 381 ? -21.500 -2.450 46.782 1.00 29.08 381 ASN A N 1
ATOM 2367 C CA . ASN A 1 381 ? -22.093 -3.749 46.356 1.00 28.84 381 ASN A CA 1
ATOM 2368 C C . ASN A 1 381 ? -22.054 -3.898 44.832 1.00 30.15 381 ASN A C 1
ATOM 2369 O O . ASN A 1 381 ? -22.974 -3.384 44.152 1.00 30.90 381 ASN A O 1
ATOM 2374 N N . GLU A 1 382 ? -21.064 -4.626 44.306 1.00 30.65 382 GLU A N 1
ATOM 2375 C CA . GLU A 1 382 ? -20.927 -4.797 42.837 1.00 31.29 382 GLU A CA 1
ATOM 2376 C C . GLU A 1 382 ? -21.753 -5.995 42.372 1.00 33.52 382 GLU A C 1
ATOM 2377 O O . GLU A 1 382 ? -21.503 -6.478 41.262 1.00 37.41 382 GLU A O 1
ATOM 2383 N N . ALA A 1 383 ? -22.730 -6.428 43.173 1.00 34.61 383 ALA A N 1
ATOM 2384 C CA . ALA A 1 383 ? -23.677 -7.512 42.833 1.00 34.40 383 ALA A CA 1
ATOM 2385 C C . ALA A 1 383 ? -25.126 -7.034 43.028 1.00 33.35 383 ALA A C 1
ATOM 2386 O O . ALA A 1 383 ? -25.550 -5.979 42.539 1.00 30.72 383 ALA A O 1
ATOM 2388 N N . MET B 1 1 ? -35.408 -65.560 9.851 1.00 12.52 1 MET B N 1
ATOM 2389 C CA . MET B 1 1 ? -34.196 -65.002 9.179 1.00 12.79 1 MET B CA 1
ATOM 2390 C C . MET B 1 1 ? -34.597 -64.393 7.830 1.00 12.60 1 MET B C 1
ATOM 2391 O O . MET B 1 1 ? -34.251 -63.217 7.556 1.00 12.26 1 MET B O 1
ATOM 2396 N N . PHE B 1 2 ? -35.284 -65.177 7.002 1.00 12.33 2 PHE B N 1
ATOM 2397 C CA . PHE B 1 2 ? -35.554 -64.806 5.599 1.00 12.36 2 PHE B CA 1
ATOM 2398 C C . PHE B 1 2 ? -36.835 -63.972 5.523 1.00 12.37 2 PHE B C 1
ATOM 2399 O O . PHE B 1 2 ? -36.768 -62.850 5.029 1.00 11.92 2 PHE B O 1
ATOM 2407 N N . LEU B 1 3 ? -37.965 -64.473 6.009 1.00 12.90 3 LEU B N 1
ATOM 2408 C CA . LEU B 1 3 ? -39.218 -63.678 5.936 1.00 13.64 3 LEU B CA 1
ATOM 2409 C C . LEU B 1 3 ? -38.978 -62.352 6.644 1.00 14.34 3 LEU B C 1
ATOM 2410 O O . LEU B 1 3 ? -39.578 -61.337 6.238 1.00 14.41 3 LEU B O 1
ATOM 2415 N N . LYS B 1 4 ? -38.133 -62.378 7.676 1.00 15.35 4 LYS B N 1
ATOM 2416 C CA . LYS B 1 4 ? -37.774 -61.175 8.468 1.00 16.18 4 LYS B CA 1
ATOM 2417 C C . LYS B 1 4 ? -37.170 -60.137 7.516 1.00 16.66 4 LYS B C 1
ATOM 2418 O O . LYS B 1 4 ? -37.567 -58.960 7.615 1.00 16.67 4 LYS B O 1
ATOM 2422 N N . LYS B 1 5 ? -36.227 -60.530 6.673 1.00 17.22 5 LYS B N 1
ATOM 2423 C CA . LYS B 1 5 ? -35.574 -59.566 5.802 1.00 17.76 5 LYS B CA 1
ATOM 2424 C C . LYS B 1 5 ? -36.595 -58.680 5.119 1.00 18.59 5 LYS B C 1
ATOM 2425 O O . LYS B 1 5 ? -36.368 -57.485 4.942 1.00 19.06 5 LYS B O 1
ATOM 2427 N N . LEU B 1 6 ? -37.696 -59.273 4.730 1.00 19.87 6 LEU B N 1
ATOM 2428 C CA . LEU B 1 6 ? -38.766 -58.567 4.058 1.00 20.57 6 LEU B CA 1
ATOM 2429 C C . LEU B 1 6 ? -39.678 -57.886 4.994 1.00 22.10 6 LEU B C 1
ATOM 2430 O O . LEU B 1 6 ? -39.738 -56.680 5.010 1.00 22.33 6 LEU B O 1
ATOM 2435 N N . ILE B 1 7 ? -40.398 -58.652 5.772 1.00 23.88 7 ILE B N 1
ATOM 2436 C CA . ILE B 1 7 ? -41.394 -58.134 6.700 1.00 25.18 7 ILE B CA 1
ATOM 2437 C C . ILE B 1 7 ? -40.924 -56.859 7.386 1.00 26.33 7 ILE B C 1
ATOM 2438 O O . ILE B 1 7 ? -41.734 -55.994 7.722 1.00 25.64 7 ILE B O 1
ATOM 2443 N N . GLU B 1 8 ? -39.619 -56.715 7.566 1.00 28.09 8 GLU B N 1
ATOM 2444 C CA . GLU B 1 8 ? -39.081 -55.550 8.324 1.00 28.15 8 GLU B CA 1
ATOM 2445 C C . GLU B 1 8 ? -38.294 -54.622 7.373 1.00 26.59 8 GLU B C 1
ATOM 2446 O O . GLU B 1 8 ? -37.682 -53.657 7.874 1.00 26.17 8 GLU B O 1
ATOM 2452 N N . ALA B 1 9 ? -38.362 -54.828 6.053 1.00 24.56 9 ALA B N 1
ATOM 2453 C CA . ALA B 1 9 ? -37.642 -53.992 5.062 1.00 22.75 9 ALA B CA 1
ATOM 2454 C C . ALA B 1 9 ? -38.218 -52.582 5.041 1.00 21.69 9 ALA B C 1
ATOM 2455 O O . ALA B 1 9 ? -39.449 -52.432 5.160 1.00 21.28 9 ALA B O 1
ATOM 2457 N N . LYS B 1 10 ? -37.346 -51.595 4.850 1.00 20.67 10 LYS B N 1
ATOM 2458 C CA . LYS B 1 10 ? -37.731 -50.166 4.763 1.00 20.26 10 LYS B CA 1
ATOM 2459 C C . LYS B 1 10 ? -38.194 -49.872 3.332 1.00 19.83 10 LYS B C 1
ATOM 2460 O O . LYS B 1 10 ? -37.499 -50.287 2.394 1.00 20.35 10 LYS B O 1
ATOM 2462 N N . LYS B 1 11 ? -39.209 -49.074 3.151 1.00 19.16 11 LYS B N 1
ATOM 2463 C CA . LYS B 1 11 ? -39.588 -48.648 1.811 1.00 18.84 11 LYS B CA 1
ATOM 2464 C C . LYS B 1 11 ? -38.678 -47.468 1.491 1.00 17.76 11 LYS B C 1
ATOM 2465 O O . LYS B 1 11 ? -38.389 -46.657 2.371 1.00 18.44 11 LYS B O 1
ATOM 2467 N N . ALA B 1 12 ? -38.239 -47.334 0.271 1.00 16.51 12 ALA B N 1
ATOM 2468 C CA . ALA B 1 12 ? -37.269 -46.293 -0.141 1.00 15.49 12 ALA B CA 1
ATOM 2469 C C . ALA B 1 12 ? -37.760 -45.564 -1.397 1.00 14.88 12 ALA B C 1
ATOM 2470 O O . ALA B 1 12 ? -38.453 -46.167 -2.233 1.00 15.31 12 ALA B O 1
ATOM 2472 N N . TYR B 1 13 ? -37.392 -44.296 -1.545 1.00 14.03 13 TYR B N 1
ATOM 2473 C CA . TYR B 1 13 ? -38.026 -43.382 -2.525 1.00 13.69 13 TYR B CA 1
ATOM 2474 C C . TYR B 1 13 ? -37.030 -42.867 -3.574 1.00 13.23 13 TYR B C 1
ATOM 2475 O O . TYR B 1 13 ? -35.855 -42.598 -3.257 1.00 13.12 13 TYR B O 1
ATOM 2484 N N . THR B 1 14 ? -37.512 -42.753 -4.816 1.00 12.86 14 THR B N 1
ATOM 2485 C CA . THR B 1 14 ? -36.830 -42.068 -5.947 1.00 12.47 14 THR B CA 1
ATOM 2486 C C . THR B 1 14 ? -37.591 -40.766 -6.238 1.00 12.00 14 THR B C 1
ATOM 2487 O O . THR B 1 14 ? -38.474 -40.424 -5.436 1.00 11.97 14 THR B O 1
ATOM 2491 N N . PHE B 1 15 ? -37.295 -40.079 -7.343 1.00 11.48 15 PHE B N 1
ATOM 2492 C CA . PHE B 1 15 ? -37.826 -38.717 -7.625 1.00 11.21 15 PHE B CA 1
ATOM 2493 C C . PHE B 1 15 ? -39.361 -38.761 -7.790 1.00 11.32 15 PHE B C 1
ATOM 2494 O O . PHE B 1 15 ? -40.100 -38.028 -7.071 1.00 10.98 15 PHE B O 1
ATOM 2502 N N . ASP B 1 16 ? -39.848 -39.629 -8.684 1.00 11.44 16 ASP B N 1
ATOM 2503 C CA . ASP B 1 16 ? -41.293 -39.706 -9.055 1.00 11.39 16 ASP B CA 1
ATOM 2504 C C . ASP B 1 16 ? -42.144 -40.086 -7.837 1.00 10.83 16 ASP B C 1
ATOM 2505 O O . ASP B 1 16 ? -43.371 -39.918 -7.906 1.00 10.71 16 ASP B O 1
ATOM 2510 N N . ASP B 1 17 ? -41.520 -40.573 -6.763 1.00 10.33 17 ASP B N 1
ATOM 2511 C CA . ASP B 1 17 ? -42.224 -40.967 -5.519 1.00 9.94 17 ASP B CA 1
ATOM 2512 C C . ASP B 1 17 ? -42.662 -39.723 -4.723 1.00 9.59 17 ASP B C 1
ATOM 2513 O O . ASP B 1 17 ? -43.555 -39.850 -3.865 1.00 9.23 17 ASP B O 1
ATOM 2518 N N . VAL B 1 18 ? -42.050 -38.560 -4.943 1.00 9.55 18 VAL B N 1
ATOM 2519 C CA . VAL B 1 18 ? -42.304 -37.391 -4.053 1.00 9.67 18 VAL B CA 1
ATOM 2520 C C . VAL B 1 18 ? -42.646 -36.154 -4.870 1.00 9.58 18 VAL B C 1
ATOM 2521 O O . VAL B 1 18 ? -42.421 -36.152 -6.097 1.00 9.61 18 VAL B O 1
ATOM 2525 N N . LEU B 1 19 ? -43.175 -35.153 -4.163 1.00 9.60 19 LEU B N 1
ATOM 2526 C CA . LEU B 1 19 ? -43.323 -33.742 -4.618 1.00 9.70 19 LEU B CA 1
ATOM 2527 C C . LEU B 1 19 ? -42.873 -32.791 -3.494 1.00 9.75 19 LEU B C 1
ATOM 2528 O O . LEU B 1 19 ? -42.921 -33.159 -2.281 1.00 9.20 19 LEU B O 1
ATOM 2533 N N . LEU B 1 20 ? -42.462 -31.586 -3.872 1.00 9.92 20 LEU B N 1
ATOM 2534 C CA . LEU B 1 20 ? -42.043 -30.570 -2.877 1.00 10.16 20 LEU B CA 1
ATOM 2535 C C . LEU B 1 20 ? -43.246 -29.713 -2.526 1.00 10.23 20 LEU B C 1
ATOM 2536 O O . LEU B 1 20 ? -43.898 -29.213 -3.455 1.00 10.24 20 LEU B O 1
ATOM 2541 N N . VAL B 1 21 ? -43.527 -29.568 -1.229 1.00 10.39 21 VAL B N 1
ATOM 2542 C CA . VAL B 1 21 ? -44.622 -28.684 -0.748 1.00 10.50 21 VAL B CA 1
ATOM 2543 C C . VAL B 1 21 ? -44.113 -27.246 -0.614 1.00 10.77 21 VAL B C 1
ATOM 2544 O O . VAL B 1 21 ? -43.000 -26.979 -0.149 1.00 10.51 21 VAL B O 1
ATOM 2548 N N . PRO B 1 22 ? -44.918 -26.292 -1.121 1.00 11.10 22 PRO B N 1
ATOM 2549 C CA . PRO B 1 22 ? -44.563 -24.887 -1.075 1.00 11.47 22 PRO B CA 1
ATOM 2550 C C . PRO B 1 22 ? -44.756 -24.245 0.304 1.00 11.81 22 PRO B C 1
ATOM 2551 O O . PRO B 1 22 ? -45.688 -24.541 1.041 1.00 11.70 22 PRO B O 1
ATOM 2555 N N . ASN B 1 23 ? -43.824 -23.352 0.591 1.00 12.21 23 ASN B N 1
ATOM 2556 C CA . ASN B 1 23 ? -43.698 -22.627 1.861 1.00 12.36 23 ASN B CA 1
ATOM 2557 C C . ASN B 1 23 ? -43.830 -21.150 1.539 1.00 12.86 23 ASN B C 1
ATOM 2558 O O . ASN B 1 23 ? -43.576 -20.782 0.387 1.00 13.17 23 ASN B O 1
ATOM 2563 N N . ALA B 1 24 ? -44.196 -20.348 2.535 1.00 13.63 24 ALA B N 1
ATOM 2564 C CA . ALA B 1 24 ? -44.055 -18.878 2.503 1.00 14.25 24 ALA B CA 1
ATOM 2565 C C . ALA B 1 24 ? -42.638 -18.522 2.035 1.00 15.23 24 ALA B C 1
ATOM 2566 O O . ALA B 1 24 ? -41.651 -19.029 2.644 1.00 15.47 24 ALA B O 1
ATOM 2568 N N . SER B 1 25 ? -42.535 -17.690 0.995 1.00 15.73 25 SER B N 1
ATOM 2569 C CA . SER B 1 25 ? -41.245 -17.324 0.371 1.00 16.52 25 SER B CA 1
ATOM 2570 C C . SER B 1 25 ? -41.158 -15.822 0.118 1.00 17.26 25 SER B C 1
ATOM 2571 O O . SER B 1 25 ? -41.925 -15.307 -0.702 1.00 18.44 25 SER B O 1
ATOM 2574 N N . TRP B 1 26 ? -40.210 -15.157 0.770 1.00 17.64 26 TRP B N 1
ATOM 2575 C CA . TRP B 1 26 ? -39.820 -13.770 0.434 1.00 17.78 26 TRP B CA 1
ATOM 2576 C C . TRP B 1 26 ? -39.070 -13.784 -0.884 1.00 17.95 26 TRP B C 1
ATOM 2577 O O . TRP B 1 26 ? -39.050 -12.762 -1.551 1.00 17.93 26 TRP B O 1
ATOM 2588 N N . VAL B 1 27 ? -38.504 -14.931 -1.235 1.00 18.72 27 VAL B N 1
ATOM 2589 C CA . VAL B 1 27 ? -37.629 -15.079 -2.427 1.00 20.04 27 VAL B CA 1
ATOM 2590 C C . VAL B 1 27 ? -38.477 -15.243 -3.707 1.00 21.13 27 VAL B C 1
ATOM 2591 O O . VAL B 1 27 ? -39.384 -16.113 -3.734 1.00 21.29 27 VAL B O 1
ATOM 2595 N N . GLU B 1 28 ? -38.209 -14.383 -4.703 1.00 21.92 28 GLU B N 1
ATOM 2596 C CA . GLU B 1 28 ? -38.533 -14.597 -6.136 1.00 23.17 28 GLU B CA 1
ATOM 2597 C C . GLU B 1 28 ? -37.404 -15.425 -6.745 1.00 25.17 28 GLU B C 1
ATOM 2598 O O . GLU B 1 28 ? -36.292 -15.422 -6.216 1.00 25.95 28 GLU B O 1
ATOM 2604 N N . PRO B 1 29 ? -37.633 -16.133 -7.877 1.00 26.68 29 PRO B N 1
ATOM 2605 C CA . PRO B 1 29 ? -36.555 -16.850 -8.572 1.00 26.46 29 PRO B CA 1
ATOM 2606 C C . PRO B 1 29 ? -35.372 -15.944 -8.952 1.00 26.57 29 PRO B C 1
ATOM 2607 O O . PRO B 1 29 ? -34.226 -16.254 -8.625 1.00 27.57 29 PRO B O 1
ATOM 2611 N N . LYS B 1 30 ? -35.626 -14.788 -9.527 1.00 25.23 30 LYS B N 1
ATOM 2612 C CA . LYS B 1 30 ? -34.556 -13.851 -9.835 1.00 23.97 30 LYS B CA 1
ATOM 2613 C C . LYS B 1 30 ? -33.567 -13.608 -8.704 1.00 21.76 30 LYS B C 1
ATOM 2614 O O . LYS B 1 30 ? -32.398 -13.391 -8.954 1.00 21.39 30 LYS B O 1
ATOM 2620 N N . ASP B 1 31 ? -34.024 -13.649 -7.477 1.00 20.13 31 ASP B N 1
ATOM 2621 C CA . ASP B 1 31 ? -33.113 -13.326 -6.342 1.00 19.67 31 ASP B CA 1
ATOM 2622 C C . ASP B 1 31 ? -32.080 -14.438 -6.081 1.00 19.46 31 ASP B C 1
ATOM 2623 O O . ASP B 1 31 ? -30.957 -14.111 -5.672 1.00 19.46 31 ASP B O 1
ATOM 2628 N N . THR B 1 32 ? -32.437 -15.706 -6.306 1.00 18.50 32 THR B N 1
ATOM 2629 C CA . THR B 1 32 ? -31.827 -16.889 -5.642 1.00 17.41 32 THR B CA 1
ATOM 2630 C C . THR B 1 32 ? -30.320 -16.995 -5.860 1.00 16.64 32 THR B C 1
ATOM 2631 O O . THR B 1 32 ? -29.835 -16.414 -6.837 1.00 16.92 32 THR B O 1
ATOM 2635 N N . ASP B 1 33 ? -29.647 -17.753 -4.980 1.00 15.75 33 ASP B N 1
ATOM 2636 C CA . ASP B 1 33 ? -28.205 -18.121 -5.053 1.00 15.27 33 ASP B CA 1
ATOM 2637 C C . ASP B 1 33 ? -28.055 -19.645 -5.211 1.00 15.07 33 ASP B C 1
ATOM 2638 O O . ASP B 1 33 ? -28.232 -20.397 -4.219 1.00 15.02 33 ASP B O 1
ATOM 2643 N N . VAL B 1 34 ? -27.678 -20.090 -6.410 1.00 14.40 34 VAL B N 1
ATOM 2644 C CA . VAL B 1 34 ? -27.550 -21.535 -6.721 1.00 13.75 34 VAL B CA 1
ATOM 2645 C C . VAL B 1 34 ? -26.076 -21.922 -6.736 1.00 13.20 34 VAL B C 1
ATOM 2646 O O . VAL B 1 34 ? -25.744 -22.922 -7.380 1.00 12.96 34 VAL B O 1
ATOM 2650 N N . SER B 1 35 ? -25.227 -21.177 -6.029 1.00 12.79 35 SER B N 1
ATOM 2651 C CA . SER B 1 35 ? -23.811 -21.559 -5.817 1.00 12.34 35 SER B CA 1
ATOM 2652 C C . SER B 1 35 ? -23.768 -22.719 -4.817 1.00 12.53 35 SER B C 1
ATOM 2653 O O . SER B 1 35 ? -24.811 -23.011 -4.207 1.00 12.64 35 SER B O 1
ATOM 2656 N N . THR B 1 36 ? -22.613 -23.372 -4.677 1.00 12.51 36 THR B N 1
ATOM 2657 C CA . THR B 1 36 ? -22.431 -24.535 -3.778 1.00 12.53 36 THR B CA 1
ATOM 2658 C C . THR B 1 36 ? -20.934 -24.851 -3.646 1.00 13.04 36 THR B C 1
ATOM 2659 O O . THR B 1 36 ? -20.231 -25.024 -4.669 1.00 12.96 36 THR B O 1
ATOM 2663 N N . ASP B 1 37 ? -20.482 -24.938 -2.396 1.00 13.67 37 ASP B N 1
ATOM 2664 C CA . ASP B 1 37 ? -19.051 -24.940 -1.999 1.00 14.11 37 ASP B CA 1
ATOM 2665 C C . ASP B 1 37 ? -18.604 -26.385 -1.723 1.00 13.99 37 ASP B C 1
ATOM 2666 O O . ASP B 1 37 ? -18.711 -26.855 -0.584 1.00 14.13 37 ASP B O 1
ATOM 2671 N N . LEU B 1 38 ? -18.101 -27.082 -2.733 1.00 14.16 38 LEU B N 1
ATOM 2672 C CA . LEU B 1 38 ? -17.681 -28.486 -2.539 1.00 14.67 38 LEU B CA 1
ATOM 2673 C C . LEU B 1 38 ? -16.303 -28.556 -1.865 1.00 15.00 38 LEU B C 1
ATOM 2674 O O . LEU B 1 38 ? -15.291 -28.798 -2.562 1.00 15.49 38 LEU B O 1
ATOM 2679 N N . ALA B 1 39 ? -16.266 -28.383 -0.549 1.00 14.87 39 ALA B N 1
ATOM 2680 C CA . ALA B 1 39 ? -15.006 -28.482 0.182 1.00 14.78 39 ALA B CA 1
ATOM 2681 C C . ALA B 1 39 ? -13.937 -27.576 -0.410 1.00 14.72 39 ALA B C 1
ATOM 2682 O O . ALA B 1 39 ? -12.776 -27.649 -0.016 1.00 14.42 39 ALA B O 1
ATOM 2684 N N . GLY B 1 40 ? -14.324 -26.718 -1.347 1.00 14.76 40 GLY B N 1
ATOM 2685 C CA . GLY B 1 40 ? -13.367 -25.824 -1.972 1.00 15.11 40 GLY B CA 1
ATOM 2686 C C . GLY B 1 40 ? -13.780 -25.368 -3.354 1.00 14.99 40 GLY B C 1
ATOM 2687 O O . GLY B 1 40 ? -13.774 -24.175 -3.645 1.00 15.75 40 GLY B O 1
ATOM 2688 N N . LEU B 1 41 ? -14.128 -26.313 -4.217 1.00 14.67 41 LEU B N 1
ATOM 2689 C CA . LEU B 1 41 ? -14.555 -25.967 -5.564 1.00 15.13 41 LEU B CA 1
ATOM 2690 C C . LEU B 1 41 ? -15.713 -24.986 -5.492 1.00 15.17 41 LEU B C 1
ATOM 2691 O O . LEU B 1 41 ? -16.824 -25.366 -5.120 1.00 14.99 41 LEU B O 1
ATOM 2696 N N . LYS B 1 42 ? -15.489 -23.738 -5.815 1.00 15.62 42 LYS B N 1
ATOM 2697 C CA . LYS B 1 42 ? -16.536 -22.764 -5.715 1.00 15.94 42 LYS B CA 1
ATOM 2698 C C . LYS B 1 42 ? -17.366 -22.767 -6.971 1.00 15.69 42 LYS B C 1
ATOM 2699 O O . LYS B 1 42 ? -17.108 -22.041 -7.907 1.00 14.93 42 LYS B O 1
ATOM 2705 N N . LEU B 1 43 ? -18.366 -23.612 -6.960 1.00 15.50 43 LEU B N 1
ATOM 2706 C CA . LEU B 1 43 ? -19.308 -23.761 -8.082 1.00 14.90 43 LEU B CA 1
ATOM 2707 C C . LEU B 1 43 ? -20.422 -22.741 -7.889 1.00 14.33 43 LEU B C 1
ATOM 2708 O O . LEU B 1 43 ? -20.916 -22.591 -6.759 1.00 14.13 43 LEU B O 1
ATOM 2713 N N . ASN B 1 44 ? -20.760 -22.038 -8.966 1.00 13.78 44 ASN B N 1
ATOM 2714 C CA . ASN B 1 44 ? -21.859 -21.040 -8.984 1.00 13.56 44 ASN B CA 1
ATOM 2715 C C . ASN B 1 44 ? -23.180 -21.695 -9.442 1.00 13.37 44 ASN B C 1
ATOM 2716 O O . ASN B 1 44 ? -24.247 -21.073 -9.248 1.00 13.65 44 ASN B O 1
ATOM 2721 N N . ILE B 1 45 ? -23.130 -22.900 -10.022 1.00 12.63 45 ILE B N 1
ATOM 2722 C CA . ILE B 1 45 ? -24.334 -23.734 -10.281 1.00 12.03 45 ILE B CA 1
ATOM 2723 C C . ILE B 1 45 ? -24.036 -25.158 -9.836 1.00 11.68 45 ILE B C 1
ATOM 2724 O O . ILE B 1 45 ? -22.896 -25.596 -9.921 1.00 11.41 45 ILE B O 1
ATOM 2729 N N . PRO B 1 46 ? -25.048 -25.938 -9.393 1.00 11.57 46 PRO B N 1
ATOM 2730 C CA . PRO B 1 46 ? -24.784 -27.230 -8.771 1.00 11.15 46 PRO B CA 1
ATOM 2731 C C . PRO B 1 46 ? -24.669 -28.395 -9.757 1.00 11.11 46 PRO B C 1
ATOM 2732 O O . PRO B 1 46 ? -25.002 -29.497 -9.347 1.00 11.62 46 PRO B O 1
ATOM 2736 N N . ILE B 1 47 ? -24.197 -28.166 -10.994 1.00 10.93 47 ILE B N 1
ATOM 2737 C CA . ILE B 1 47 ? -24.124 -29.241 -12.036 1.00 10.71 47 ILE B CA 1
ATOM 2738 C C . ILE B 1 47 ? -22.697 -29.783 -12.138 1.00 10.26 47 ILE B C 1
ATOM 2739 O O . ILE B 1 47 ? -21.750 -28.995 -12.128 1.00 10.23 47 ILE B O 1
ATOM 2744 N N . VAL B 1 48 ? -22.575 -31.105 -12.212 1.00 10.04 48 VAL B N 1
ATOM 2745 C CA . VAL B 1 48 ? -21.310 -31.823 -12.523 1.00 10.16 48 VAL B CA 1
ATOM 2746 C C . VAL B 1 48 ? -21.512 -32.577 -13.846 1.00 10.19 48 VAL B C 1
ATOM 2747 O O . VAL B 1 48 ? -22.610 -33.099 -14.068 1.00 10.46 48 VAL B O 1
ATOM 2751 N N . SER B 1 49 ? -20.484 -32.652 -14.685 1.00 10.08 49 SER B N 1
ATOM 2752 C CA . SER B 1 49 ? -20.463 -33.509 -15.897 1.00 10.02 49 SER B CA 1
ATOM 2753 C C . SER B 1 49 ? -20.143 -34.937 -15.476 1.00 9.97 49 SER B C 1
ATOM 2754 O O . SER B 1 49 ? -19.085 -35.114 -14.837 1.00 9.86 49 SER B O 1
ATOM 2757 N N . ALA B 1 50 ? -20.961 -35.914 -15.883 1.00 9.87 50 ALA B N 1
ATOM 2758 C CA . ALA B 1 50 ? -20.696 -37.353 -15.663 1.00 9.98 50 ALA B CA 1
ATOM 2759 C C . ALA B 1 50 ? -19.366 -37.751 -16.309 1.00 10.39 50 ALA B C 1
ATOM 2760 O O . ALA B 1 50 ? -19.075 -37.265 -17.416 1.00 10.87 50 ALA B O 1
ATOM 2762 N N . ALA B 1 51 ? -18.575 -38.586 -15.630 1.00 10.56 51 ALA B N 1
ATOM 2763 C CA . ALA B 1 51 ? -17.203 -38.949 -16.051 1.00 10.79 51 ALA B CA 1
ATOM 2764 C C . ALA B 1 51 ? -17.276 -40.066 -17.101 1.00 11.36 51 ALA B C 1
ATOM 2765 O O . ALA B 1 51 ? -16.959 -41.247 -16.780 1.00 11.67 51 ALA B O 1
ATOM 2767 N N . MET B 1 52 ? -17.682 -39.705 -18.322 1.00 11.49 52 MET B N 1
ATOM 2768 C CA . MET B 1 52 ? -18.138 -40.677 -19.339 1.00 11.45 52 MET B CA 1
ATOM 2769 C C . MET B 1 52 ? -17.668 -40.257 -20.726 1.00 11.34 52 MET B C 1
ATOM 2770 O O . MET B 1 52 ? -17.764 -39.060 -21.034 1.00 11.06 52 MET B O 1
ATOM 2775 N N . ASP B 1 53 ? -17.235 -41.240 -21.525 1.00 11.46 53 ASP B N 1
ATOM 2776 C CA . ASP B 1 53 ? -16.638 -41.074 -22.880 1.00 11.63 53 ASP B CA 1
ATOM 2777 C C . ASP B 1 53 ? -17.589 -40.391 -23.874 1.00 11.80 53 ASP B C 1
ATOM 2778 O O . ASP B 1 53 ? -17.083 -39.942 -24.922 1.00 11.87 53 ASP B O 1
ATOM 2783 N N . THR B 1 54 ? -18.894 -40.323 -23.582 1.00 11.93 54 THR B N 1
ATOM 2784 C CA . THR B 1 54 ? -19.920 -39.663 -24.435 1.00 12.00 54 THR B CA 1
ATOM 2785 C C . THR B 1 54 ? -20.432 -38.378 -23.782 1.00 12.68 54 THR B C 1
ATOM 2786 O O . THR B 1 54 ? -21.327 -37.737 -24.366 1.00 13.12 54 THR B O 1
ATOM 2790 N N . VAL B 1 55 ? -19.940 -38.038 -22.594 1.00 13.41 55 VAL B N 1
ATOM 2791 C CA . VAL B 1 55 ? -20.474 -36.880 -21.876 1.00 13.46 55 VAL B CA 1
ATOM 2792 C C . VAL B 1 55 ? -19.449 -35.785 -21.633 1.00 13.70 55 VAL B C 1
ATOM 2793 O O . VAL B 1 55 ? -19.614 -34.662 -22.109 1.00 13.91 55 VAL B O 1
ATOM 2797 N N . THR B 1 56 ? -18.392 -36.102 -20.895 1.00 14.36 56 THR B N 1
ATOM 2798 C CA . THR B 1 56 ? -17.414 -35.073 -20.557 1.00 15.10 56 THR B CA 1
ATOM 2799 C C . THR B 1 56 ? -16.199 -35.072 -21.452 1.00 15.77 56 THR B C 1
ATOM 2800 O O . THR B 1 56 ? -15.599 -36.118 -21.696 1.00 15.83 56 THR B O 1
ATOM 2804 N N . GLU B 1 57 ? -15.831 -33.897 -21.940 1.00 16.67 57 GLU B N 1
ATOM 2805 C CA . GLU B 1 57 ? -14.630 -33.774 -22.744 1.00 17.14 57 GLU B CA 1
ATOM 2806 C C . GLU B 1 57 ? -14.116 -32.374 -22.528 1.00 17.63 57 GLU B C 1
ATOM 2807 O O . GLU B 1 57 ? -14.806 -31.545 -21.936 1.00 16.22 57 GLU B O 1
ATOM 2813 N N . LYS B 1 58 ? -12.893 -32.116 -22.940 1.00 19.84 58 LYS B N 1
ATOM 2814 C CA . LYS B 1 58 ? -12.417 -30.744 -22.829 1.00 20.95 58 LYS B CA 1
ATOM 2815 C C . LYS B 1 58 ? -13.535 -29.816 -23.315 1.00 21.74 58 LYS B C 1
ATOM 2816 O O . LYS B 1 58 ? -13.767 -28.799 -22.721 1.00 21.40 58 LYS B O 1
ATOM 2822 N N . GLU B 1 59 ? -14.245 -30.200 -24.374 1.00 23.30 59 GLU B N 1
ATOM 2823 C CA . GLU B 1 59 ? -15.289 -29.290 -24.922 1.00 25.01 59 GLU B CA 1
ATOM 2824 C C . GLU B 1 59 ? -16.356 -29.070 -23.850 1.00 25.70 59 GLU B C 1
ATOM 2825 O O . GLU B 1 59 ? -16.702 -27.902 -23.598 1.00 28.54 59 GLU B O 1
ATOM 2831 N N . MET B 1 60 ? -16.840 -30.152 -23.233 1.00 24.15 60 MET B N 1
ATOM 2832 C CA . MET B 1 60 ? -17.849 -30.097 -22.138 1.00 22.56 60 MET B CA 1
ATOM 2833 C C . MET B 1 60 ? -17.279 -29.369 -20.913 1.00 21.65 60 MET B C 1
ATOM 2834 O O . MET B 1 60 ? -17.974 -28.493 -20.382 1.00 22.17 60 MET B O 1
ATOM 2839 N N . ALA B 1 61 ? -16.073 -29.718 -20.466 1.00 20.76 61 ALA B N 1
ATOM 2840 C CA . ALA B 1 61 ? -15.535 -29.240 -19.174 1.00 20.47 61 ALA B CA 1
ATOM 2841 C C . ALA B 1 61 ? -15.412 -27.714 -19.200 1.00 20.16 61 ALA B C 1
ATOM 2842 O O . ALA B 1 61 ? -15.769 -27.069 -18.204 1.00 20.39 61 ALA B O 1
ATOM 2844 N N . ILE B 1 62 ? -14.930 -27.171 -20.319 1.00 19.98 62 ILE B N 1
ATOM 2845 C CA . ILE B 1 62 ? -14.673 -25.716 -20.503 1.00 19.48 62 ILE B CA 1
ATOM 2846 C C . ILE B 1 62 ? -16.012 -24.977 -20.498 1.00 18.90 62 ILE B C 1
ATOM 2847 O O . ILE B 1 62 ? -16.145 -24.001 -19.729 1.00 18.30 62 ILE B O 1
ATOM 2852 N N . ALA B 1 63 ? -16.962 -25.423 -21.322 1.00 18.29 63 ALA B N 1
ATOM 2853 C CA . ALA B 1 63 ? -18.303 -24.805 -21.402 1.00 18.75 63 ALA B CA 1
ATOM 2854 C C . ALA B 1 63 ? -18.900 -24.770 -20.004 1.00 19.07 63 ALA B C 1
ATOM 2855 O O . ALA B 1 63 ? -19.251 -23.661 -19.550 1.00 20.90 63 ALA B O 1
ATOM 2857 N N . LEU B 1 64 ? -18.956 -25.930 -19.341 1.00 18.61 64 LEU B N 1
ATOM 2858 C CA . LEU B 1 64 ? -19.632 -26.094 -18.026 1.00 18.26 64 LEU B CA 1
ATOM 2859 C C . LEU B 1 64 ? -18.941 -25.264 -16.941 1.00 18.28 64 LEU B C 1
ATOM 2860 O O . LEU B 1 64 ? -19.653 -24.685 -16.085 1.00 19.25 64 LEU B O 1
ATOM 2865 N N . ALA B 1 65 ? -17.612 -25.210 -16.958 1.00 17.48 65 ALA B N 1
ATOM 2866 C CA . ALA B 1 65 ? -16.835 -24.407 -15.995 1.00 16.93 65 ALA B CA 1
ATOM 2867 C C . ALA B 1 65 ? -17.289 -22.948 -16.086 1.00 16.83 65 ALA B C 1
ATOM 2868 O O . ALA B 1 65 ? -17.496 -22.301 -15.032 1.00 16.49 65 ALA B O 1
ATOM 2870 N N . ARG B 1 66 ? -17.483 -22.466 -17.307 1.00 16.93 66 ARG B N 1
ATOM 2871 C CA . ARG B 1 66 ? -17.829 -21.054 -17.557 1.00 17.71 66 ARG B CA 1
ATOM 2872 C C . ARG B 1 66 ? -19.205 -20.750 -16.969 1.00 17.43 66 ARG B C 1
ATOM 2873 O O . ARG B 1 66 ? -19.405 -19.615 -16.465 1.00 17.94 66 ARG B O 1
ATOM 2881 N N . LEU B 1 67 ? -20.106 -21.732 -16.999 1.00 16.46 67 LEU B N 1
ATOM 2882 C CA . LEU B 1 67 ? -21.482 -21.557 -16.474 1.00 16.07 67 LEU B CA 1
ATOM 2883 C C . LEU B 1 67 ? -21.498 -21.660 -14.942 1.00 15.12 67 LEU B C 1
ATOM 2884 O O . LEU B 1 67 ? -22.543 -21.347 -14.346 1.00 14.82 67 LEU B O 1
ATOM 2889 N N . GLY B 1 68 ? -20.379 -22.052 -14.330 1.00 14.57 68 GLY B N 1
ATOM 2890 C CA . GLY B 1 68 ? -20.246 -22.161 -12.866 1.00 14.73 68 GLY B CA 1
ATOM 2891 C C . GLY B 1 68 ? -20.176 -23.605 -12.394 1.00 14.73 68 GLY B C 1
ATOM 2892 O O . GLY B 1 68 ? -20.061 -23.840 -11.166 1.00 14.41 68 GLY B O 1
ATOM 2893 N N . GLY B 1 69 ? -20.261 -24.554 -13.328 1.00 14.51 69 GLY B N 1
ATOM 2894 C CA . GLY B 1 69 ? -20.232 -25.988 -13.002 1.00 14.49 69 GLY B CA 1
ATOM 2895 C C . GLY B 1 69 ? -18.820 -26.530 -12.999 1.00 14.19 69 GLY B C 1
ATOM 2896 O O . GLY B 1 69 ? -17.872 -25.722 -12.989 1.00 14.06 69 GLY B O 1
ATOM 2897 N N . LEU B 1 70 ? -18.704 -27.861 -13.012 1.00 13.86 70 LEU B N 1
ATOM 2898 C CA . LEU B 1 70 ? -17.417 -28.591 -12.973 1.00 13.63 70 LEU B CA 1
ATOM 2899 C C . LEU B 1 70 ? -17.475 -29.810 -13.894 1.00 13.62 70 LEU B C 1
ATOM 2900 O O . LEU B 1 70 ? -18.359 -30.662 -13.709 1.00 13.76 70 LEU B O 1
ATOM 2905 N N . GLY B 1 71 ? -16.535 -29.898 -14.832 1.00 13.65 71 GLY B N 1
ATOM 2906 C CA . GLY B 1 71 ? -16.309 -31.112 -15.629 1.00 13.92 71 GLY B CA 1
ATOM 2907 C C . GLY B 1 71 ? -15.612 -32.195 -14.821 1.00 14.10 71 GLY B C 1
ATOM 2908 O O . GLY B 1 71 ? -14.918 -31.849 -13.842 1.00 14.40 71 GLY B O 1
ATOM 2909 N N . VAL B 1 72 ? -15.842 -33.462 -15.183 1.00 14.14 72 VAL B N 1
ATOM 2910 C CA . VAL B 1 72 ? -15.081 -34.644 -14.686 1.00 14.46 72 VAL B CA 1
ATOM 2911 C C . VAL B 1 72 ? -14.670 -35.463 -15.913 1.00 14.93 72 VAL B C 1
ATOM 2912 O O . VAL B 1 72 ? -15.520 -36.221 -16.441 1.00 15.38 72 VAL B O 1
ATOM 2916 N N . ILE B 1 73 ? -13.419 -35.307 -16.359 1.00 15.10 73 ILE B N 1
ATOM 2917 C CA . ILE B 1 73 ? -12.912 -35.972 -17.592 1.00 15.20 73 ILE B CA 1
ATOM 2918 C C . ILE B 1 73 ? -12.858 -37.478 -17.329 1.00 15.39 73 ILE B C 1
ATOM 2919 O O . ILE B 1 73 ? -12.293 -37.905 -16.274 1.00 15.38 73 ILE B O 1
ATOM 2924 N N . HIS B 1 74 ? -13.377 -38.250 -18.287 1.00 15.10 74 HIS B N 1
ATOM 2925 C CA . HIS B 1 74 ? -13.503 -39.717 -18.181 1.00 14.99 74 HIS B CA 1
ATOM 2926 C C . HIS B 1 74 ? -12.117 -40.344 -18.194 1.00 15.15 74 HIS B C 1
ATOM 2927 O O . HIS B 1 74 ? -11.220 -39.785 -18.819 1.00 15.33 74 HIS B O 1
ATOM 2934 N N . ARG B 1 75 ? -11.958 -41.489 -17.538 1.00 15.38 75 ARG B N 1
ATOM 2935 C CA . ARG B 1 75 ? -10.647 -42.174 -17.452 1.00 14.87 75 ARG B CA 1
ATOM 2936 C C . ARG B 1 75 ? -10.558 -43.276 -18.501 1.00 15.32 75 ARG B C 1
ATOM 2937 O O . ARG B 1 75 ? -9.612 -44.073 -18.415 1.00 15.38 75 ARG B O 1
ATOM 2945 N N . ASN B 1 76 ? -11.480 -43.315 -19.464 1.00 15.76 76 ASN B N 1
ATOM 2946 C CA . ASN B 1 76 ? -11.373 -44.254 -20.607 1.00 16.52 76 ASN B CA 1
ATOM 2947 C C . ASN B 1 76 ? -10.479 -43.630 -21.706 1.00 17.50 76 ASN B C 1
ATOM 2948 O O . ASN B 1 76 ? -10.976 -43.381 -22.836 1.00 17.46 76 ASN B O 1
ATOM 2953 N N . MET B 1 77 ? -9.193 -43.415 -21.387 1.00 18.18 77 MET B N 1
ATOM 2954 C CA . MET B 1 77 ? -8.165 -42.815 -22.286 1.00 18.45 77 MET B CA 1
ATOM 2955 C C . MET B 1 77 ? -6.805 -42.847 -21.588 1.00 18.68 77 MET B C 1
ATOM 2956 O O . MET B 1 77 ? -6.768 -42.880 -20.343 1.00 17.38 77 MET B O 1
ATOM 2961 N N . SER B 1 78 ? -5.715 -42.832 -22.354 1.00 19.93 78 SER B N 1
ATOM 2962 C CA . SER B 1 78 ? -4.343 -42.927 -21.791 1.00 20.99 78 SER B CA 1
ATOM 2963 C C . SER B 1 78 ? -4.084 -41.759 -20.837 1.00 22.28 78 SER B C 1
ATOM 2964 O O . SER B 1 78 ? -4.899 -40.798 -20.796 1.00 23.69 78 SER B O 1
ATOM 2967 N N . ILE B 1 79 ? -2.986 -41.832 -20.090 1.00 23.07 79 ILE B N 1
ATOM 2968 C CA . ILE B 1 79 ? -2.640 -40.788 -19.087 1.00 24.04 79 ILE B CA 1
ATOM 2969 C C . ILE B 1 79 ? -2.138 -39.535 -19.824 1.00 24.55 79 ILE B C 1
ATOM 2970 O O . ILE B 1 79 ? -2.552 -38.425 -19.451 1.00 24.22 79 ILE B O 1
ATOM 2975 N N . GLU B 1 80 ? -1.318 -39.695 -20.865 1.00 26.50 80 GLU B N 1
ATOM 2976 C CA . GLU B 1 80 ? -0.815 -38.552 -21.686 1.00 27.81 80 GLU B CA 1
ATOM 2977 C C . GLU B 1 80 ? -1.998 -37.760 -22.283 1.00 28.44 80 GLU B C 1
ATOM 2978 O O . GLU B 1 80 ? -1.872 -36.526 -22.421 1.00 28.66 80 GLU B O 1
ATOM 2980 N N . GLU B 1 81 ? -3.110 -38.424 -22.619 1.00 28.61 81 GLU B N 1
ATOM 2981 C CA . GLU B 1 81 ? -4.279 -37.729 -23.211 1.00 29.22 81 GLU B CA 1
ATOM 2982 C C . GLU B 1 81 ? -5.025 -36.983 -22.102 1.00 27.52 81 GLU B C 1
ATOM 2983 O O . GLU B 1 81 ? -5.214 -35.781 -22.236 1.00 27.58 81 GLU B O 1
ATOM 2989 N N . GLN B 1 82 ? -5.417 -37.671 -21.034 1.00 26.46 82 GLN B N 1
ATOM 2990 C CA . GLN B 1 82 ? -6.241 -37.067 -19.959 1.00 25.48 82 GLN B CA 1
ATOM 2991 C C . GLN B 1 82 ? -5.497 -35.904 -19.308 1.00 24.43 82 GLN B C 1
ATOM 2992 O O . GLN B 1 82 ? -6.150 -34.963 -18.859 1.00 24.19 82 GLN B O 1
ATOM 2998 N N . VAL B 1 83 ? -4.175 -35.990 -19.218 1.00 24.60 83 VAL B N 1
ATOM 2999 C CA . VAL B 1 83 ? -3.341 -34.860 -18.729 1.00 24.50 83 VAL B CA 1
ATOM 3000 C C . VAL B 1 83 ? -3.413 -33.729 -19.765 1.00 24.80 83 VAL B C 1
ATOM 3001 O O . VAL B 1 83 ? -3.629 -32.589 -19.358 1.00 25.51 83 VAL B O 1
ATOM 3005 N N . HIS B 1 84 ? -3.266 -34.018 -21.060 1.00 24.80 84 HIS B N 1
ATOM 3006 C CA . HIS B 1 84 ? -3.409 -32.986 -22.120 1.00 25.01 84 HIS B CA 1
ATOM 3007 C C . HIS B 1 84 ? -4.762 -32.298 -21.954 1.00 23.15 84 HIS B C 1
ATOM 3008 O O . HIS B 1 84 ? -4.819 -31.064 -22.009 1.00 23.16 84 HIS B O 1
ATOM 3015 N N . GLN B 1 85 ? -5.800 -33.077 -21.764 1.00 21.82 85 GLN B N 1
ATOM 3016 C CA . GLN B 1 85 ? -7.132 -32.545 -21.611 1.00 21.03 85 GLN B CA 1
ATOM 3017 C C . GLN B 1 85 ? -7.271 -31.666 -20.380 1.00 20.72 85 GLN B C 1
ATOM 3018 O O . GLN B 1 85 ? -7.665 -30.532 -20.480 1.00 21.02 85 GLN B O 1
ATOM 3024 N N . VAL B 1 86 ? -6.950 -32.191 -19.229 1.00 20.75 86 VAL B N 1
ATOM 3025 C CA . VAL B 1 86 ? -6.976 -31.401 -17.965 1.00 20.90 86 VAL B CA 1
ATOM 3026 C C . VAL B 1 86 ? -6.306 -30.046 -18.213 1.00 21.93 86 VAL B C 1
ATOM 3027 O O . VAL B 1 86 ? -6.858 -29.013 -17.797 1.00 21.47 86 VAL B O 1
ATOM 3031 N N . GLN B 1 87 ? -5.154 -30.065 -18.877 1.00 24.08 87 GLN B N 1
ATOM 3032 C CA . GLN B 1 87 ? -4.306 -28.868 -19.110 1.00 26.67 87 GLN B CA 1
ATOM 3033 C C . GLN B 1 87 ? -5.027 -27.893 -20.064 1.00 28.11 87 GLN B C 1
ATOM 3034 O O . GLN B 1 87 ? -4.824 -26.665 -19.944 1.00 28.91 87 GLN B O 1
ATOM 3040 N N . ALA B 1 88 ? -5.843 -28.412 -20.986 1.00 28.95 88 ALA B N 1
ATOM 3041 C CA . ALA B 1 88 ? -6.548 -27.604 -22.007 1.00 28.67 88 ALA B CA 1
ATOM 3042 C C . ALA B 1 88 ? -7.599 -26.728 -21.335 1.00 28.90 88 ALA B C 1
ATOM 3043 O O . ALA B 1 88 ? -7.909 -25.657 -21.895 1.00 30.04 88 ALA B O 1
ATOM 3045 N N . VAL B 1 89 ? -8.136 -27.198 -20.205 1.00 28.14 89 VAL B N 1
ATOM 3046 C CA . VAL B 1 89 ? -9.196 -26.507 -19.422 1.00 29.12 89 VAL B CA 1
ATOM 3047 C C . VAL B 1 89 ? -8.520 -25.416 -18.592 1.00 30.00 89 VAL B C 1
ATOM 3048 O O . VAL B 1 89 ? -9.114 -24.315 -18.428 1.00 32.01 89 VAL B O 1
ATOM 3052 N N . LYS B 1 90 ? -7.319 -25.716 -18.087 1.00 28.61 90 LYS B N 1
ATOM 3053 C CA . LYS B 1 90 ? -6.524 -24.755 -17.295 1.00 27.33 90 LYS B CA 1
ATOM 3054 C C . LYS B 1 90 ? -6.044 -23.612 -18.189 1.00 28.82 90 LYS B C 1
ATOM 3055 O O . LYS B 1 90 ? -5.761 -22.548 -17.636 1.00 27.99 90 LYS B O 1
ATOM 3061 N N . LYS B 1 91 ? -5.969 -23.817 -19.511 1.00 33.51 91 LYS B N 1
ATOM 3062 C CA . LYS B 1 91 ? -5.332 -22.860 -20.462 1.00 38.54 91 LYS B CA 1
ATOM 3063 C C . LYS B 1 91 ? -6.321 -22.256 -21.474 1.00 40.04 91 LYS B C 1
ATOM 3064 O O . LYS B 1 91 ? -5.839 -21.709 -22.490 1.00 44.20 91 LYS B O 1
ATOM 3070 N N . ALA B 1 92 ? -7.633 -22.304 -21.231 1.00 40.01 92 ALA B N 1
ATOM 3071 C CA . ALA B 1 92 ? -8.641 -21.790 -22.191 1.00 40.80 92 ALA B CA 1
ATOM 3072 C C . ALA B 1 92 ? -8.759 -20.267 -22.096 1.00 42.06 92 ALA B C 1
ATOM 3073 O O . ALA B 1 92 ? -8.894 -19.623 -23.144 1.00 43.65 92 ALA B O 1
ATOM 3075 N N . ASP B 1 93 ? -8.717 -19.711 -20.885 1.00 46.23 93 ASP B N 1
ATOM 3076 C CA . ASP B 1 93 ? -8.750 -18.240 -20.670 1.00 49.88 93 ASP B CA 1
ATOM 3077 C C . ASP B 1 93 ? -7.320 -17.684 -20.689 1.00 50.88 93 ASP B C 1
ATOM 3078 O O . ASP B 1 93 ? -6.427 -18.347 -20.122 1.00 52.60 93 ASP B O 1
ATOM 3083 N N . GLY B 1 101 ? -15.835 -11.225 -19.382 1.00 35.30 101 GLY B N 1
ATOM 3084 C CA . GLY B 1 101 ? -15.762 -12.632 -19.823 1.00 34.31 101 GLY B CA 1
ATOM 3085 C C . GLY B 1 101 ? -17.046 -13.390 -19.529 1.00 33.70 101 GLY B C 1
ATOM 3086 O O . GLY B 1 101 ? -18.120 -12.920 -19.946 1.00 36.32 101 GLY B O 1
ATOM 3087 N N . TYR B 1 102 ? -16.937 -14.537 -18.850 1.00 31.79 102 TYR B N 1
ATOM 3088 C CA . TYR B 1 102 ? -18.078 -15.394 -18.428 1.00 29.28 102 TYR B CA 1
ATOM 3089 C C . TYR B 1 102 ? -18.230 -15.251 -16.914 1.00 27.78 102 TYR B C 1
ATOM 3090 O O . TYR B 1 102 ? -17.522 -15.903 -16.148 1.00 26.62 102 TYR B O 1
ATOM 3099 N N . PRO B 1 103 ? -19.166 -14.393 -16.451 1.00 26.32 103 PRO B N 1
ATOM 3100 C CA . PRO B 1 103 ? -19.109 -13.814 -15.104 1.00 25.00 103 PRO B CA 1
ATOM 3101 C C . PRO B 1 103 ? -19.197 -14.866 -13.995 1.00 23.72 103 PRO B C 1
ATOM 3102 O O . PRO B 1 103 ? -18.449 -14.772 -13.049 1.00 22.86 103 PRO B O 1
ATOM 3106 N N . GLN B 1 104 ? -20.070 -15.863 -14.173 1.00 23.03 104 GLN B N 1
ATOM 3107 C CA . GLN B 1 104 ? -20.334 -16.931 -13.173 1.00 22.32 104 GLN B CA 1
ATOM 3108 C C . GLN B 1 104 ? -19.334 -18.087 -13.338 1.00 21.57 104 GLN B C 1
ATOM 3109 O O . GLN B 1 104 ? -19.524 -19.116 -12.686 1.00 21.32 104 GLN B O 1
ATOM 3115 N N . ALA B 1 105 ? -18.298 -17.938 -14.166 1.00 21.35 105 ALA B N 1
ATOM 3116 C CA . ALA B 1 105 ? -17.270 -18.979 -14.386 1.00 20.84 105 ALA B CA 1
ATOM 3117 C C . ALA B 1 105 ? -16.668 -19.424 -13.050 1.00 20.44 105 ALA B C 1
ATOM 3118 O O . ALA B 1 105 ? -16.187 -18.562 -12.294 1.00 19.38 105 ALA B O 1
ATOM 3120 N N . ALA B 1 106 ? -16.713 -20.735 -12.789 1.00 20.65 106 ALA B N 1
ATOM 3121 C CA . ALA B 1 106 ? -16.131 -21.387 -11.593 1.00 21.23 106 ALA B CA 1
ATOM 3122 C C . ALA B 1 106 ? -14.632 -21.608 -11.807 1.00 21.62 106 ALA B C 1
ATOM 3123 O O . ALA B 1 106 ? -14.295 -22.330 -12.756 1.00 22.86 106 ALA B O 1
ATOM 3125 N N . ARG B 1 107 ? -13.755 -21.031 -10.976 1.00 21.44 107 ARG B N 1
ATOM 3126 C CA . ARG B 1 107 ? -12.298 -21.029 -11.287 1.00 21.18 107 ARG B CA 1
ATOM 3127 C C . ARG B 1 107 ? -11.450 -21.128 -10.031 1.00 21.56 107 ARG B C 1
ATOM 3128 O O . ARG B 1 107 ? -11.918 -20.692 -8.983 1.00 22.07 107 ARG B O 1
ATOM 3136 N N . ASP B 1 108 ? -10.237 -21.673 -10.168 1.00 22.37 108 ASP B N 1
ATOM 3137 C CA . ASP B 1 108 ? -9.324 -21.949 -9.026 1.00 24.12 108 ASP B CA 1
ATOM 3138 C C . ASP B 1 108 ? -8.649 -20.655 -8.556 1.00 26.50 108 ASP B C 1
ATOM 3139 O O . ASP B 1 108 ? -8.632 -19.675 -9.332 1.00 27.35 108 ASP B O 1
ATOM 3144 N N . LYS B 1 109 ? -8.056 -20.621 -7.369 1.00 28.26 109 LYS B N 1
ATOM 3145 C CA . LYS B 1 109 ? -7.428 -19.415 -6.820 1.00 28.64 109 LYS B CA 1
ATOM 3146 C C . LYS B 1 109 ? -6.530 -18.739 -7.827 1.00 27.48 109 LYS B C 1
ATOM 3147 O O . LYS B 1 109 ? -6.270 -17.551 -7.758 1.00 26.51 109 LYS B O 1
ATOM 3153 N N . LYS B 1 110 ? -6.036 -19.520 -8.741 1.00 26.37 110 LYS B N 1
ATOM 3154 C CA . LYS B 1 110 ? -5.178 -18.980 -9.825 1.00 26.97 110 LYS B CA 1
ATOM 3155 C C . LYS B 1 110 ? -6.003 -18.431 -11.014 1.00 26.61 110 LYS B C 1
ATOM 3156 O O . LYS B 1 110 ? -5.403 -18.059 -12.055 1.00 26.45 110 LYS B O 1
ATOM 3162 N N . GLY B 1 111 ? -7.327 -18.340 -10.862 1.00 26.02 111 GLY B N 1
ATOM 3163 C CA . GLY B 1 111 ? -8.222 -17.685 -11.835 1.00 25.32 111 GLY B CA 1
ATOM 3164 C C . GLY B 1 111 ? -8.546 -18.543 -13.048 1.00 23.84 111 GLY B C 1
ATOM 3165 O O . GLY B 1 111 ? -9.137 -18.001 -14.007 1.00 22.79 111 GLY B O 1
ATOM 3166 N N . ARG B 1 112 ? -8.203 -19.835 -13.014 1.00 22.70 112 ARG B N 1
ATOM 3167 C CA . ARG B 1 112 ? -8.426 -20.760 -14.156 1.00 22.20 112 ARG B CA 1
ATOM 3168 C C . ARG B 1 112 ? -9.693 -21.570 -13.932 1.00 21.54 112 ARG B C 1
ATOM 3169 O O . ARG B 1 112 ? -10.000 -21.889 -12.765 1.00 21.70 112 ARG B O 1
ATOM 3177 N N . LEU B 1 113 ? -10.342 -21.949 -15.033 1.00 20.99 113 LEU B N 1
ATOM 3178 C CA . LEU B 1 113 ? -11.562 -22.795 -15.035 1.00 20.13 113 LEU B CA 1
ATOM 3179 C C . LEU B 1 113 ? -11.261 -24.039 -14.210 1.00 19.88 113 LEU B C 1
ATOM 3180 O O . LEU B 1 113 ? -10.247 -24.684 -14.508 1.00 20.13 113 LEU B O 1
ATOM 3185 N N . LEU B 1 114 ? -12.084 -24.400 -13.258 1.00 19.98 114 LEU B N 1
ATOM 3186 C CA . LEU B 1 114 ? -11.759 -25.549 -12.448 1.00 20.19 114 LEU B CA 1
ATOM 3187 C C . LEU B 1 114 ? -12.172 -26.833 -13.147 1.00 19.18 114 LEU B C 1
ATOM 3188 O O . LEU B 1 114 ? -13.207 -26.925 -13.744 1.00 19.75 114 LEU B O 1
ATOM 3193 N N . VAL B 1 115 ? -11.303 -27.810 -13.092 1.00 18.30 115 VAL B N 1
ATOM 3194 C CA . VAL B 1 115 ? -11.587 -29.105 -13.764 1.00 17.07 115 VAL B CA 1
ATOM 3195 C C . VAL B 1 115 ? -11.344 -30.220 -12.766 1.00 16.12 115 VAL B C 1
ATOM 3196 O O . VAL B 1 115 ? -10.489 -30.063 -11.873 1.00 16.67 115 VAL B O 1
ATOM 3200 N N . ALA B 1 116 ? -12.079 -31.305 -12.931 1.00 14.98 116 ALA B N 1
ATOM 3201 C CA . ALA B 1 116 ? -11.826 -32.563 -12.209 1.00 14.46 116 ALA B CA 1
ATOM 3202 C C . ALA B 1 116 ? -11.597 -33.670 -13.241 1.00 13.61 116 ALA B C 1
ATOM 3203 O O . ALA B 1 116 ? -11.871 -33.470 -14.451 1.00 13.02 116 ALA B O 1
ATOM 3205 N N . ALA B 1 117 ? -11.070 -34.794 -12.779 1.00 12.86 117 ALA B N 1
ATOM 3206 C CA . ALA B 1 117 ? -10.761 -35.936 -13.651 1.00 12.45 117 ALA B CA 1
ATOM 3207 C C . ALA B 1 117 ? -10.941 -37.261 -12.903 1.00 11.72 117 ALA B C 1
ATOM 3208 O O . ALA B 1 117 ? -10.608 -37.337 -11.702 1.00 11.26 117 ALA B O 1
ATOM 3210 N N . ALA B 1 118 ? -11.475 -38.266 -13.596 1.00 11.06 118 ALA B N 1
ATOM 3211 C CA . ALA B 1 118 ? -11.789 -39.576 -12.997 1.00 10.78 118 ALA B CA 1
ATOM 3212 C C . ALA B 1 118 ? -10.537 -40.460 -12.969 1.00 10.62 118 ALA B C 1
ATOM 3213 O O . ALA B 1 118 ? -9.734 -40.414 -13.907 1.00 10.07 118 ALA B O 1
ATOM 3215 N N . CYS B 1 119 ? -10.388 -41.227 -11.889 1.00 10.94 119 CYS B N 1
ATOM 3216 C CA . CYS B 1 119 ? -9.254 -42.158 -11.634 1.00 11.18 119 CYS B CA 1
ATOM 3217 C C . CYS B 1 119 ? -9.783 -43.519 -11.151 1.00 11.25 119 CYS B C 1
ATOM 3218 O O . CYS B 1 119 ? -10.741 -43.561 -10.349 1.00 10.96 119 CYS B O 1
ATOM 3221 N N . GLY B 1 120 ? -9.181 -44.604 -11.638 1.00 11.33 120 GLY B N 1
ATOM 3222 C CA . GLY B 1 120 ? -9.448 -45.946 -11.108 1.00 11.31 120 GLY B CA 1
ATOM 3223 C C . GLY B 1 120 ? -8.884 -46.055 -9.701 1.00 11.25 120 GLY B C 1
ATOM 3224 O O . GLY B 1 120 ? -7.861 -45.438 -9.404 1.00 10.65 120 GLY B O 1
ATOM 3225 N N . PRO B 1 121 ? -9.529 -46.843 -8.812 1.00 11.59 121 PRO B N 1
ATOM 3226 C CA . PRO B 1 121 ? -9.158 -46.885 -7.395 1.00 11.92 121 PRO B CA 1
ATOM 3227 C C . PRO B 1 121 ? -7.964 -47.799 -7.066 1.00 12.27 121 PRO B C 1
ATOM 3228 O O . PRO B 1 121 ? -7.679 -48.005 -5.883 1.00 12.01 121 PRO B O 1
ATOM 3232 N N . HIS B 1 122 ? -7.302 -48.328 -8.098 1.00 12.63 122 HIS B N 1
ATOM 3233 C CA . HIS B 1 122 ? -5.951 -48.928 -7.988 1.00 13.03 122 HIS B CA 1
ATOM 3234 C C . HIS B 1 122 ? -4.922 -48.163 -8.835 1.00 12.67 122 HIS B C 1
ATOM 3235 O O . HIS B 1 122 ? -3.770 -48.546 -8.805 1.00 12.02 122 HIS B O 1
ATOM 3242 N N . ASP B 1 123 ? -5.303 -47.085 -9.519 1.00 12.88 123 ASP B N 1
ATOM 3243 C CA . ASP B 1 123 ? -4.438 -46.421 -10.527 1.00 13.37 123 ASP B CA 1
ATOM 3244 C C . ASP B 1 123 ? -3.696 -45.226 -9.907 1.00 13.96 123 ASP B C 1
ATOM 3245 O O . ASP B 1 123 ? -3.991 -44.065 -10.265 1.00 14.00 123 ASP B O 1
ATOM 3250 N N . PHE B 1 124 ? -2.720 -45.490 -9.039 1.00 14.79 124 PHE B N 1
ATOM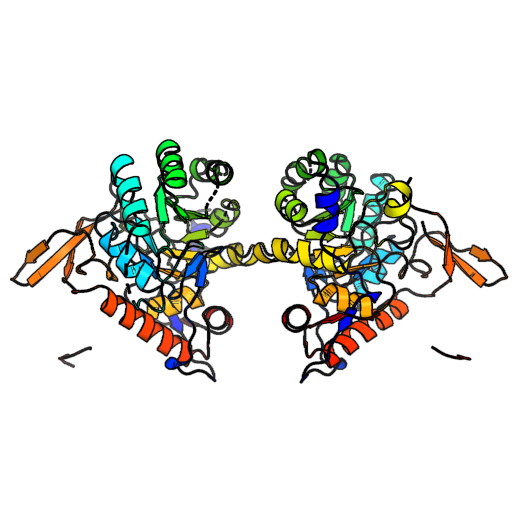 3251 C CA . PHE B 1 124 ? -1.967 -44.432 -8.310 1.00 15.27 124 PHE B CA 1
ATOM 3252 C C . PHE B 1 124 ? -1.178 -43.545 -9.271 1.00 15.14 124 PHE B C 1
ATOM 3253 O O . PHE B 1 124 ? -1.147 -42.334 -9.028 1.00 14.52 124 PHE B O 1
ATOM 3261 N N . GLU B 1 125 ? -0.540 -44.074 -10.300 1.00 15.78 125 GLU B N 1
ATOM 3262 C CA . GLU B 1 125 ? 0.275 -43.281 -11.206 1.00 16.35 125 GLU B CA 1
ATOM 3263 C C . GLU B 1 125 ? -0.567 -42.267 -11.830 1.00 16.63 125 GLU B C 1
ATOM 3264 O O . GLU B 1 125 ? -0.250 -41.102 -11.796 1.00 17.57 125 GLU B O 1
ATOM 3270 N N . ARG B 1 126 ? -1.669 -42.687 -12.429 1.00 16.52 126 ARG B N 1
ATOM 3271 C CA . ARG B 1 126 ? -2.649 -41.763 -12.986 1.00 16.31 126 ARG B CA 1
ATOM 3272 C C . ARG B 1 126 ? -2.960 -40.572 -12.090 1.00 15.91 126 ARG B C 1
ATOM 3273 O O . ARG B 1 126 ? -3.078 -39.473 -12.548 1.00 15.09 126 ARG B O 1
ATOM 3281 N N . ALA B 1 127 ? -3.069 -40.813 -10.809 1.00 16.57 127 ALA B N 1
ATOM 3282 C CA . ALA B 1 127 ? -3.303 -39.711 -9.848 1.00 17.31 127 ALA B CA 1
ATOM 3283 C C . ALA B 1 127 ? -2.061 -38.814 -9.780 1.00 17.69 127 ALA B C 1
ATOM 3284 O O . ALA B 1 127 ? -2.207 -37.562 -9.814 1.00 17.87 127 ALA B O 1
ATOM 3286 N N . LYS B 1 128 ? -0.884 -39.440 -9.691 1.00 17.73 128 LYS B N 1
ATOM 3287 C CA . LYS B 1 128 ? 0.416 -38.740 -9.676 1.00 17.63 128 LYS B CA 1
ATOM 3288 C C . LYS B 1 128 ? 0.505 -37.864 -10.925 1.00 17.94 128 LYS B C 1
ATOM 3289 O O . LYS B 1 128 ? 0.807 -36.661 -10.793 1.00 18.03 128 LYS B O 1
ATOM 3295 N N . ALA B 1 129 ? 0.197 -38.435 -12.088 1.00 17.83 129 ALA B N 1
ATOM 3296 C CA . ALA B 1 129 ? 0.177 -37.706 -13.376 1.00 18.00 129 ALA B CA 1
ATOM 3297 C C . ALA B 1 129 ? -0.790 -36.526 -13.293 1.00 17.70 129 ALA B C 1
ATOM 3298 O O . ALA B 1 129 ? -0.440 -35.409 -13.711 1.00 17.86 129 ALA B O 1
ATOM 3300 N N . LEU B 1 130 ? -1.980 -36.788 -12.772 1.00 17.88 130 LEU B N 1
ATOM 3301 C CA . LEU B 1 130 ? -3.062 -35.788 -12.671 1.00 18.23 130 LEU B CA 1
ATOM 3302 C C . LEU B 1 130 ? -2.668 -34.642 -11.741 1.00 18.60 130 LEU B C 1
ATOM 3303 O O . LEU B 1 130 ? -3.125 -33.519 -11.976 1.00 18.78 130 LEU B O 1
ATOM 3308 N N . ILE B 1 131 ? -1.869 -34.914 -10.717 1.00 18.81 131 ILE B N 1
ATOM 3309 C CA . ILE B 1 131 ? -1.481 -33.883 -9.718 1.00 19.67 131 ILE B CA 1
ATOM 3310 C C . ILE B 1 131 ? -0.596 -32.828 -10.397 1.00 20.80 131 ILE B C 1
ATOM 3311 O O . ILE B 1 131 ? -0.966 -31.642 -10.353 1.00 19.56 131 ILE B O 1
ATOM 3316 N N . GLU B 1 132 ? 0.492 -33.263 -11.047 1.00 23.44 132 GLU B N 1
ATOM 3317 C CA . GLU B 1 132 ? 1.390 -32.419 -11.886 1.00 24.96 132 GLU B CA 1
ATOM 3318 C C . GLU B 1 132 ? 0.621 -31.806 -13.059 1.00 24.79 132 GLU B C 1
ATOM 3319 O O . GLU B 1 132 ? 0.971 -30.690 -13.489 1.00 26.15 132 GLU B O 1
ATOM 3325 N N . ALA B 1 133 ? -0.407 -32.498 -13.542 1.00 24.34 133 ALA B N 1
ATOM 3326 C CA . ALA B 1 133 ? -1.231 -31.959 -14.618 1.00 24.59 133 ALA B CA 1
ATOM 3327 C C . ALA B 1 133 ? -2.079 -30.819 -14.094 1.00 24.86 133 ALA B C 1
ATOM 3328 O O . ALA B 1 133 ? -2.916 -30.285 -14.822 1.00 24.20 133 ALA B O 1
ATOM 3330 N N . GLU B 1 134 ? -1.874 -30.451 -12.833 1.00 24.91 134 GLU B N 1
ATOM 3331 C CA . GLU B 1 134 ? -2.639 -29.364 -12.227 1.00 24.39 134 GLU B CA 1
ATOM 3332 C C . GLU B 1 134 ? -4.135 -29.634 -12.268 1.00 22.64 134 GLU B C 1
ATOM 3333 O O . GLU B 1 134 ? -4.858 -29.028 -13.060 1.00 23.17 134 GLU B O 1
ATOM 3339 N N . VAL B 1 135 ? -4.606 -30.539 -11.417 1.00 20.13 135 VAL B N 1
ATOM 3340 C CA . VAL B 1 135 ? -6.043 -30.801 -11.350 1.00 18.16 135 VAL B CA 1
ATOM 3341 C C . VAL B 1 135 ? -6.615 -30.302 -10.023 1.00 16.81 135 VAL B C 1
ATOM 3342 O O . VAL B 1 135 ? -5.935 -30.338 -9.002 1.00 15.31 135 VAL B O 1
ATOM 3346 N N . ASP B 1 136 ? -7.851 -29.823 -10.037 1.00 16.24 136 ASP B N 1
ATOM 3347 C CA . ASP B 1 136 ? -8.486 -29.249 -8.827 1.00 15.58 136 ASP B CA 1
ATOM 3348 C C . ASP B 1 136 ? -9.132 -30.327 -7.961 1.00 15.44 136 ASP B C 1
ATOM 3349 O O . ASP B 1 136 ? -9.304 -30.093 -6.761 1.00 15.12 136 ASP B O 1
ATOM 3354 N N . ALA B 1 137 ? -9.486 -31.462 -8.556 1.00 15.47 137 ALA B N 1
ATOM 3355 C CA . ALA B 1 137 ? -9.927 -32.652 -7.811 1.00 15.28 137 ALA B CA 1
ATOM 3356 C C . ALA B 1 137 ? -9.649 -33.930 -8.607 1.00 15.18 137 ALA B C 1
ATOM 3357 O O . ALA B 1 137 ? -9.703 -33.904 -9.861 1.00 15.60 137 ALA B O 1
ATOM 3359 N N . ILE B 1 138 ? -9.356 -35.004 -7.876 1.00 14.56 138 ILE B N 1
ATOM 3360 C CA . ILE B 1 138 ? -9.277 -36.385 -8.415 1.00 14.19 138 ILE B CA 1
ATOM 3361 C C . ILE B 1 138 ? -10.520 -37.133 -7.950 1.00 14.34 138 ILE B C 1
ATOM 3362 O O . ILE B 1 138 ? -10.762 -37.217 -6.732 1.00 14.45 138 ILE B O 1
ATOM 3367 N N . ALA B 1 139 ? -11.314 -37.623 -8.893 1.00 14.60 139 ALA B N 1
ATOM 3368 C CA . ALA B 1 139 ? -12.539 -38.323 -8.544 1.00 15.04 139 ALA B CA 1
ATOM 3369 C C . ALA B 1 139 ? -12.346 -39.816 -8.688 1.00 15.34 139 ALA B C 1
ATOM 3370 O O . ALA B 1 139 ? -12.329 -40.340 -9.801 1.00 15.18 139 ALA B O 1
ATOM 3372 N N . ILE B 1 140 ? -12.189 -40.504 -7.565 1.00 15.71 140 ILE B N 1
ATOM 3373 C CA . ILE B 1 140 ? -12.049 -41.948 -7.612 1.00 16.41 140 ILE B CA 1
ATOM 3374 C C . ILE B 1 140 ? -13.373 -42.544 -8.052 1.00 16.90 140 ILE B C 1
ATOM 3375 O O . ILE B 1 140 ? -14.236 -42.841 -7.226 1.00 17.23 140 ILE B O 1
ATOM 3380 N N . ASP B 1 141 ? -13.529 -42.737 -9.337 1.00 17.98 141 ASP B N 1
ATOM 3381 C CA . ASP B 1 141 ? -14.765 -43.297 -9.836 1.00 18.95 141 ASP B CA 1
ATOM 3382 C C . ASP B 1 141 ? -14.845 -44.803 -9.658 1.00 19.21 141 ASP B C 1
ATOM 3383 O O . ASP B 1 141 ? -13.862 -45.504 -9.776 1.00 19.60 141 ASP B O 1
ATOM 3388 N N . CYS B 1 142 ? -16.039 -45.296 -9.322 1.00 19.33 142 CYS B N 1
ATOM 3389 C CA . CYS B 1 142 ? -16.192 -46.728 -9.043 1.00 18.73 142 CYS B CA 1
ATOM 3390 C C . CYS B 1 142 ? -17.627 -47.246 -9.062 1.00 17.79 142 CYS B C 1
ATOM 3391 O O . CYS B 1 142 ? -18.557 -46.522 -8.705 1.00 17.51 142 CYS B O 1
ATOM 3394 N N . ALA B 1 143 ? -17.808 -48.500 -9.463 1.00 17.52 143 ALA B N 1
ATOM 3395 C CA . ALA B 1 143 ? -19.136 -49.134 -9.481 1.00 17.00 143 ALA B CA 1
ATOM 3396 C C . ALA B 1 143 ? -19.566 -49.327 -8.029 1.00 17.25 143 ALA B C 1
ATOM 3397 O O . ALA B 1 143 ? -20.713 -48.962 -7.703 1.00 17.95 143 ALA B O 1
ATOM 3399 N N . HIS B 1 144 ? -18.659 -49.870 -7.202 1.00 17.05 144 HIS B N 1
ATOM 3400 C CA . HIS B 1 144 ? -18.904 -50.244 -5.785 1.00 17.19 144 HIS B CA 1
ATOM 3401 C C . HIS B 1 144 ? -17.740 -49.734 -4.934 1.00 17.50 144 HIS B C 1
ATOM 3402 O O . HIS B 1 144 ? -16.769 -50.479 -4.741 1.00 18.57 144 HIS B O 1
ATOM 3409 N N . ALA B 1 145 ? -17.826 -48.495 -4.453 1.00 17.31 145 ALA B N 1
ATOM 3410 C CA . ALA B 1 145 ? -16.722 -47.818 -3.736 1.00 16.93 145 ALA B CA 1
ATOM 3411 C C . ALA B 1 145 ? -16.702 -48.225 -2.258 1.00 17.03 145 ALA B C 1
ATOM 3412 O O . ALA B 1 145 ? -15.772 -47.783 -1.553 1.00 16.44 145 ALA B O 1
ATOM 3414 N N . HIS B 1 146 ? -17.662 -49.045 -1.803 1.00 17.16 146 HIS B N 1
ATOM 3415 C CA . HIS B 1 146 ? -17.594 -49.699 -0.470 1.00 17.10 146 HIS B CA 1
ATOM 3416 C C . HIS B 1 146 ? -16.822 -51.017 -0.569 1.00 17.74 146 HIS B C 1
ATOM 3417 O O . HIS B 1 146 ? -16.749 -51.717 0.459 1.00 17.68 146 HIS B O 1
ATOM 3424 N N . ASN B 1 147 ? -16.278 -51.366 -1.745 1.00 18.44 147 ASN B N 1
ATOM 3425 C CA . ASN B 1 147 ? -15.222 -52.403 -1.821 1.00 18.86 147 ASN B CA 1
ATOM 3426 C C . ASN B 1 147 ? -14.159 -51.974 -0.817 1.00 19.38 147 ASN B C 1
ATOM 3427 O O . ASN B 1 147 ? -13.573 -50.888 -1.006 1.00 19.36 147 ASN B O 1
ATOM 3432 N N . MET B 1 148 ? -14.020 -52.712 0.273 1.00 19.49 148 MET B N 1
ATOM 3433 C CA . MET B 1 148 ? -13.106 -52.347 1.368 1.00 19.70 148 MET B CA 1
ATOM 3434 C C . MET B 1 148 ? -11.656 -52.137 0.983 1.00 19.61 148 MET B C 1
ATOM 3435 O O . MET B 1 148 ? -10.927 -51.504 1.716 1.00 19.02 148 MET B O 1
ATOM 3440 N N . ARG B 1 149 ? -11.234 -52.711 -0.119 1.00 20.72 149 ARG B N 1
ATOM 3441 C CA . ARG B 1 149 ? -9.885 -52.460 -0.697 1.00 21.95 149 ARG B CA 1
ATOM 3442 C C . ARG B 1 149 ? -9.908 -51.081 -1.377 1.00 21.04 149 ARG B C 1
ATOM 3443 O O . ARG B 1 149 ? -8.847 -50.446 -1.436 1.00 20.29 149 ARG B O 1
ATOM 3451 N N . VAL B 1 150 ? -11.072 -50.628 -1.862 1.00 20.21 150 VAL B N 1
ATOM 3452 C CA . VAL B 1 150 ? -11.236 -49.263 -2.449 1.00 19.59 150 VAL B CA 1
ATOM 3453 C C . VAL B 1 150 ? -11.127 -48.237 -1.316 1.00 19.06 150 VAL B C 1
ATOM 3454 O O . VAL B 1 150 ? -10.352 -47.273 -1.477 1.00 18.83 150 VAL B O 1
ATOM 3458 N N . VAL B 1 151 ? -11.828 -48.442 -0.195 1.00 18.47 151 VAL B N 1
ATOM 3459 C CA . VAL B 1 151 ? -11.780 -47.471 0.938 1.00 18.03 151 VAL B CA 1
ATOM 3460 C C . VAL B 1 151 ? -10.342 -47.402 1.453 1.00 18.22 151 VAL B C 1
ATOM 3461 O O . VAL B 1 151 ? -9.925 -46.300 1.845 1.00 18.06 151 VAL B O 1
ATOM 3465 N N . GLU B 1 152 ? -9.618 -48.528 1.436 1.00 18.59 152 GLU B N 1
ATOM 3466 C CA . GLU B 1 152 ? -8.193 -48.582 1.855 1.00 19.01 152 GLU B CA 1
ATOM 3467 C C . GLU B 1 152 ? -7.356 -47.695 0.931 1.00 18.19 152 GLU B C 1
ATOM 3468 O O . GLU B 1 152 ? -6.579 -46.900 1.462 1.00 18.91 152 GLU B O 1
ATOM 3474 N N . ASN B 1 153 ? -7.540 -47.813 -0.390 1.00 17.46 153 ASN B N 1
ATOM 3475 C CA . ASN B 1 153 ? -6.786 -47.052 -1.426 1.00 16.66 153 ASN B CA 1
ATOM 3480 N N . PHE B 1 157 ? -9.606 -44.327 0.057 1.00 19.84 157 PHE B N 1
ATOM 3481 C CA . PHE B 1 157 ? -8.868 -43.080 -0.271 1.00 19.79 157 PHE B CA 1
ATOM 3482 C C . PHE B 1 157 ? -7.611 -42.830 0.586 1.00 19.75 157 PHE B C 1
ATOM 3483 O O . PHE B 1 157 ? -6.874 -41.918 0.204 1.00 20.52 157 PHE B O 1
ATOM 3485 N N . LYS B 1 158 ? -7.355 -43.559 1.679 1.00 19.86 158 LYS B N 1
ATOM 3486 C CA . LYS B 1 158 ? -6.265 -43.216 2.634 1.00 19.98 158 LYS B CA 1
ATOM 3487 C C . LYS B 1 158 ? -4.947 -43.035 1.858 1.00 20.82 158 LYS B C 1
ATOM 3488 O O . LYS B 1 158 ? -4.258 -42.022 2.106 1.00 21.12 158 LYS B O 1
ATOM 3490 N N . GLU B 1 159 ? -4.623 -43.936 0.921 1.00 21.04 159 GLU B N 1
ATOM 3491 C CA . GLU B 1 159 ? -3.339 -43.887 0.172 1.00 21.57 159 GLU B CA 1
ATOM 3492 C C . GLU B 1 159 ? -3.335 -42.671 -0.758 1.00 22.29 159 GLU B C 1
ATOM 3493 O O . GLU B 1 159 ? -2.344 -41.918 -0.752 1.00 22.54 159 GLU B O 1
ATOM 3495 N N . MET B 1 160 ? -4.415 -42.433 -1.481 1.00 23.09 160 MET B N 1
ATOM 3496 C CA . MET B 1 160 ? -4.530 -41.295 -2.373 1.00 23.84 160 MET B CA 1
ATOM 3497 C C . MET B 1 160 ? -4.623 -39.983 -1.616 1.00 24.66 160 MET B C 1
ATOM 3498 O O . MET B 1 160 ? -4.228 -38.945 -2.094 1.00 24.85 160 MET B O 1
ATOM 3503 N N . LEU B 1 161 ? -5.131 -40.042 -0.425 1.00 26.35 161 LEU B N 1
ATOM 3504 C CA . LEU B 1 161 ? -5.270 -38.842 0.437 1.00 28.10 161 LEU B CA 1
ATOM 3505 C C . LEU B 1 161 ? -3.933 -38.115 0.703 1.00 29.00 161 LEU B C 1
ATOM 3506 O O . LEU B 1 161 ? -3.961 -36.875 0.804 1.00 27.78 161 LEU B O 1
ATOM 3511 N N . GLU B 1 162 ? -2.821 -38.843 0.878 1.00 30.86 162 GLU B N 1
ATOM 3512 C CA . GLU B 1 162 ? -1.503 -38.287 1.301 1.00 30.91 162 GLU B CA 1
ATOM 3513 C C . GLU B 1 162 ? -0.971 -37.354 0.213 1.00 30.28 162 GLU B C 1
ATOM 3514 O O . GLU B 1 162 ? -0.694 -36.167 0.508 1.00 27.78 162 GLU B O 1
ATOM 3520 N N . GLY B 1 163 ? -0.929 -37.846 -1.017 1.00 30.26 163 GLY B N 1
ATOM 3521 C CA . GLY B 1 163 ? -0.508 -37.023 -2.112 1.00 30.17 163 GLY B CA 1
ATOM 3522 C C . GLY B 1 163 ? -1.687 -36.212 -2.481 1.00 30.55 163 GLY B C 1
ATOM 3523 O O . GLY B 1 163 ? -2.412 -36.558 -3.387 1.00 31.43 163 GLY B O 1
ATOM 3524 N N . THR B 1 164 ? -1.877 -35.127 -1.779 1.00 30.59 164 THR B N 1
ATOM 3525 C CA . THR B 1 164 ? -3.041 -34.232 -2.019 1.00 31.16 164 THR B CA 1
ATOM 3526 C C . THR B 1 164 ? -2.884 -32.905 -1.240 1.00 32.45 164 THR B C 1
ATOM 3527 O O . THR B 1 164 ? -2.482 -32.930 -0.044 1.00 32.44 164 THR B O 1
ATOM 3531 N N . ASP B 1 165 ? -3.090 -31.790 -1.969 1.00 34.05 165 ASP B N 1
ATOM 3532 C CA . ASP B 1 165 ? -3.545 -30.435 -1.500 1.00 32.25 165 ASP B CA 1
ATOM 3533 C C . ASP B 1 165 ? -4.587 -29.869 -2.486 1.00 32.48 165 ASP B C 1
ATOM 3534 O O . ASP B 1 165 ? -4.874 -28.651 -2.439 1.00 31.99 165 ASP B O 1
ATOM 3539 N N . ILE B 1 166 ? -5.255 -30.754 -3.223 1.00 31.55 166 ILE B N 1
ATOM 3540 C CA . ILE B 1 166 ? -6.350 -30.324 -4.095 1.00 28.83 166 ILE B CA 1
ATOM 3541 C C . ILE B 1 166 ? -7.655 -30.848 -3.478 1.00 27.04 166 ILE B C 1
ATOM 3542 O O . ILE B 1 166 ? -8.007 -30.439 -2.373 1.00 28.12 166 ILE B O 1
ATOM 3547 N N . LYS B 1 167 ? -8.397 -31.742 -4.117 1.00 23.83 167 LYS B N 1
ATOM 3548 C CA . LYS B 1 167 ? -9.614 -32.311 -3.503 1.00 21.87 167 LYS B CA 1
ATOM 3549 C C . LYS B 1 167 ? -9.910 -33.753 -3.940 1.00 19.59 167 LYS B C 1
ATOM 3550 O O . LYS B 1 167 ? -9.702 -34.090 -5.081 1.00 19.40 167 LYS B O 1
ATOM 3556 N N . LEU B 1 168 ? -10.440 -34.583 -3.056 1.00 17.51 168 LEU B N 1
ATOM 3557 C CA . LEU B 1 168 ? -10.606 -36.034 -3.324 1.00 16.33 168 LEU B CA 1
ATOM 3558 C C . LEU B 1 168 ? -12.103 -36.344 -3.358 1.00 14.73 168 LEU B C 1
ATOM 3559 O O . LEU B 1 168 ? -12.744 -36.316 -2.302 1.00 13.79 168 LEU B O 1
ATOM 3564 N N . ILE B 1 169 ? -12.643 -36.541 -4.562 1.00 13.74 169 ILE B N 1
ATOM 3565 C CA . ILE B 1 169 ? -14.033 -37.031 -4.771 1.00 13.34 169 ILE B CA 1
ATOM 3566 C C . ILE B 1 169 ? -13.985 -38.560 -4.719 1.00 12.98 169 ILE B C 1
ATOM 3567 O O . ILE B 1 169 ? -12.979 -39.124 -5.154 1.00 13.52 169 ILE B O 1
ATOM 3572 N N . VAL B 1 170 ? -15.012 -39.208 -4.172 1.00 12.24 170 VAL B N 1
ATOM 3573 C CA . VAL B 1 170 ? -15.078 -40.690 -4.111 1.00 11.81 170 VAL B CA 1
ATOM 3574 C C . VAL B 1 170 ? -16.508 -41.141 -4.373 1.00 11.64 170 VAL B C 1
ATOM 3575 O O . VAL B 1 170 ? -17.428 -40.659 -3.681 1.00 11.28 170 VAL B O 1
ATOM 3579 N N . GLY B 1 171 ? -16.662 -42.064 -5.322 1.00 11.57 171 GLY B N 1
ATOM 3580 C CA . GLY B 1 171 ? -17.959 -42.682 -5.660 1.00 11.49 171 GLY B CA 1
ATOM 3581 C C . GLY B 1 171 ? -17.797 -43.997 -6.422 1.00 11.17 171 GLY B C 1
ATOM 3582 O O . GLY B 1 171 ? -16.753 -44.227 -7.007 1.00 11.61 171 GLY B O 1
ATOM 3583 N N . ASN B 1 172 ? -18.838 -44.833 -6.477 1.00 10.59 172 ASN B N 1
ATOM 3584 C CA . ASN B 1 172 ? -20.182 -44.475 -6.054 1.00 10.27 172 ASN B CA 1
ATOM 3585 C C . ASN B 1 172 ? -20.625 -45.342 -4.884 1.00 9.93 172 ASN B C 1
ATOM 3586 O O . ASN B 1 172 ? -20.169 -46.466 -4.781 1.00 9.33 172 ASN B O 1
ATOM 3591 N N . ILE B 1 173 ? -21.494 -44.792 -4.037 1.00 10.37 173 ILE B N 1
ATOM 3592 C CA . ILE B 1 173 ? -22.034 -45.456 -2.813 1.00 10.63 173 ILE B CA 1
ATOM 3593 C C . ILE B 1 173 ? -23.480 -45.018 -2.629 1.00 10.59 173 ILE B C 1
ATOM 3594 O O . ILE B 1 173 ? -23.883 -44.056 -3.269 1.00 10.11 173 ILE B O 1
ATOM 3599 N N . ALA B 1 174 ? -24.208 -45.709 -1.754 1.00 11.31 174 ALA B N 1
ATOM 3600 C CA . ALA B 1 174 ? -25.652 -45.472 -1.510 1.00 11.98 174 ALA B CA 1
ATOM 3601 C C . ALA B 1 174 ? -26.052 -45.655 -0.035 1.00 12.58 174 ALA B C 1
ATOM 3602 O O . ALA B 1 174 ? -27.234 -45.436 0.292 1.00 12.54 174 ALA B O 1
ATOM 3604 N N . THR B 1 175 ? -25.096 -46.089 0.785 1.00 13.46 175 THR B N 1
ATOM 3605 C CA . THR B 1 175 ? -25.378 -46.405 2.171 1.00 13.73 175 THR B CA 1
ATOM 3606 C C . THR B 1 175 ? -24.764 -45.588 3.252 1.00 14.20 175 THR B C 1
ATOM 3607 O O . THR B 1 175 ? -23.688 -45.074 3.088 1.00 14.08 175 THR B O 1
ATOM 3611 N N . LYS B 1 176 ? -25.485 -45.466 4.356 1.00 14.90 176 LYS B N 1
ATOM 3612 C CA . LYS B 1 176 ? -25.010 -44.768 5.580 1.00 14.88 176 LYS B CA 1
ATOM 3613 C C . LYS B 1 176 ? -23.586 -45.201 5.975 1.00 13.99 176 LYS B C 1
ATOM 3614 O O . LYS B 1 176 ? -22.700 -44.337 6.110 1.00 13.67 176 LYS B O 1
ATOM 3620 N N . GLU B 1 177 ? -23.372 -46.499 6.166 1.00 13.35 177 GLU B N 1
ATOM 3621 C CA . GLU B 1 177 ? -22.103 -47.008 6.742 1.00 13.07 177 GLU B CA 1
ATOM 3622 C C . GLU B 1 177 ? -20.993 -46.798 5.716 1.00 13.20 177 GLU B C 1
ATOM 3623 O O . GLU B 1 177 ? -19.829 -46.633 6.140 1.00 14.06 177 GLU B O 1
ATOM 3629 N N . ALA B 1 178 ? -21.332 -46.784 4.422 1.00 12.64 178 ALA B N 1
ATOM 3630 C CA . ALA B 1 178 ? -20.366 -46.474 3.346 1.00 12.30 178 ALA B CA 1
ATOM 3631 C C . ALA B 1 178 ? -19.865 -45.034 3.489 1.00 11.91 178 ALA B C 1
ATOM 3632 O O . ALA B 1 178 ? -18.678 -44.820 3.282 1.00 11.98 178 ALA B O 1
ATOM 3634 N N . ALA B 1 179 ? -20.734 -44.079 3.818 1.00 11.83 179 ALA B N 1
ATOM 3635 C CA . ALA B 1 179 ? -20.347 -42.669 4.046 1.00 11.96 179 ALA B CA 1
ATOM 3636 C C . ALA B 1 179 ? -19.394 -42.633 5.229 1.00 12.23 179 ALA B C 1
ATOM 3637 O O . ALA B 1 179 ? -18.377 -41.909 5.179 1.00 11.65 179 ALA B O 1
ATOM 3639 N N . GLU B 1 180 ? -19.732 -43.420 6.256 1.00 13.06 180 GLU B N 1
ATOM 3640 C CA . GLU B 1 180 ? -18.871 -43.602 7.447 1.00 13.87 180 GLU B CA 1
ATOM 3641 C C . GLU B 1 180 ? -17.484 -44.028 6.957 1.00 13.87 180 GLU B C 1
ATOM 3642 O O . GLU B 1 180 ? -16.546 -43.227 7.045 1.00 13.75 180 GLU B O 1
ATOM 3648 N N . ASP B 1 181 ? -17.381 -45.229 6.396 1.00 13.90 181 ASP B N 1
ATOM 3649 C CA . ASP B 1 181 ? -16.076 -45.845 6.060 1.00 14.18 181 ASP B CA 1
ATOM 3650 C C . ASP B 1 181 ? -15.275 -44.954 5.093 1.00 14.17 181 ASP B C 1
ATOM 3651 O O . ASP B 1 181 ? -14.055 -44.913 5.244 1.00 13.63 181 ASP B O 1
ATOM 3656 N N . LEU B 1 182 ? -15.912 -44.237 4.157 1.00 14.70 182 LEU B N 1
ATOM 3657 C CA . LEU B 1 182 ? -15.186 -43.552 3.051 1.00 15.43 182 LEU B CA 1
ATOM 3658 C C . LEU B 1 182 ? -14.798 -42.132 3.443 1.00 16.63 182 LEU B C 1
ATOM 3659 O O . LEU B 1 182 ? -14.630 -41.296 2.571 1.00 18.01 182 LEU B O 1
ATOM 3664 N N . ILE B 1 183 ? -14.724 -41.857 4.805 1.00 18.38 183 ILE B N 1
ATOM 3665 C CA . ILE B 1 183 ? -14.501 -40.502 5.318 1.00 19.33 183 ILE B CA 1
ATOM 3666 C C . ILE B 1 183 ? -13.064 -40.011 5.387 1.00 21.35 183 ILE B C 1
ATOM 3667 O O . ILE B 1 183 ? -12.773 -39.083 6.108 1.00 23.22 183 ILE B O 1
ATOM 3672 N N . LYS B 1 184 ? -12.186 -40.632 4.607 1.00 22.24 184 LYS B N 1
ATOM 3673 C CA . LYS B 1 184 ? -10.781 -40.242 4.603 1.00 21.60 184 LYS B CA 1
ATOM 3674 C C . LYS B 1 184 ? -10.304 -39.928 3.190 1.00 21.05 184 LYS B C 1
ATOM 3678 C CA . ALA B 1 187 ? -12.728 -38.333 1.108 1.00 8.41 187 ALA B CA 1
ATOM 3679 C C . ALA B 1 187 ? -13.233 -36.954 1.527 1.00 8.27 187 ALA B C 1
ATOM 3680 O O . ALA B 1 187 ? -13.722 -36.823 2.659 1.00 8.19 187 ALA B O 1
ATOM 3682 N N . ASP B 1 188 ? -13.079 -35.968 0.649 1.00 8.03 188 ASP B N 1
ATOM 3683 C CA . ASP B 1 188 ? -13.556 -34.591 0.889 1.00 8.05 188 ASP B CA 1
ATOM 3684 C C . ASP B 1 188 ? -15.000 -34.466 0.400 1.00 7.97 188 ASP B C 1
ATOM 3685 O O . ASP B 1 188 ? -15.818 -33.765 1.035 1.00 7.91 188 ASP B O 1
ATOM 3690 N N . VAL B 1 189 ? -15.285 -35.119 -0.718 1.00 7.87 189 VAL B N 1
ATOM 3691 C CA . VAL B 1 189 ? -16.612 -35.078 -1.366 1.00 7.75 189 VAL B CA 1
ATOM 3692 C C . VAL B 1 189 ? -17.032 -36.511 -1.643 1.00 7.70 189 VAL B C 1
ATOM 3693 O O . VAL B 1 189 ? -16.181 -37.282 -2.100 1.00 7.85 189 VAL B O 1
ATOM 3697 N N . LEU B 1 190 ? -18.294 -36.846 -1.364 1.00 7.58 190 LEU B N 1
ATOM 3698 C CA . LEU B 1 190 ? -18.885 -38.172 -1.687 1.00 7.42 190 LEU B CA 1
ATOM 3699 C C . LEU B 1 190 ? -19.801 -38.027 -2.908 1.00 7.36 190 LEU B C 1
ATOM 3700 O O . LEU B 1 190 ? -20.493 -36.993 -3.035 1.00 7.43 190 LEU B O 1
ATOM 3705 N N . LYS B 1 191 ? -19.809 -39.035 -3.771 1.00 7.29 191 LYS B N 1
ATOM 3706 C CA . LYS B 1 191 ? -20.722 -39.098 -4.932 1.00 7.28 191 LYS B CA 1
ATOM 3707 C C . LYS B 1 191 ? -21.691 -40.261 -4.695 1.00 7.49 191 LYS B C 1
ATOM 3708 O O . LYS B 1 191 ? -21.233 -41.401 -4.493 1.00 7.37 191 LYS B O 1
ATOM 3714 N N . VAL B 1 192 ? -22.995 -40.000 -4.705 1.00 7.81 192 VAL B N 1
ATOM 3715 C CA . VAL B 1 192 ? -23.970 -41.048 -4.378 1.00 7.96 192 VAL B CA 1
ATOM 3716 C C . VAL B 1 192 ? -24.812 -41.517 -5.558 1.00 8.40 192 VAL B C 1
ATOM 3717 O O . VAL B 1 192 ? -25.150 -40.725 -6.437 1.00 8.47 192 VAL B O 1
ATOM 3721 N N . GLY B 1 193 ? -25.156 -42.804 -5.577 1.00 9.00 193 GLY B N 1
ATOM 3722 C CA . GLY B 1 193 ? -25.992 -43.334 -6.640 1.00 9.34 193 GLY B CA 1
ATOM 3723 C C . GLY B 1 193 ? -26.577 -44.698 -6.329 1.00 9.84 193 GLY B C 1
ATOM 3724 O O . GLY B 1 193 ? -27.560 -44.796 -5.595 1.00 10.07 193 GLY B O 1
ATOM 3725 N N . ILE B 1 194 ? -26.006 -45.714 -6.988 1.00 10.38 194 ILE B N 1
ATOM 3726 C CA . ILE B 1 194 ? -26.462 -47.109 -6.843 1.00 10.98 194 ILE B CA 1
ATOM 3727 C C . ILE B 1 194 ? -27.830 -47.343 -7.487 1.00 11.43 194 ILE B C 1
ATOM 3728 O O . ILE B 1 194 ? -28.860 -47.340 -6.809 1.00 11.17 194 ILE B O 1
ATOM 3733 N N . GLY B 1 195 ? -27.834 -47.522 -8.810 1.00 12.25 195 GLY B N 1
ATOM 3734 C CA . GLY B 1 195 ? -29.075 -47.809 -9.517 1.00 12.94 195 GLY B CA 1
ATOM 3735 C C . GLY B 1 195 ? -29.839 -46.773 -10.333 1.00 13.66 195 GLY B C 1
ATOM 3736 O O . GLY B 1 195 ? -30.575 -47.152 -11.245 1.00 14.09 195 GLY B O 1
ATOM 3737 N N . PRO B 1 196 ? -29.693 -45.469 -10.027 1.00 14.20 196 PRO B N 1
ATOM 3738 C CA . PRO B 1 196 ? -30.537 -44.508 -10.751 1.00 14.57 196 PRO B CA 1
ATOM 3739 C C . PRO B 1 196 ? -30.011 -44.097 -12.123 1.00 15.33 196 PRO B C 1
ATOM 3740 O O . PRO B 1 196 ? -30.585 -43.196 -12.727 1.00 16.11 196 PRO B O 1
ATOM 3744 N N . GLY B 1 197 ? -28.959 -44.733 -12.618 1.00 15.67 197 GLY B N 1
ATOM 3745 C CA . GLY B 1 197 ? -28.370 -44.283 -13.897 1.00 15.66 197 GLY B CA 1
ATOM 3746 C C . GLY B 1 197 ? -29.255 -44.634 -15.085 1.00 15.46 197 GLY B C 1
ATOM 3747 O O . GLY B 1 197 ? -29.599 -45.814 -15.237 1.00 15.07 197 GLY B O 1
ATOM 3748 N N . SER B 1 198 ? -29.615 -43.639 -15.894 1.00 15.81 198 SER B N 1
ATOM 3749 C CA . SER B 1 198 ? -30.612 -43.763 -16.989 1.00 16.62 198 SER B CA 1
ATOM 3750 C C . SER B 1 198 ? -30.260 -44.912 -17.954 1.00 17.47 198 SER B C 1
ATOM 3751 O O . SER B 1 198 ? -31.215 -45.554 -18.463 1.00 17.55 198 SER B O 1
ATOM 3754 N N . ILE B 1 199 ? -28.979 -45.226 -18.148 1.00 18.12 199 ILE B N 1
ATOM 3755 C CA . ILE B 1 199 ? -28.497 -46.283 -19.025 1.00 18.42 199 ILE B CA 1
ATOM 3756 C C . ILE B 1 199 ? -27.870 -47.414 -18.223 1.00 18.53 199 ILE B C 1
ATOM 3757 O O . ILE B 1 199 ? -27.484 -48.427 -18.759 1.00 18.01 199 ILE B O 1
ATOM 3762 N N . CYS B 1 200 ? -27.791 -47.235 -16.933 1.00 18.90 200 CYS B N 1
ATOM 3763 C CA . CYS B 1 200 ? -27.156 -48.181 -15.996 1.00 18.76 200 CYS B CA 1
ATOM 3764 C C . CYS B 1 200 ? -28.135 -49.339 -15.779 1.00 18.31 200 CYS B C 1
ATOM 3765 O O . CYS B 1 200 ? -29.357 -49.081 -15.749 1.00 18.07 200 CYS B O 1
ATOM 3768 N N . THR B 1 201 ? -27.615 -50.567 -15.690 1.00 17.29 201 THR B N 1
ATOM 3769 C CA . THR B 1 201 ? -28.423 -51.801 -15.595 1.00 16.89 201 THR B CA 1
ATOM 3770 C C . THR B 1 201 ? -27.943 -52.657 -14.426 1.00 17.21 201 THR B C 1
ATOM 3771 O O . THR B 1 201 ? -28.267 -53.853 -14.381 1.00 17.58 201 THR B O 1
ATOM 3775 N N . THR B 1 202 ? -27.246 -52.036 -13.480 1.00 17.74 202 THR B N 1
ATOM 3776 C CA . THR B 1 202 ? -26.885 -52.631 -12.171 1.00 18.07 202 THR B CA 1
ATOM 3777 C C . THR B 1 202 ? -28.081 -53.325 -11.507 1.00 18.79 202 THR B C 1
ATOM 3778 O O . THR B 1 202 ? -27.852 -54.284 -10.755 1.00 19.46 202 THR B O 1
ATOM 3782 N N . ARG B 1 203 ? -29.301 -52.829 -11.712 1.00 19.20 203 ARG B N 1
ATOM 3783 C CA . ARG B 1 203 ? -30.510 -53.420 -11.093 1.00 19.69 203 ARG B CA 1
ATOM 3784 C C . ARG B 1 203 ? -30.901 -54.703 -11.808 1.00 19.30 203 ARG B C 1
ATOM 3785 O O . ARG B 1 203 ? -31.171 -55.699 -11.127 1.00 19.06 203 ARG B O 1
ATOM 3793 N N . VAL B 1 204 ? -30.947 -54.679 -13.134 1.00 19.07 204 VAL B N 1
ATOM 3794 C CA . VAL B 1 204 ? -31.358 -55.881 -13.903 1.00 18.51 204 VAL B CA 1
ATOM 3795 C C . VAL B 1 204 ? -30.229 -56.892 -13.747 1.00 18.11 204 VAL B C 1
ATOM 3796 O O . VAL B 1 204 ? -30.506 -58.035 -13.308 1.00 18.18 204 VAL B O 1
ATOM 3800 N N . VAL B 1 205 ? -29.000 -56.469 -14.059 1.00 16.80 205 VAL B N 1
ATOM 3801 C CA . VAL B 1 205 ? -27.827 -57.373 -13.991 1.00 16.22 205 VAL B CA 1
ATOM 3802 C C . VAL B 1 205 ? -27.734 -57.957 -12.579 1.00 15.67 205 VAL B C 1
ATOM 3803 O O . VAL B 1 205 ? -27.956 -59.173 -12.432 1.00 16.60 205 VAL B O 1
ATOM 3807 N N . ALA B 1 206 ? -27.450 -57.135 -11.568 1.00 14.55 206 ALA B N 1
ATOM 3808 C CA . ALA B 1 206 ? -27.110 -57.625 -10.208 1.00 13.61 206 ALA B CA 1
ATOM 3809 C C . ALA B 1 206 ? -28.335 -57.732 -9.290 1.00 12.65 206 ALA B C 1
ATOM 3810 O O . ALA B 1 206 ? -28.249 -58.484 -8.288 1.00 12.27 206 ALA B O 1
ATOM 3812 N N . GLY B 1 207 ? -29.423 -57.017 -9.593 1.00 11.56 207 GLY B N 1
ATOM 3813 C CA . GLY B 1 207 ? -30.567 -56.913 -8.676 1.00 10.93 207 GLY B CA 1
ATOM 3814 C C . GLY B 1 207 ? -30.198 -56.088 -7.468 1.00 10.56 207 GLY B C 1
ATOM 3815 O O . GLY B 1 207 ? -30.765 -56.314 -6.393 1.00 11.19 207 GLY B O 1
ATOM 3816 N N . VAL B 1 208 ? -29.262 -55.162 -7.630 1.00 9.83 208 VAL B N 1
ATOM 3817 C CA . VAL B 1 208 ? -28.738 -54.329 -6.520 1.00 9.32 208 VAL B CA 1
ATOM 3818 C C . VAL B 1 208 ? -29.165 -52.887 -6.790 1.00 9.06 208 VAL B C 1
ATOM 3819 O O . VAL B 1 208 ? -29.180 -52.483 -7.977 1.00 9.45 208 VAL B O 1
ATOM 3823 N N . GLY B 1 209 ? -29.517 -52.139 -5.739 1.00 8.63 209 GLY B N 1
ATOM 3824 C CA . GLY B 1 209 ? -29.793 -50.692 -5.848 1.00 8.14 209 GLY B CA 1
ATOM 3825 C C . GLY B 1 209 ? -30.331 -50.035 -4.586 1.00 7.71 209 GLY B C 1
ATOM 3826 O O . GLY B 1 209 ? -30.757 -50.722 -3.648 1.00 7.39 209 GLY B O 1
ATOM 3827 N N . VAL B 1 210 ? -30.292 -48.704 -4.568 1.00 7.51 210 VAL B N 1
ATOM 3828 C CA . VAL B 1 210 ? -31.141 -47.872 -3.675 1.00 7.33 210 VAL B CA 1
ATOM 3829 C C . VAL B 1 210 ? -31.680 -46.675 -4.446 1.00 7.16 210 VAL B C 1
ATOM 3830 O O . VAL B 1 210 ? -30.913 -45.868 -4.981 1.00 6.95 210 VAL B O 1
ATOM 3834 N N . PRO B 1 211 ? -33.024 -46.527 -4.448 1.00 7.04 211 PRO B N 1
ATOM 3835 C CA . PRO B 1 211 ? -33.703 -45.327 -4.932 1.00 7.05 211 PRO B CA 1
ATOM 3836 C C . PRO B 1 211 ? -33.048 -44.012 -4.492 1.00 6.98 211 PRO B C 1
ATOM 3837 O O . PRO B 1 211 ? -32.892 -43.780 -3.314 1.00 6.99 211 PRO B O 1
ATOM 3841 N N . GLN B 1 212 ? -32.709 -43.159 -5.447 1.00 6.96 212 GLN B N 1
ATOM 3842 C CA . GLN B 1 212 ? -31.733 -42.081 -5.187 1.00 7.03 212 GLN B CA 1
ATOM 3843 C C . GLN B 1 212 ? -32.107 -41.236 -3.961 1.00 6.93 212 GLN B C 1
ATOM 3844 O O . GLN B 1 212 ? -31.181 -40.880 -3.229 1.00 7.08 212 GLN B O 1
ATOM 3850 N N . LEU B 1 213 ? -33.374 -40.906 -3.722 1.00 6.75 213 LEU B N 1
ATOM 3851 C CA . LEU B 1 213 ? -33.694 -39.901 -2.676 1.00 6.78 213 LEU B CA 1
ATOM 3852 C C . LEU B 1 213 ? -33.397 -40.474 -1.279 1.00 6.82 213 LEU B C 1
ATOM 3853 O O . LEU B 1 213 ? -32.724 -39.786 -0.470 1.00 6.79 213 LEU B O 1
ATOM 3858 N N . THR B 1 214 ? -33.838 -41.696 -1.009 1.00 6.89 214 THR B N 1
ATOM 3859 C CA . THR B 1 214 ? -33.487 -42.422 0.236 1.00 7.09 214 THR B CA 1
ATOM 3860 C C . THR B 1 214 ? -31.954 -42.540 0.336 1.00 7.19 214 THR B C 1
ATOM 3861 O O . THR B 1 214 ? -31.390 -42.339 1.428 1.00 6.98 214 THR B O 1
ATOM 3865 N N . ALA B 1 215 ? -31.309 -42.848 -0.787 1.00 7.40 215 ALA B N 1
ATOM 3866 C CA . ALA B 1 215 ? -29.851 -43.049 -0.877 1.00 7.67 215 ALA B CA 1
ATOM 3867 C C . ALA B 1 215 ? -29.110 -41.726 -0.659 1.00 7.87 215 ALA B C 1
ATOM 3868 O O . ALA B 1 215 ? -28.017 -41.734 -0.060 1.00 7.95 215 ALA B O 1
ATOM 3870 N N .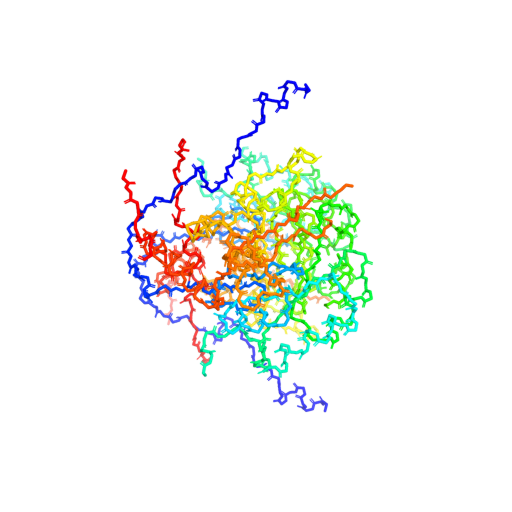 VAL B 1 216 ? -29.665 -40.618 -1.130 1.00 8.07 216 VAL B N 1
ATOM 3871 C CA . VAL B 1 216 ? -29.027 -39.305 -0.896 1.00 8.24 216 VAL B CA 1
ATOM 3872 C C . VAL B 1 216 ? -29.286 -38.878 0.547 1.00 8.50 216 VAL B C 1
ATOM 3873 O O . VAL B 1 216 ? -28.353 -38.352 1.177 1.00 8.38 216 VAL B O 1
ATOM 3877 N N . ALA B 1 217 ? -30.500 -39.068 1.060 1.00 8.72 217 ALA B N 1
ATOM 3878 C CA . ALA B 1 217 ? -30.845 -38.493 2.374 1.00 9.12 217 ALA B CA 1
ATOM 3879 C C . ALA B 1 217 ? -30.132 -39.279 3.467 1.00 9.46 217 ALA B C 1
ATOM 3880 O O . ALA B 1 217 ? -29.829 -38.700 4.510 1.00 9.54 217 ALA B O 1
ATOM 3882 N N . GLU B 1 218 ? -29.859 -40.551 3.215 1.00 10.05 218 GLU B N 1
ATOM 3883 C CA . GLU B 1 218 ? -29.217 -41.434 4.211 1.00 10.56 218 GLU B CA 1
ATOM 3884 C C . GLU B 1 218 ? -27.730 -41.098 4.264 1.00 10.78 218 GLU B C 1
ATOM 3885 O O . GLU B 1 218 ? -27.197 -40.960 5.385 1.00 10.89 218 GLU B O 1
ATOM 3891 N N . VAL B 1 219 ? -27.090 -40.971 3.098 1.00 11.00 219 VAL B N 1
ATOM 3892 C CA . VAL B 1 219 ? -25.643 -40.626 3.021 1.00 11.28 219 VAL B CA 1
ATOM 3893 C C . VAL B 1 219 ? -25.413 -39.240 3.643 1.00 11.34 219 VAL B C 1
ATOM 3894 O O . VAL B 1 219 ? -24.423 -39.088 4.384 1.00 11.39 219 VAL B O 1
ATOM 3898 N N . ALA B 1 220 ? -26.303 -38.280 3.377 1.00 11.31 220 ALA B N 1
ATOM 3899 C CA . ALA B 1 220 ? -26.140 -36.864 3.780 1.00 11.20 220 ALA B CA 1
ATOM 3900 C C . ALA B 1 220 ? -26.254 -36.700 5.305 1.00 11.30 220 ALA B C 1
ATOM 3901 O O . ALA B 1 220 ? -25.592 -35.803 5.864 1.00 11.17 220 ALA B O 1
ATOM 3903 N N . ASP B 1 221 ? -27.043 -37.535 5.979 1.00 11.38 221 ASP B N 1
ATOM 3904 C CA . ASP B 1 221 ? -27.185 -37.469 7.459 1.00 11.50 221 ASP B CA 1
ATOM 3905 C C . ASP B 1 221 ? -25.872 -37.869 8.140 1.00 11.57 221 ASP B C 1
ATOM 3906 O O . ASP B 1 221 ? -25.643 -37.457 9.296 1.00 11.62 221 ASP B O 1
ATOM 3911 N N . VAL B 1 222 ? -25.047 -38.658 7.457 1.00 11.76 222 VAL B N 1
ATOM 3912 C CA . VAL B 1 222 ? -23.671 -38.965 7.924 1.00 12.09 222 VAL B CA 1
ATOM 3913 C C . VAL B 1 222 ? -22.753 -37.819 7.477 1.00 12.48 222 VAL B C 1
ATOM 3914 O O . VAL B 1 222 ? -22.079 -37.237 8.333 1.00 12.78 222 VAL B O 1
ATOM 3918 N N . ALA B 1 223 ? -22.747 -37.465 6.192 1.00 13.09 223 ALA B N 1
ATOM 3919 C CA . ALA B 1 223 ? -21.799 -36.475 5.620 1.00 13.52 223 ALA B CA 1
ATOM 3920 C C . ALA B 1 223 ? -21.946 -35.093 6.277 1.00 14.17 223 ALA B C 1
ATOM 3921 O O . ALA B 1 223 ? -20.916 -34.455 6.565 1.00 13.76 223 ALA B O 1
ATOM 3923 N N . LYS B 1 224 ? -23.158 -34.668 6.604 1.00 15.31 224 LYS B N 1
ATOM 3924 C CA . LYS B 1 224 ? -23.397 -33.414 7.323 1.00 16.15 224 LYS B CA 1
ATOM 3925 C C . LYS B 1 224 ? -22.666 -33.289 8.594 1.00 15.81 224 LYS B C 1
ATOM 3926 O O . LYS B 1 224 ? -22.086 -32.271 8.902 1.00 16.49 224 LYS B O 1
ATOM 3932 N N . GLU B 1 225 ? -22.741 -34.320 9.364 1.00 15.28 225 GLU B N 1
ATOM 3933 C CA . GLU B 1 225 ? -22.063 -34.320 10.687 1.00 15.29 225 GLU B CA 1
ATOM 3934 C C . GLU B 1 225 ? -20.541 -34.159 10.548 1.00 14.61 225 GLU B C 1
ATOM 3935 O O . GLU B 1 225 ? -19.895 -34.003 11.595 1.00 13.76 225 GLU B O 1
ATOM 3941 N N . HIS B 1 226 ? -19.970 -34.197 9.329 1.00 14.34 226 HIS B N 1
ATOM 3942 C CA . HIS B 1 226 ? -18.505 -33.972 9.110 1.00 13.95 226 HIS B CA 1
ATOM 3943 C C . HIS B 1 226 ? -18.190 -32.907 8.051 1.00 12.78 226 HIS B C 1
ATOM 3944 O O . HIS B 1 226 ? -17.008 -32.688 7.786 1.00 12.14 226 HIS B O 1
ATOM 3951 N N . ASN B 1 227 ? -19.209 -32.250 7.503 1.00 12.54 227 ASN B N 1
ATOM 3952 C CA . ASN B 1 227 ? -19.089 -31.210 6.443 1.00 12.38 227 ASN B CA 1
ATOM 3953 C C . ASN B 1 227 ? -18.451 -31.789 5.174 1.00 11.80 227 ASN B C 1
ATOM 3954 O O . ASN B 1 227 ? -17.685 -31.090 4.522 1.00 11.97 227 ASN B O 1
ATOM 3959 N N . VAL B 1 228 ? -18.770 -33.035 4.851 1.00 11.37 228 VAL B N 1
ATOM 3960 C CA . VAL B 1 228 ? -18.359 -33.694 3.591 1.00 11.39 228 VAL B CA 1
ATOM 3961 C C . VAL B 1 228 ? -19.557 -33.557 2.669 1.00 11.13 228 VAL B C 1
ATOM 3962 O O . VAL B 1 228 ? -20.547 -34.255 2.878 1.00 10.98 228 VAL B O 1
ATOM 3966 N N . PRO B 1 229 ? -19.525 -32.622 1.687 1.00 10.84 229 PRO B N 1
ATOM 3967 C CA . PRO B 1 229 ? -20.658 -32.428 0.774 1.00 10.69 229 PRO B CA 1
ATOM 3968 C C . PRO B 1 229 ? -20.937 -33.623 -0.159 1.00 10.41 229 PRO B C 1
ATOM 3969 O O . PRO B 1 229 ? -20.047 -34.452 -0.355 1.00 10.35 229 PRO B O 1
ATOM 3973 N N . ILE B 1 230 ? -22.156 -33.671 -0.713 1.00 9.97 230 ILE B N 1
ATOM 3974 C CA . ILE B 1 230 ? -22.663 -34.801 -1.534 1.00 9.63 230 ILE B CA 1
ATOM 3975 C C . ILE B 1 230 ? -22.940 -34.353 -2.961 1.00 9.47 230 ILE B C 1
ATOM 3976 O O . ILE B 1 230 ? -23.561 -33.286 -3.147 1.00 9.50 230 ILE B O 1
ATOM 3981 N N . ILE B 1 231 ? -22.551 -35.202 -3.915 1.00 9.29 231 ILE B N 1
ATOM 3982 C CA . ILE B 1 231 ? -22.954 -35.125 -5.346 1.00 9.09 231 ILE B CA 1
ATOM 3983 C C . ILE B 1 231 ? -23.849 -36.338 -5.613 1.00 9.10 231 ILE B C 1
ATOM 3984 O O . ILE B 1 231 ? -23.411 -37.487 -5.406 1.00 9.02 231 ILE B O 1
ATOM 3989 N N . ALA B 1 232 ? -25.094 -36.084 -6.001 1.00 9.15 232 ALA B N 1
ATOM 3990 C CA . ALA B 1 232 ? -26.072 -37.133 -6.314 1.00 9.19 232 ALA B CA 1
ATOM 3991 C C . ALA B 1 232 ? -25.929 -37.439 -7.797 1.00 9.39 232 ALA B C 1
ATOM 3992 O O . ALA B 1 232 ? -26.293 -36.563 -8.613 1.00 9.42 232 ALA B O 1
ATOM 3994 N N . ASP B 1 233 ? -25.355 -38.608 -8.109 1.00 9.62 233 ASP B N 1
ATOM 3995 C CA . ASP B 1 233 ? -25.020 -39.042 -9.490 1.00 9.75 233 ASP B CA 1
ATOM 3996 C C . ASP B 1 233 ? -26.061 -40.044 -9.971 1.00 10.19 233 ASP B C 1
ATOM 3997 O O . ASP B 1 233 ? -26.075 -41.172 -9.463 1.00 10.49 233 ASP B O 1
ATOM 4002 N N . GLY B 1 234 ? -26.896 -39.627 -10.927 1.00 10.71 234 GLY B N 1
ATOM 4003 C CA . GLY B 1 234 ? -27.806 -40.517 -11.673 1.00 10.88 234 GLY B CA 1
ATOM 4004 C C . GLY B 1 234 ? -29.276 -40.273 -11.357 1.00 10.99 234 GLY B C 1
ATOM 4005 O O . GLY B 1 234 ? -29.632 -40.023 -10.166 1.00 10.86 234 GLY B O 1
ATOM 4006 N N . GLY B 1 235 ? -30.102 -40.354 -12.405 1.00 11.17 235 GLY B N 1
ATOM 4007 C CA . GLY B 1 235 ? -31.570 -40.359 -12.316 1.00 11.37 235 GLY B CA 1
ATOM 4008 C C . GLY B 1 235 ? -32.192 -39.037 -12.702 1.00 11.63 235 GLY B C 1
ATOM 4009 O O . GLY B 1 235 ? -33.398 -39.024 -12.974 1.00 12.06 235 GLY B O 1
ATOM 4010 N N . ILE B 1 236 ? -31.415 -37.955 -12.701 1.00 12.00 236 ILE B N 1
ATOM 4011 C CA . ILE B 1 236 ? -31.948 -36.588 -12.915 1.00 12.35 236 ILE B CA 1
ATOM 4012 C C . ILE B 1 236 ? -32.453 -36.511 -14.356 1.00 13.37 236 ILE B C 1
ATOM 4013 O O . ILE B 1 236 ? -31.634 -36.624 -15.294 1.00 13.34 236 ILE B O 1
ATOM 4018 N N . ARG B 1 237 ? -33.775 -36.401 -14.501 1.00 14.57 237 ARG B N 1
ATOM 4019 C CA . ARG B 1 237 ? -34.468 -36.232 -15.796 1.00 15.14 237 ARG B CA 1
ATOM 4020 C C . ARG B 1 237 ? -35.022 -34.824 -15.904 1.00 14.75 237 ARG B C 1
ATOM 4021 O O . ARG B 1 237 ? -34.989 -34.255 -17.010 1.00 14.51 237 ARG B O 1
ATOM 4029 N N . TYR B 1 238 ? -35.525 -34.284 -14.799 1.00 14.42 238 TYR B N 1
ATOM 4030 C CA . TYR B 1 238 ? -36.134 -32.940 -14.811 1.00 14.38 238 TYR B CA 1
ATOM 4031 C C . TYR B 1 238 ? -35.372 -31.983 -13.906 1.00 13.61 238 TYR B C 1
ATOM 4032 O O . TYR B 1 238 ? -34.548 -32.402 -13.070 1.00 13.54 238 TYR B O 1
ATOM 4041 N N . SER B 1 239 ? -35.642 -30.703 -14.122 1.00 12.49 239 SER B N 1
ATOM 4042 C CA . SER B 1 239 ? -35.087 -29.609 -13.306 1.00 11.85 239 SER B CA 1
ATOM 4043 C C . SER B 1 239 ? -35.593 -29.798 -11.886 1.00 10.92 239 SER B C 1
ATOM 4044 O O . SER B 1 239 ? -34.846 -29.493 -10.943 1.00 10.66 239 SER B O 1
ATOM 4047 N N . GLY B 1 240 ? -36.820 -30.306 -11.766 1.00 10.18 240 GLY B N 1
ATOM 4048 C CA . GLY B 1 240 ? -37.458 -30.594 -10.469 1.00 9.80 240 GLY B CA 1
ATOM 4049 C C . GLY B 1 240 ? -36.792 -31.745 -9.728 1.00 9.42 240 GLY B C 1
ATOM 4050 O O . GLY B 1 240 ? -36.935 -31.806 -8.495 1.00 9.37 240 GLY B O 1
ATOM 4051 N N . ASP B 1 241 ? -36.100 -32.644 -10.440 1.00 8.90 241 ASP B N 1
ATOM 4052 C CA . ASP B 1 241 ? -35.313 -33.730 -9.802 1.00 8.53 241 ASP B CA 1
ATOM 4053 C C . ASP B 1 241 ? -34.104 -33.121 -9.080 1.00 8.05 241 ASP B C 1
ATOM 4054 O O . ASP B 1 241 ? -33.772 -33.569 -7.979 1.00 7.90 241 ASP B O 1
ATOM 4059 N N . ILE B 1 242 ? -33.479 -32.117 -9.689 1.00 7.67 242 ILE B N 1
ATOM 4060 C CA . ILE B 1 242 ? -32.281 -31.423 -9.136 1.00 7.37 242 ILE B CA 1
ATOM 4061 C C . ILE B 1 242 ? -32.645 -30.830 -7.772 1.00 7.13 242 ILE B C 1
ATOM 4062 O O . ILE B 1 242 ? -31.900 -31.067 -6.797 1.00 6.95 242 ILE B O 1
ATOM 4067 N N . ALA B 1 243 ? -33.742 -30.063 -7.753 1.00 6.93 243 ALA B N 1
ATOM 4068 C CA . ALA B 1 243 ? -34.384 -29.455 -6.565 1.00 6.84 243 ALA B CA 1
ATOM 4069 C C . ALA B 1 243 ? -34.724 -30.521 -5.521 1.00 6.81 243 ALA B C 1
ATOM 4070 O O . ALA B 1 243 ? -34.374 -30.324 -4.350 1.00 6.83 243 ALA B O 1
ATOM 4072 N N . LYS B 1 244 ? -35.415 -31.587 -5.944 1.00 6.75 244 LYS B N 1
ATOM 4073 C CA . LYS B 1 244 ? -35.701 -32.783 -5.117 1.00 6.67 244 LYS B CA 1
ATOM 4074 C C . LYS B 1 244 ? -34.381 -33.312 -4.535 1.00 6.48 244 LYS B C 1
ATOM 4075 O O . LYS B 1 244 ? -34.244 -33.349 -3.301 1.00 6.49 244 LYS B O 1
ATOM 4081 N N . ALA B 1 245 ? -33.424 -33.674 -5.383 1.00 6.31 245 ALA B N 1
ATOM 4082 C CA . ALA B 1 245 ? -32.105 -34.196 -4.957 1.00 6.21 245 ALA B CA 1
ATOM 4083 C C . ALA B 1 245 ? -31.505 -33.314 -3.852 1.00 6.15 245 ALA B C 1
ATOM 4084 O O . ALA B 1 245 ? -31.092 -33.884 -2.824 1.00 6.17 245 ALA B O 1
ATOM 4086 N N . ILE B 1 246 ? -31.476 -31.982 -4.037 1.00 6.03 246 ILE B N 1
ATOM 4087 C CA . ILE B 1 246 ? -30.901 -31.031 -3.041 1.00 5.92 246 ILE B CA 1
ATOM 4088 C C . ILE B 1 246 ? -31.711 -31.086 -1.732 1.00 5.98 246 ILE B C 1
ATOM 4089 O O . ILE B 1 246 ? -31.095 -31.173 -0.650 1.00 5.80 246 ILE B O 1
ATOM 4094 N N . ALA B 1 247 ? -33.041 -31.054 -1.832 1.00 6.11 247 ALA B N 1
ATOM 4095 C CA . ALA B 1 247 ? -33.966 -31.032 -0.680 1.00 6.20 247 ALA B CA 1
ATOM 4096 C C . ALA B 1 247 ? -33.734 -32.264 0.181 1.00 6.26 247 ALA B C 1
ATOM 4097 O O . ALA B 1 247 ? -34.044 -32.195 1.374 1.00 6.03 247 ALA B O 1
ATOM 4099 N N . ALA B 1 248 ? -33.229 -33.347 -0.428 1.00 6.46 248 ALA B N 1
ATOM 4100 C CA . ALA B 1 248 ? -32.935 -34.633 0.261 1.00 6.61 248 ALA B CA 1
ATOM 4101 C C . ALA B 1 248 ? -31.495 -34.665 0.792 1.00 6.59 248 ALA B C 1
ATOM 4102 O O . ALA B 1 248 ? -31.153 -35.642 1.486 1.00 6.49 248 ALA B O 1
ATOM 4104 N N . GLY B 1 249 ? -30.678 -33.664 0.449 1.00 6.63 249 GLY B N 1
ATOM 4105 C CA . GLY B 1 249 ? -29.323 -33.494 1.010 1.00 6.63 249 GLY B CA 1
ATOM 4106 C C . GLY B 1 249 ? -28.211 -33.394 -0.019 1.00 6.57 249 GLY B C 1
ATOM 4107 O O . GLY B 1 249 ? -27.053 -33.365 0.376 1.00 6.52 249 GLY B O 1
ATOM 4108 N N . ALA B 1 250 ? -28.520 -33.348 -1.305 1.00 6.64 250 ALA B N 1
ATOM 4109 C CA . ALA B 1 250 ? -27.480 -33.199 -2.340 1.00 6.71 250 ALA B CA 1
ATOM 4110 C C . ALA B 1 250 ? -26.947 -31.765 -2.281 1.00 6.75 250 ALA B C 1
ATOM 4111 O O . ALA B 1 250 ? -27.729 -30.847 -1.907 1.00 6.77 250 ALA B O 1
ATOM 4113 N N . ASP B 1 251 ? -25.661 -31.581 -2.599 1.00 6.68 251 ASP B N 1
ATOM 4114 C CA . ASP B 1 251 ? -25.054 -30.233 -2.741 1.00 6.65 251 ASP B CA 1
ATOM 4115 C C . ASP B 1 251 ? -24.821 -29.901 -4.210 1.00 6.74 251 ASP B C 1
ATOM 4116 O O . ASP B 1 251 ? -24.548 -28.724 -4.536 1.00 6.64 251 ASP B O 1
ATOM 4121 N N . ALA B 1 252 ? -24.935 -30.912 -5.061 1.00 6.93 252 ALA B N 1
ATOM 4122 C CA . ALA B 1 252 ? -24.749 -30.785 -6.515 1.00 7.10 252 ALA B CA 1
ATOM 4123 C C . ALA B 1 252 ? -25.285 -32.039 -7.181 1.00 7.20 252 ALA B C 1
ATOM 4124 O O . ALA B 1 252 ? -25.425 -33.058 -6.483 1.00 7.34 252 ALA B O 1
ATOM 4126 N N . VAL B 1 253 ? -25.544 -31.974 -8.479 1.00 7.25 253 VAL B N 1
ATOM 4127 C CA . VAL B 1 253 ? -25.992 -33.170 -9.232 1.00 7.38 253 VAL B CA 1
ATOM 4128 C C . VAL B 1 253 ? -24.972 -33.490 -10.313 1.00 7.60 253 VAL B C 1
ATOM 4129 O O . VAL B 1 253 ? -24.460 -32.548 -10.936 1.00 7.81 253 VAL B O 1
ATOM 4133 N N . MET B 1 254 ? -24.687 -34.774 -10.516 1.00 7.75 254 MET B N 1
ATOM 4134 C CA . MET B 1 254 ? -23.972 -35.220 -11.727 1.00 7.99 254 MET B CA 1
ATOM 4135 C C . MET B 1 254 ? -25.027 -35.623 -12.765 1.00 8.14 254 MET B C 1
ATOM 4136 O O . MET B 1 254 ? -25.955 -36.369 -12.423 1.00 7.93 254 MET B O 1
ATOM 4141 N N . LEU B 1 255 ? -24.869 -35.135 -14.000 1.00 8.59 255 LEU B N 1
ATOM 4142 C CA . LEU B 1 255 ? -25.814 -35.449 -15.106 1.00 8.96 255 LEU B CA 1
ATOM 4143 C C . LEU B 1 255 ? -25.024 -36.006 -16.296 1.00 9.27 255 LEU B C 1
ATOM 4144 O O . LEU B 1 255 ? -23.963 -35.437 -16.619 1.00 8.97 255 LEU B O 1
ATOM 4149 N N . GLY B 1 256 ? -25.517 -37.050 -16.920 1.00 9.81 256 GLY B N 1
ATOM 4150 C CA . GLY B 1 256 ? -24.914 -37.554 -18.118 1.00 10.61 256 GLY B CA 1
ATOM 4151 C C . GLY B 1 256 ? -25.849 -37.622 -19.300 1.00 11.40 256 GLY B C 1
ATOM 4152 O O . GLY B 1 256 ? -25.536 -37.161 -20.371 1.00 11.86 256 GLY B O 1
ATOM 4153 N N . SER B 1 257 ? -26.999 -38.199 -19.098 1.00 12.16 257 SER B N 1
ATOM 4154 C CA . SER B 1 257 ? -27.978 -38.316 -20.145 1.00 13.02 257 SER B CA 1
ATOM 4155 C C . SER B 1 257 ? -28.473 -36.976 -20.559 1.00 13.38 257 SER B C 1
ATOM 4156 O O . SER B 1 257 ? -28.692 -36.708 -21.720 1.00 13.51 257 SER B O 1
ATOM 4159 N N . LEU B 1 258 ? -28.714 -36.151 -19.565 1.00 13.77 258 LEU B N 1
ATOM 4160 C CA . LEU B 1 258 ? -29.248 -34.801 -19.890 1.00 14.14 258 LEU B CA 1
ATOM 4161 C C . LEU B 1 258 ? -28.238 -33.962 -20.672 1.00 14.63 258 LEU B C 1
ATOM 4162 O O . LEU B 1 258 ? -28.686 -33.215 -21.554 1.00 15.22 258 LEU B O 1
ATOM 4167 N N . LEU B 1 259 ? -26.948 -34.044 -20.332 1.00 14.86 259 LEU B N 1
ATOM 4168 C CA . LEU B 1 259 ? -25.884 -33.239 -20.987 1.00 15.25 259 LEU B CA 1
ATOM 4169 C C . LEU B 1 259 ? -25.267 -34.007 -22.169 1.00 15.85 259 LEU B C 1
ATOM 4170 O O . LEU B 1 259 ? -24.434 -33.404 -22.904 1.00 16.13 259 LEU B O 1
ATOM 4175 N N . ALA B 1 260 ? -25.628 -35.283 -22.352 1.00 15.70 260 ALA B N 1
ATOM 4176 C CA . ALA B 1 260 ? -25.366 -36.013 -23.611 1.00 15.39 260 ALA B CA 1
ATOM 4177 C C . ALA B 1 260 ? -26.144 -35.341 -24.758 1.00 15.08 260 ALA B C 1
ATOM 4178 O O . ALA B 1 260 ? -27.152 -34.657 -24.507 1.00 14.95 260 ALA B O 1
ATOM 4180 N N . GLY B 1 261 ? -25.669 -35.486 -25.989 1.00 14.74 261 GLY B N 1
ATOM 4181 C CA . GLY B 1 261 ? -26.397 -34.982 -27.167 1.00 14.59 261 GLY B CA 1
ATOM 4182 C C . GLY B 1 261 ? -26.096 -33.532 -27.483 1.00 14.41 261 GLY B C 1
ATOM 4183 O O . GLY B 1 261 ? -26.448 -33.076 -28.575 1.00 14.65 261 GLY B O 1
ATOM 4184 N N . THR B 1 262 ? -25.463 -32.802 -26.575 1.00 14.17 262 THR B N 1
ATOM 4185 C CA . THR B 1 262 ? -25.145 -31.379 -26.815 1.00 14.03 262 THR B CA 1
ATOM 4186 C C . THR B 1 262 ? -24.005 -31.270 -27.842 1.00 14.18 262 THR B C 1
ATOM 4187 O O . THR B 1 262 ? -23.452 -32.301 -28.274 1.00 13.73 262 THR B O 1
ATOM 4191 N N . ASP B 1 263 ? -23.691 -30.042 -28.245 1.00 14.60 263 ASP B N 1
ATOM 4192 C CA . ASP B 1 263 ? -22.524 -29.734 -29.109 1.00 14.82 263 ASP B CA 1
ATOM 4193 C C . ASP B 1 263 ? -21.255 -30.193 -28.381 1.00 14.77 263 ASP B C 1
ATOM 4194 O O . ASP B 1 263 ? -20.378 -30.836 -29.008 1.00 14.64 263 ASP B O 1
ATOM 4199 N N . GLU B 1 264 ? -21.183 -29.875 -27.088 1.00 14.92 264 GLU B N 1
ATOM 4200 C CA . GLU B 1 264 ? -19.933 -29.932 -26.292 1.00 15.07 264 GLU B CA 1
ATOM 4201 C C . GLU B 1 264 ? -19.693 -31.364 -25.809 1.00 15.56 264 GLU B C 1
ATOM 4202 O O . GLU B 1 264 ? -18.566 -31.641 -25.363 1.00 15.19 264 GLU B O 1
ATOM 4208 N N . ALA B 1 265 ? -20.710 -32.229 -25.885 1.00 16.69 265 ALA B N 1
ATOM 4209 C CA . ALA B 1 265 ? -20.588 -33.673 -25.581 1.00 18.07 265 ALA B CA 1
ATOM 4210 C C . ALA B 1 265 ? -19.709 -34.341 -26.635 1.00 19.27 265 ALA B C 1
ATOM 4211 O O . ALA B 1 265 ? -19.879 -34.105 -27.828 1.00 19.84 265 ALA B O 1
ATOM 4213 N N . PRO B 1 266 ? -18.745 -35.193 -26.232 1.00 20.74 266 PRO B N 1
ATOM 4214 C CA . PRO B 1 266 ? -17.772 -35.726 -27.174 1.00 22.00 266 PRO B CA 1
ATOM 4215 C C . PRO B 1 266 ? -18.356 -36.764 -28.142 1.00 24.09 266 PRO B C 1
ATOM 4216 O O . PRO B 1 266 ? -19.375 -37.403 -27.860 1.00 23.87 266 PRO B O 1
ATOM 4220 N N . GLY B 1 267 ? -17.614 -36.955 -29.223 1.00 27.15 267 GLY B N 1
ATOM 4221 C CA . GLY B 1 267 ? -17.908 -37.911 -30.294 1.00 28.85 267 GLY B CA 1
ATOM 4222 C C . GLY B 1 267 ? -19.367 -37.961 -30.652 1.00 31.03 267 GLY B C 1
ATOM 4223 O O . GLY B 1 267 ? -20.011 -36.890 -30.699 1.00 31.39 267 GLY B O 1
ATOM 4224 N N . GLN B 1 268 ? -19.890 -39.164 -30.882 1.00 31.62 268 GLN B N 1
ATOM 4225 C CA . GLN B 1 268 ? -21.319 -39.339 -31.144 1.00 31.18 268 GLN B CA 1
ATOM 4226 C C . GLN B 1 268 ? -21.794 -38.768 -32.479 1.00 28.76 268 GLN B C 1
ATOM 4227 O O . GLN B 1 268 ? -21.107 -38.937 -33.486 1.00 26.59 268 GLN B O 1
ATOM 4229 N N . LEU B 1 269 ? -22.959 -38.120 -32.493 1.00 27.71 269 LEU B N 1
ATOM 4230 C CA . LEU B 1 269 ? -23.536 -37.580 -33.737 1.00 28.64 269 LEU B CA 1
ATOM 4231 C C . LEU B 1 269 ? -23.999 -38.704 -34.665 1.00 28.80 269 LEU B C 1
ATOM 4232 O O . LEU B 1 269 ? -23.177 -39.373 -35.290 1.00 28.62 269 LEU B O 1
ATOM 4234 N N . MET B 1 270 ? -25.311 -38.911 -34.767 1.00 28.85 270 MET B N 1
ATOM 4235 C CA . MET B 1 270 ? -25.843 -40.039 -35.584 1.00 29.24 270 MET B CA 1
ATOM 4236 C C . MET B 1 270 ? -27.156 -39.608 -36.253 1.00 29.73 270 MET B C 1
ATOM 4237 O O . MET B 1 270 ? -27.616 -38.482 -35.976 1.00 30.55 270 MET B O 1
ATOM 4242 N N . VAL B 1 271 ? -27.733 -40.472 -37.098 1.00 30.52 271 VAL B N 1
ATOM 4243 C CA . VAL B 1 271 ? -29.000 -40.148 -37.794 1.00 30.79 271 VAL B CA 1
ATOM 4244 C C . VAL B 1 271 ? -29.823 -41.431 -37.828 1.00 31.50 271 VAL B C 1
ATOM 4245 O O . VAL B 1 271 ? -29.280 -42.469 -38.248 1.00 29.74 271 VAL B O 1
ATOM 4249 N N . ILE B 1 272 ? -31.064 -41.334 -37.348 1.00 33.38 272 ILE B N 1
ATOM 4250 C CA . ILE B 1 272 ? -32.103 -42.403 -37.357 1.00 34.89 272 ILE B CA 1
ATOM 4251 C C . ILE B 1 272 ? -33.397 -41.698 -37.783 1.00 37.91 272 ILE B C 1
ATOM 4252 O O . ILE B 1 272 ? -33.795 -40.751 -37.078 1.00 39.90 272 ILE B O 1
ATOM 4257 N N . ASN B 1 273 ? -34.005 -42.088 -38.911 1.00 38.88 273 ASN B N 1
ATOM 4258 C CA . ASN B 1 273 ? -35.234 -41.434 -39.450 1.00 37.97 273 ASN B CA 1
ATOM 4259 C C . ASN B 1 273 ? -34.973 -39.929 -39.670 1.00 38.40 273 ASN B C 1
ATOM 4260 O O . ASN B 1 273 ? -35.920 -39.115 -39.512 1.00 37.34 273 ASN B O 1
ATOM 4265 N N . GLY B 1 274 ? -33.724 -39.563 -39.987 1.00 38.15 274 GLY B N 1
ATOM 4266 C CA . GLY B 1 274 ? -33.328 -38.186 -40.334 1.00 37.48 274 GLY B CA 1
ATOM 4267 C C . GLY B 1 274 ? -33.140 -37.258 -39.143 1.00 37.14 274 GLY B C 1
ATOM 4268 O O . GLY B 1 274 ? -32.513 -36.194 -39.335 1.00 35.73 274 GLY B O 1
ATOM 4269 N N . ARG B 1 275 ? -33.567 -37.663 -37.969 1.00 37.07 275 ARG B N 1
ATOM 4270 C CA . ARG B 1 275 ? -33.343 -36.842 -36.812 1.00 37.92 275 ARG B CA 1
ATOM 4271 C C . ARG B 1 275 ? -31.925 -37.040 -36.359 1.00 38.47 275 ARG B C 1
ATOM 4272 O O . ARG B 1 275 ? -31.387 -38.135 -36.370 1.00 38.76 275 ARG B O 1
ATOM 4280 N N . LYS B 1 276 ? -31.305 -35.948 -35.975 1.00 37.49 276 LYS B N 1
ATOM 4281 C CA . LYS B 1 276 ? -29.930 -36.063 -35.449 1.00 35.63 276 LYS B CA 1
ATOM 4282 C C . LYS B 1 276 ? -29.976 -36.593 -34.018 1.00 33.15 276 LYS B C 1
ATOM 4283 O O . LYS B 1 276 ? -30.874 -36.202 -33.243 1.00 31.67 276 LYS B O 1
ATOM 4289 N N . TYR B 1 277 ? -29.005 -37.442 -33.708 1.00 30.83 277 TYR B N 1
ATOM 4290 C CA . TYR B 1 277 ? -28.768 -38.018 -32.375 1.00 28.63 277 TYR B CA 1
ATOM 4291 C C . TYR B 1 277 ? -27.268 -38.021 -32.113 1.00 27.35 277 TYR B C 1
ATOM 4292 O O . TYR B 1 277 ? -26.454 -37.712 -33.003 1.00 26.57 277 TYR B O 1
ATOM 4301 N N . LYS B 1 278 ? -26.921 -38.401 -30.893 1.00 26.02 278 LYS B N 1
ATOM 4302 C CA . LYS B 1 278 ? -25.535 -38.673 -30.481 1.00 24.35 278 LYS B CA 1
ATOM 4303 C C . LYS B 1 278 ? -25.539 -39.888 -29.566 1.00 24.82 278 LYS B C 1
ATOM 4304 O O . LYS B 1 278 ? -26.488 -40.026 -28.769 1.00 23.80 278 LYS B O 1
ATOM 4310 N N . GLN B 1 279 ? -24.519 -40.735 -29.715 1.00 26.91 279 GLN B N 1
ATOM 4311 C CA . GLN B 1 279 ? -24.272 -41.935 -28.871 1.00 28.53 279 GLN B CA 1
ATOM 4312 C C . GLN B 1 279 ? -24.168 -41.509 -27.394 1.00 27.62 279 GLN B C 1
ATOM 4313 O O . GLN B 1 279 ? -23.480 -40.489 -27.078 1.00 26.48 279 GLN B O 1
ATOM 4319 N N . TYR B 1 280 ? -24.879 -42.250 -26.536 1.00 25.94 280 TYR B N 1
ATOM 4320 C CA . TYR B 1 280 ? -24.767 -42.208 -25.060 1.00 25.61 280 TYR B CA 1
ATOM 4321 C C . TYR B 1 280 ? -24.557 -43.647 -24.550 1.00 25.31 280 TYR B C 1
ATOM 4322 O O . TYR B 1 280 ? -25.244 -44.586 -25.003 1.00 24.53 280 TYR B O 1
ATOM 4331 N N . ARG B 1 281 ? -23.602 -43.833 -23.640 1.00 25.13 281 ARG B N 1
ATOM 4332 C CA . ARG B 1 281 ? -23.255 -45.180 -23.143 1.00 25.02 281 ARG B CA 1
ATOM 4333 C C . ARG B 1 281 ? -22.508 -45.075 -21.816 1.00 24.53 281 ARG B C 1
ATOM 4334 O O . ARG B 1 281 ? -22.019 -46.123 -21.374 1.00 24.76 281 ARG B O 1
ATOM 4342 N N . PRO B 1 316 ? -21.340 -56.727 -17.634 1.00 19.40 316 PRO B N 1
ATOM 4343 C CA . PRO B 1 316 ? -21.418 -55.302 -17.969 1.00 19.38 316 PRO B CA 1
ATOM 4344 C C . PRO B 1 316 ? -22.724 -54.640 -17.493 1.00 19.56 316 PRO B C 1
ATOM 4345 O O . PRO B 1 316 ? -23.790 -55.177 -17.751 1.00 19.84 316 PRO B O 1
ATOM 4349 N N . GLU B 1 317 ? -22.639 -53.508 -16.792 1.00 19.28 317 GLU B N 1
ATOM 4350 C CA . GLU B 1 317 ? -23.861 -52.810 -16.331 1.00 18.87 317 GLU B CA 1
ATOM 4351 C C . GLU B 1 317 ? -23.834 -51.388 -16.861 1.00 18.89 317 GLU B C 1
ATOM 4352 O O . GLU B 1 317 ? -23.726 -50.445 -16.079 1.00 19.88 317 GLU B O 1
ATOM 4358 N N . GLY B 1 318 ? -23.944 -51.297 -18.182 1.00 18.95 318 GLY B N 1
ATOM 4359 C CA . GLY B 1 318 ? -24.187 -50.056 -18.929 1.00 19.09 318 GLY B CA 1
ATOM 4360 C C . GLY B 1 318 ? -24.528 -50.377 -20.370 1.00 19.05 318 GLY B C 1
ATOM 4361 O O . GLY B 1 318 ? -23.797 -51.152 -20.995 1.00 18.78 318 GLY B O 1
ATOM 4362 N N . VAL B 1 319 ? -25.611 -49.809 -20.887 1.00 20.19 319 VAL B N 1
ATOM 4363 C CA . VAL B 1 319 ? -26.062 -50.063 -22.282 1.00 21.57 319 VAL B CA 1
ATOM 4364 C C . VAL B 1 319 ? -25.550 -48.964 -23.221 1.00 23.72 319 VAL B C 1
ATOM 4365 O O . VAL B 1 319 ? -25.248 -47.823 -22.761 1.00 24.68 319 VAL B O 1
ATOM 4369 N N . GLU B 1 320 ? -25.486 -49.317 -24.506 1.00 24.92 320 GLU B N 1
ATOM 4370 C CA . GLU B 1 320 ? -25.303 -48.375 -25.634 1.00 25.91 320 GLU B CA 1
ATOM 4371 C C . GLU B 1 320 ? -26.662 -47.945 -26.196 1.00 24.93 320 GLU B C 1
ATOM 4372 O O . GLU B 1 320 ? -27.497 -48.821 -26.496 1.00 23.52 320 GLU B O 1
ATOM 4378 N N . GLY B 1 321 ? -26.846 -46.641 -26.400 1.00 24.68 321 GLY B N 1
ATOM 4379 C CA . GLY B 1 321 ? -28.053 -46.104 -27.047 1.00 24.54 321 GLY B CA 1
ATOM 4380 C C . GLY B 1 321 ? -27.820 -44.745 -27.668 1.00 25.12 321 GLY B C 1
ATOM 4381 O O . GLY B 1 321 ? -26.654 -44.390 -27.902 1.00 25.98 321 GLY B O 1
ATOM 4382 N N . ALA B 1 322 ? -28.907 -44.024 -27.946 1.00 25.17 322 ALA B N 1
ATOM 4383 C CA . ALA B 1 322 ? -28.896 -42.725 -28.647 1.00 25.00 322 ALA B CA 1
ATOM 4384 C C . ALA B 1 322 ? -29.782 -41.735 -27.899 1.00 25.34 322 ALA B C 1
ATOM 4385 O O . ALA B 1 322 ? -30.909 -42.115 -27.515 1.00 24.58 322 ALA B O 1
ATOM 4387 N N . VAL B 1 323 ? -29.268 -40.519 -27.706 1.00 25.60 323 VAL B N 1
ATOM 4388 C CA . VAL B 1 323 ? -30.059 -39.338 -27.264 1.00 26.19 323 VAL B CA 1
ATOM 4389 C C . VAL B 1 323 ? -30.196 -38.394 -28.457 1.00 25.01 323 VAL B C 1
ATOM 4390 O O . VAL B 1 323 ? -29.387 -38.445 -29.378 1.00 24.60 323 VAL B O 1
ATOM 4394 N N . PRO B 1 324 ? -31.223 -37.516 -28.494 1.00 24.06 324 PRO B N 1
ATOM 4395 C CA . PRO B 1 324 ? -31.426 -36.654 -29.657 1.00 23.70 324 PRO B CA 1
ATOM 4396 C C . PRO B 1 324 ? -30.466 -35.461 -29.619 1.00 22.75 324 PRO B C 1
ATOM 4397 O O . PRO B 1 324 ? -30.034 -35.107 -28.554 1.00 23.11 324 PRO B O 1
ATOM 4401 N N . TYR B 1 325 ? -30.161 -34.877 -30.776 1.00 22.32 325 TYR B N 1
ATOM 4402 C CA . TYR B 1 325 ? -29.253 -33.712 -30.894 1.00 21.81 325 TYR B CA 1
ATOM 4403 C C . TYR B 1 325 ? -29.892 -32.510 -30.177 1.00 20.40 325 TYR B C 1
ATOM 4404 O O . TYR B 1 325 ? -31.027 -32.161 -30.500 1.00 19.95 325 TYR B O 1
ATOM 4413 N N . LYS B 1 326 ? -29.179 -31.905 -29.224 1.00 19.21 326 LYS B N 1
ATOM 4414 C CA . LYS B 1 326 ? -29.751 -30.931 -28.260 1.00 18.64 326 LYS B CA 1
ATOM 4415 C C . LYS B 1 326 ? -29.302 -29.501 -28.555 1.00 17.79 326 LYS B C 1
ATOM 4416 O O . LYS B 1 326 ? -29.896 -28.563 -27.963 1.00 17.28 326 LYS B O 1
ATOM 4422 N N . GLY B 1 327 ? -28.270 -29.336 -29.380 1.00 17.10 327 GLY B N 1
ATOM 4423 C CA . GLY B 1 327 ? -27.629 -28.027 -29.594 1.00 17.38 327 GLY B CA 1
ATOM 4424 C C . GLY B 1 327 ? -26.615 -27.698 -28.502 1.00 17.19 327 GLY B C 1
ATOM 4425 O O . GLY B 1 327 ? -26.078 -28.605 -27.865 1.00 16.71 327 GLY B O 1
ATOM 4426 N N . PRO B 1 328 ? -26.348 -26.397 -28.243 1.00 17.22 328 PRO B N 1
ATOM 4427 C CA . PRO B 1 328 ? -25.292 -25.990 -27.311 1.00 17.82 328 PRO B CA 1
ATOM 4428 C C . PRO B 1 328 ? -25.655 -26.185 -25.826 1.00 17.77 328 PRO B C 1
ATOM 4429 O O . PRO B 1 328 ? -26.748 -25.785 -25.444 1.00 18.27 328 PRO B O 1
ATOM 4433 N N . VAL B 1 329 ? -24.728 -26.748 -25.035 1.00 17.56 329 VAL B N 1
ATOM 4434 C CA . VAL B 1 329 ? -24.959 -27.186 -23.622 1.00 17.79 329 VAL B CA 1
ATOM 4435 C C . VAL B 1 329 ? -25.562 -26.049 -22.796 1.00 18.34 329 VAL B C 1
ATOM 4436 O O . VAL B 1 329 ? -26.360 -26.337 -21.878 1.00 18.32 329 VAL B O 1
ATOM 4440 N N . SER B 1 330 ? -25.148 -24.815 -23.088 1.00 18.51 330 SER B N 1
ATOM 4441 C CA . SER B 1 330 ? -25.482 -23.614 -22.294 1.00 18.19 330 SER B CA 1
ATOM 4442 C C . SER B 1 330 ? -26.990 -23.482 -22.112 1.00 17.32 330 SER B C 1
ATOM 4443 O O . SER B 1 330 ? -27.429 -23.298 -20.968 1.00 16.50 330 SER B O 1
ATOM 4446 N N . GLU B 1 331 ? -27.739 -23.592 -23.211 1.00 17.45 331 GLU B N 1
ATOM 4447 C CA . GLU B 1 331 ? -29.214 -23.380 -23.237 1.00 18.00 331 GLU B CA 1
ATOM 4448 C C . GLU B 1 331 ? -29.952 -24.536 -22.533 1.00 17.04 331 GLU B C 1
ATOM 4449 O O . GLU B 1 331 ? -31.115 -24.334 -22.142 1.00 16.50 331 GLU B O 1
ATOM 4455 N N . VAL B 1 332 ? -29.322 -25.704 -22.384 1.00 16.32 332 VAL B N 1
ATOM 4456 C CA . VAL B 1 332 ? -29.874 -26.830 -21.575 1.00 16.50 332 VAL B CA 1
ATOM 4457 C C . VAL B 1 332 ? -29.804 -26.457 -20.088 1.00 16.66 332 VAL B C 1
ATOM 4458 O O . VAL B 1 332 ? -30.835 -26.573 -19.397 1.00 16.66 332 VAL B O 1
ATOM 4462 N N . VAL B 1 333 ? -28.626 -26.040 -19.615 1.00 16.69 333 VAL B N 1
ATOM 4463 C CA . VAL B 1 333 ? -28.379 -25.723 -18.182 1.00 17.05 333 VAL B CA 1
ATOM 4464 C C . VAL B 1 333 ? -29.289 -24.565 -17.744 1.00 17.86 333 VAL B C 1
ATOM 4465 O O . VAL B 1 333 ? -29.705 -24.577 -16.569 1.00 18.33 333 VAL B O 1
ATOM 4469 N N . PHE B 1 334 ? -29.614 -23.609 -18.626 1.00 17.89 334 PHE B N 1
ATOM 4470 C CA . PHE B 1 334 ? -30.460 -22.456 -18.233 1.00 17.87 334 PHE B CA 1
ATOM 4471 C C . PHE B 1 334 ? -31.876 -22.945 -17.938 1.00 17.27 334 PHE B C 1
ATOM 4472 O O . PHE B 1 334 ? -32.534 -22.347 -17.062 1.00 16.51 334 PHE B O 1
ATOM 4480 N N . GLN B 1 335 ? -32.308 -24.033 -18.578 1.00 17.25 335 GLN B N 1
ATOM 4481 C CA . GLN B 1 335 ? -33.594 -24.698 -18.221 1.00 17.26 335 GLN B CA 1
ATOM 4482 C C . GLN B 1 335 ? -33.486 -25.314 -16.821 1.00 15.98 335 GLN B C 1
ATOM 4483 O O . GLN B 1 335 ? -34.394 -25.096 -15.974 1.00 15.88 335 GLN B O 1
ATOM 4489 N N . LEU B 1 336 ? -32.408 -26.061 -16.600 1.00 14.50 336 LEU B N 1
ATOM 4490 C CA . LEU B 1 336 ? -32.185 -26.812 -15.349 1.00 13.81 336 LEU B CA 1
ATOM 4491 C C . LEU B 1 336 ? -32.125 -25.810 -14.197 1.00 13.05 336 LEU B C 1
ATOM 4492 O O . LEU B 1 336 ? -32.956 -25.910 -13.287 1.00 12.98 336 LEU B O 1
ATOM 4497 N N . ILE B 1 337 ? -31.229 -24.827 -14.290 1.00 12.20 337 ILE B N 1
ATOM 4498 C CA . ILE B 1 337 ? -31.097 -23.759 -13.265 1.00 11.51 337 ILE B CA 1
ATOM 4499 C C . ILE B 1 337 ? -32.400 -22.944 -13.257 1.00 10.99 337 ILE B C 1
ATOM 4500 O O . ILE B 1 337 ? -32.907 -22.658 -12.168 1.00 10.77 337 ILE B O 1
ATOM 4505 N N . GLY B 1 338 ? -32.959 -22.630 -14.424 1.00 10.47 338 GLY B N 1
ATOM 4506 C CA . GLY B 1 338 ? -34.260 -21.948 -14.521 1.00 10.30 338 GLY B CA 1
ATOM 4507 C C . GLY B 1 338 ? -35.329 -22.604 -13.660 1.00 10.27 338 GLY B C 1
ATOM 4508 O O . GLY B 1 338 ? -36.162 -21.890 -13.096 1.00 9.90 338 GLY B O 1
ATOM 4509 N N . GLY B 1 339 ? -35.317 -23.930 -13.559 1.00 10.42 339 GLY B N 1
ATOM 4510 C CA . GLY B 1 339 ? -36.334 -24.683 -12.800 1.00 10.57 339 GLY B CA 1
ATOM 4511 C C . GLY B 1 339 ? -35.935 -24.879 -11.351 1.00 10.64 339 GLY B C 1
ATOM 4512 O O . GLY B 1 339 ? -36.821 -24.902 -10.470 1.00 10.77 339 GLY B O 1
ATOM 4513 N N . LEU B 1 340 ? -34.638 -25.029 -11.100 1.00 10.52 340 LEU B N 1
ATOM 4514 C CA . LEU B 1 340 ? -34.114 -25.062 -9.718 1.00 10.59 340 LEU B CA 1
ATOM 4515 C C . LEU B 1 340 ? -34.500 -23.763 -9.003 1.00 10.70 340 LEU B C 1
ATOM 4516 O O . LEU B 1 340 ? -34.932 -23.844 -7.858 1.00 10.98 340 LEU B O 1
ATOM 4521 N N . ARG B 1 341 ? -34.374 -22.615 -9.669 1.00 10.83 341 ARG B N 1
ATOM 4522 C CA . ARG B 1 341 ? -34.732 -21.307 -9.078 1.00 11.13 341 ARG B CA 1
ATOM 4523 C C . ARG B 1 341 ? -36.247 -21.271 -8.842 1.00 11.22 341 ARG B C 1
ATOM 4524 O O . ARG B 1 341 ? -36.674 -20.804 -7.768 1.00 11.26 341 ARG B O 1
ATOM 4532 N N . ALA B 1 342 ? -37.046 -21.762 -9.790 1.00 11.38 342 ALA B N 1
ATOM 4533 C CA . ALA B 1 342 ? -38.524 -21.728 -9.670 1.00 11.47 342 ALA B CA 1
ATOM 4534 C C . ALA B 1 342 ? -38.926 -22.532 -8.429 1.00 11.46 342 ALA B C 1
ATOM 4535 O O . ALA B 1 342 ? -39.771 -22.074 -7.650 1.00 11.36 342 ALA B O 1
ATOM 4537 N N . SER B 1 343 ? -38.307 -23.693 -8.255 1.00 11.54 343 SER B N 1
ATOM 4538 C CA . SER B 1 343 ? -38.471 -24.554 -7.066 1.00 11.64 343 SER B CA 1
ATOM 4539 C C . SER B 1 343 ? -38.055 -23.807 -5.796 1.00 11.59 343 SER B C 1
ATOM 4540 O O . SER B 1 343 ? -38.675 -24.042 -4.744 1.00 11.71 343 SER B O 1
ATOM 4543 N N . MET B 1 344 ? -37.022 -22.967 -5.882 1.00 11.46 344 MET B N 1
ATOM 4544 C CA . MET B 1 344 ? -36.497 -22.207 -4.718 1.00 11.43 344 MET B CA 1
ATOM 4545 C C . MET B 1 344 ? -37.456 -21.063 -4.357 1.00 11.55 344 MET B C 1
ATOM 4546 O O . MET B 1 344 ? -37.609 -20.787 -3.165 1.00 11.52 344 MET B O 1
ATOM 4551 N N . GLY B 1 345 ? -38.109 -20.439 -5.340 1.00 11.81 345 GLY B N 1
ATOM 4552 C CA . GLY B 1 345 ? -39.254 -19.548 -5.086 1.00 11.85 345 GLY B CA 1
ATOM 4553 C C . GLY B 1 345 ? -40.318 -20.250 -4.249 1.00 12.14 345 GLY B C 1
ATOM 4554 O O . GLY B 1 345 ? -40.586 -19.795 -3.119 1.00 12.38 345 GLY B O 1
ATOM 4555 N N . TYR B 1 346 ? -40.894 -21.335 -4.777 1.00 12.07 346 TYR B N 1
ATOM 4556 C CA . TYR B 1 346 ? -42.008 -22.096 -4.159 1.00 12.27 346 TYR B CA 1
ATOM 4557 C C . TYR B 1 346 ? -41.667 -22.489 -2.717 1.00 12.98 346 TYR B C 1
ATOM 4558 O O . TYR B 1 346 ? -42.511 -22.285 -1.806 1.00 12.93 346 TYR B O 1
ATOM 4567 N N . CYS B 1 347 ? -40.456 -23.018 -2.514 1.00 13.20 347 CYS B N 1
ATOM 4568 C CA . CYS B 1 347 ? -40.003 -23.589 -1.219 1.00 13.36 347 CYS B CA 1
ATOM 4569 C C . CYS B 1 347 ? -39.512 -22.520 -0.246 1.00 13.43 347 CYS B C 1
ATOM 4570 O O . CYS B 1 347 ? -39.355 -22.865 0.924 1.00 13.88 347 CYS B O 1
ATOM 4573 N N . GLY B 1 348 ? -39.249 -21.293 -0.706 1.00 13.71 348 GLY B N 1
ATOM 4574 C CA . GLY B 1 348 ? -38.841 -20.157 0.155 1.00 13.75 348 GLY B CA 1
ATOM 4575 C C . GLY B 1 348 ? -37.362 -20.129 0.515 1.00 13.72 348 GLY B C 1
ATOM 4576 O O . GLY B 1 348 ? -37.002 -19.464 1.499 1.00 13.44 348 GLY B O 1
ATOM 4577 N N . ALA B 1 349 ? -36.519 -20.768 -0.294 1.00 13.84 349 ALA B N 1
ATOM 4578 C CA . ALA B 1 349 ? -35.057 -20.818 -0.089 1.00 14.05 349 ALA B CA 1
ATOM 4579 C C . ALA B 1 349 ? -34.376 -19.747 -0.944 1.00 14.19 349 ALA B C 1
ATOM 4580 O O . ALA B 1 349 ? -34.516 -19.792 -2.176 1.00 14.35 349 ALA B O 1
ATOM 4582 N N . LYS B 1 350 ? -33.665 -18.812 -0.318 1.00 14.19 350 LYS B N 1
ATOM 4583 C CA . LYS B 1 350 ? -32.907 -17.778 -1.057 1.00 14.28 350 LYS B CA 1
ATOM 4584 C C . LYS B 1 350 ? -31.544 -18.340 -1.454 1.00 13.44 350 LYS B C 1
ATOM 4585 O O . LYS B 1 350 ? -30.870 -17.683 -2.256 1.00 13.00 350 LYS B O 1
ATOM 4591 N N . ASN B 1 351 ? -31.154 -19.491 -0.893 1.00 12.84 351 ASN B N 1
ATOM 4592 C CA . ASN B 1 351 ? -29.950 -20.246 -1.334 1.00 12.40 351 ASN B CA 1
ATOM 4593 C C . ASN B 1 351 ? -30.124 -21.752 -1.056 1.00 12.25 351 ASN B C 1
ATOM 4594 O O . ASN B 1 351 ? -31.233 -22.168 -0.644 1.00 12.58 351 ASN B O 1
ATOM 4599 N N . LEU B 1 352 ? -29.095 -22.564 -1.313 1.00 11.59 352 LEU B N 1
ATOM 4600 C CA . LEU B 1 352 ? -29.239 -24.035 -1.247 1.00 11.44 352 LEU B CA 1
ATOM 4601 C C . LEU B 1 352 ? -29.220 -24.548 0.198 1.00 11.79 352 LEU B C 1
ATOM 4602 O O . LEU B 1 352 ? -29.836 -25.600 0.438 1.00 12.12 352 LEU B O 1
ATOM 4607 N N . LYS B 1 353 ? -28.531 -23.887 1.129 1.00 12.20 353 LYS B N 1
ATOM 4608 C CA . LYS B 1 353 ? -28.605 -24.273 2.566 1.00 12.64 353 LYS B CA 1
ATOM 4609 C C . LYS B 1 353 ? -30.067 -24.186 3.015 1.00 12.15 353 LYS B C 1
ATOM 4610 O O . LYS B 1 353 ? -30.606 -25.167 3.556 1.00 11.38 353 LYS B O 1
ATOM 4616 N N . GLU B 1 354 ? -30.673 -23.027 2.757 1.00 12.12 354 GLU B N 1
ATOM 4617 C CA . GLU B 1 354 ? -32.107 -22.762 3.003 1.00 12.25 354 GLU B CA 1
ATOM 4618 C C . GLU B 1 354 ? -32.949 -23.859 2.339 1.00 12.15 354 GLU B C 1
ATOM 4619 O O . GLU B 1 354 ? -33.851 -24.416 3.010 1.00 11.99 354 GLU B O 1
ATOM 4625 N N . MET B 1 355 ? -32.643 -24.191 1.083 1.00 11.95 355 MET B N 1
ATOM 4626 C CA . MET B 1 355 ? -33.351 -25.261 0.339 1.00 11.58 355 MET B CA 1
ATOM 4627 C C . MET B 1 355 ? -33.283 -26.542 1.156 1.00 11.12 355 MET B C 1
ATOM 4628 O O . MET B 1 355 ? -34.318 -27.107 1.450 1.00 10.99 355 MET B O 1
ATOM 4633 N N . GLN B 1 356 ? -32.087 -26.959 1.531 1.00 11.00 356 GLN B N 1
ATOM 4634 C CA . GLN B 1 356 ? -31.897 -28.206 2.303 1.00 11.18 356 GLN B CA 1
ATOM 4635 C C . GLN B 1 356 ? -32.616 -28.102 3.659 1.00 11.56 356 GLN B C 1
ATOM 4636 O O . GLN B 1 356 ? -33.151 -29.120 4.159 1.00 11.23 356 GLN B O 1
ATOM 4642 N N . GLU B 1 357 ? -32.646 -26.903 4.235 1.00 12.10 357 GLU B N 1
ATOM 4643 C CA . GLU B 1 357 ? -33.138 -26.701 5.615 1.00 12.45 357 GLU B CA 1
ATOM 4644 C C . GLU B 1 357 ? -34.662 -26.751 5.673 1.00 12.51 357 GLU B C 1
ATOM 4645 O O . GLU B 1 357 ? -35.168 -27.293 6.672 1.00 12.75 357 GLU B O 1
ATOM 4651 N N . LYS B 1 358 ? -35.360 -26.184 4.681 1.00 12.32 358 LYS B N 1
ATOM 4652 C CA . LYS B 1 358 ? -36.818 -25.901 4.804 1.00 12.07 358 LYS B CA 1
ATOM 4653 C C . LYS B 1 358 ? -37.626 -26.456 3.624 1.00 12.12 358 LYS B C 1
ATOM 4654 O O . LYS B 1 358 ? -38.821 -26.114 3.500 1.00 12.35 358 LYS B O 1
ATOM 4660 N N . ALA B 1 359 ? -37.030 -27.312 2.796 1.00 11.93 359 ALA B N 1
ATOM 4661 C CA . ALA B 1 359 ? -37.794 -28.105 1.819 1.00 11.64 359 ALA B CA 1
ATOM 4662 C C . ALA B 1 359 ? -38.409 -29.283 2.574 1.00 11.67 359 ALA B C 1
ATOM 4663 O O . ALA B 1 359 ? -37.893 -29.678 3.642 1.00 11.66 359 ALA B O 1
ATOM 4665 N N . ARG B 1 360 ? -39.490 -29.810 2.028 1.00 11.71 360 ARG B N 1
ATOM 4666 C CA . ARG B 1 360 ? -40.495 -30.577 2.790 1.00 11.91 360 ARG B CA 1
ATOM 4667 C C . ARG B 1 360 ? -41.248 -31.412 1.771 1.00 11.82 360 ARG B C 1
ATOM 4668 O O . ARG B 1 360 ? -41.556 -30.846 0.699 1.00 12.15 360 ARG B O 1
ATOM 4676 N N . PHE B 1 361 ? -41.491 -32.690 2.071 1.00 11.37 361 PHE B N 1
ATOM 4677 C CA . PHE B 1 361 ? -41.976 -33.669 1.068 1.00 11.04 361 PHE B CA 1
ATOM 4678 C C . PHE B 1 361 ? -43.388 -34.145 1.389 1.00 11.03 361 PHE B C 1
ATOM 4679 O O . PHE B 1 361 ? -43.870 -34.024 2.528 1.00 11.11 361 PHE B O 1
ATOM 4687 N N . VAL B 1 362 ? -43.968 -34.786 0.379 1.00 11.10 362 VAL B N 1
ATOM 4688 C CA . VAL B 1 362 ? -45.292 -35.366 0.444 1.00 11.18 362 VAL B CA 1
ATOM 4689 C C . VAL B 1 362 ? -45.184 -36.548 -0.518 1.00 11.51 362 VAL B C 1
ATOM 4690 O O . VAL B 1 362 ? -44.505 -36.468 -1.522 1.00 11.36 362 VAL B O 1
ATOM 4694 N N . ILE B 1 363 ? -45.887 -37.633 -0.247 1.00 12.00 363 ILE B N 1
ATOM 4695 C CA . ILE B 1 363 ? -45.771 -38.884 -1.065 1.00 12.39 363 ILE B CA 1
ATOM 4696 C C . ILE B 1 363 ? -46.965 -39.028 -2.039 1.00 12.68 363 ILE B C 1
ATOM 4697 O O . ILE B 1 363 ? -48.119 -38.834 -1.614 1.00 12.19 363 ILE B O 1
ATOM 4702 N N . ILE B 1 364 ? -46.658 -39.435 -3.284 1.00 13.33 364 ILE B N 1
ATOM 4703 C CA . ILE B 1 364 ? -47.545 -39.538 -4.488 1.00 13.75 364 ILE B CA 1
ATOM 4704 C C . ILE B 1 364 ? -47.950 -40.988 -4.767 1.00 14.38 364 ILE B C 1
ATOM 4705 O O . ILE B 1 364 ? -47.395 -41.901 -4.146 1.00 14.83 364 ILE B O 1
ATOM 4710 N N . THR B 1 365 ? -48.912 -41.179 -5.667 1.00 15.08 365 THR B N 1
ATOM 4711 C CA . THR B 1 365 ? -49.172 -42.469 -6.354 1.00 15.91 365 THR B CA 1
ATOM 4712 C C . THR B 1 365 ? -48.948 -42.286 -7.868 1.00 16.66 365 THR B C 1
ATOM 4713 O O . THR B 1 365 ? -47.848 -42.650 -8.361 1.00 17.38 365 THR B O 1
ATOM 4717 N N . ILE B 1 378 ? -53.609 -33.749 -26.936 1.00 19.88 378 ILE B N 1
ATOM 4718 C CA . ILE B 1 378 ? -52.578 -33.312 -27.925 1.00 20.22 378 ILE B CA 1
ATOM 4719 C C . ILE B 1 378 ? -51.804 -32.164 -27.300 1.00 19.99 378 ILE B C 1
ATOM 4720 O O . ILE B 1 378 ? -52.456 -31.284 -26.710 1.00 20.39 378 ILE B O 1
ATOM 4725 N N . ILE B 1 379 ? -50.482 -32.184 -27.463 1.00 19.80 379 ILE B N 1
ATOM 4726 C CA . ILE B 1 379 ? -49.577 -31.152 -26.983 1.00 19.28 379 ILE B CA 1
ATOM 4727 C C . ILE B 1 379 ? -48.689 -30.771 -28.159 1.00 19.47 379 ILE B C 1
ATOM 4728 O O . ILE B 1 379 ? -48.110 -31.639 -28.786 1.00 19.42 379 ILE B O 1
ATOM 4733 N N . THR B 1 380 ? -48.561 -29.497 -28.454 1.00 19.50 380 THR B N 1
ATOM 4734 C CA . THR B 1 380 ? -47.803 -28.934 -29.613 1.00 19.23 380 THR B CA 1
ATOM 4735 C C . THR B 1 380 ? -46.453 -28.338 -29.171 1.00 19.61 380 THR B C 1
ATOM 4736 O O . THR B 1 380 ? -45.450 -28.666 -29.824 1.00 19.42 380 THR B O 1
ATOM 4740 N N . ASN B 1 381 ? -46.411 -27.497 -28.124 1.00 20.22 381 ASN B N 1
ATOM 4741 C CA . ASN B 1 381 ? -45.139 -26.917 -27.595 1.00 20.60 381 ASN B CA 1
ATOM 4742 C C . ASN B 1 381 ? -45.008 -27.061 -26.064 1.00 20.57 381 ASN B C 1
ATOM 4743 O O . ASN B 1 381 ? -45.843 -26.499 -25.332 1.00 20.27 381 ASN B O 1
ATOM 4748 N N . GLU B 1 382 ? -43.943 -27.724 -25.600 1.00 20.79 382 GLU B N 1
ATOM 4749 C CA . GLU B 1 382 ? -43.673 -27.951 -24.153 1.00 21.17 382 GLU B CA 1
ATOM 4750 C C . GLU B 1 382 ? -42.270 -27.441 -23.800 1.00 22.30 382 GLU B C 1
ATOM 4751 O O . GLU B 1 382 ? -42.018 -26.235 -23.645 1.00 23.67 382 GLU B O 1
#

Organism: Methanocaldococcus jannaschii (strain ATCC 43067 / DSM 2661 / JAL-1 / JCM 10045 / NBRC 100440) (NCBI:txid243232)

CATH classification: 3.20.20.70

Foldseek 3Di:
DVVCCVVVPDDFDALVFWDWAFDDAPDALVLAFQWFQQDNQIFRHQEEADQDLQIAFQLNQQQQQLQRYEYAHHDPDDLVRSLVRQVSQQPDVSPRGGADPVRTRAYEYEDEQVGPVSLQSCVVSVHPEYENDDQACLPVSSLDDDVSVVVDPYYEYDDDQALVSLVSNDDDAYEYDHPQAPQFQNCVPVVDDGHQLNSQLSSQVNCVVVVHAYEYEHNCPALSSQLSNLLSRHSHYYDYVLNRLEPSRSFDWDDDPRFTWGKDWDDEVDRGGIGIDHRDYHCVVSSCRSSVSNSNSCRSQNHRYSVVSNVGTDIDTDDDDDDDPD/DVVCCPVVPDDAAALQFWDWAFDDAPDDLVLAFQWFQQDHQTASHQEEADQDQQIFFLLNQQQQQLQRYEYEHHPPDDLVVVLVSQLCQQPVDNSVNRGAHPVRTRAYEYEDALVGLVSLVSVVVSPHQEYADDDPACVPVDSLDDDDVDDVPDPHYYEYDDDQALVSLVSNVDDDAYEYFFPQAPQFQCCVVVVTGGHQLRSLLNSQVNCVVVVDAYEYEHNDPALSSQLSSLLSGHSHYYDGLLSRQEPSGDDFWDADVRFIWGWDWVTIDIDTDGRDYHSSVSVCRSSVVSSVSCRRQRHSYSVSSNVRIDIDTDDPDDDD

Secondary structure (P-SEA, 3-state):
caaaaaacbbbbbccccbbbbbcccccccccccccccccccccccccccccccccccaaaaaaaaaacccccccccccaaaaaaaaaaaaaccccbbbbcccccccbbbbbccccaaaaaaaaaacccbbbbcccccccccccccccccccccbbbbcccccaaaaaaacccbbbbbccccccccccccccccccaaaaaaaaaaaaaaacbbbbbccccccaaaaaaaaaaccccccccccccccccccbbbbbcccbbbbbbbcccccccccccccccccaaaaaaaaaaaaaaaaaaaccccaaaaaacbbbbbccccccccc/ccccccccbbbbbccccbbbbbcccccccccccccccccccccccccccccccccccaaaaaaaaaacbbbbbbccccaaaaaaaaaaaacccccccbbbccccccccccccccccaaaaaaaaaacccccccccccccccccccccaaaaaaccbbbbbcccccaaaaaaaccccbbbbbccccccccccccccccccaaaaaaaaaaaaaacccccccccccccaaaaaaaaaacccbbbbcccccccccccccccccccbbbbbcccccccccccccccaaaaaaaaaaaaaaaaaaaccccaaaaacccccccccccccc

InterPro domains:
  IPR000644 CBS domain [PF00571] (94-142)
  IPR000644 CBS domain [PF00571] (152-205)
  IPR000644 CBS domain [PS51371] (96-152)
  IPR000644 CBS domain [PS51371] (156-212)
  IPR000644 CBS domain [SM00116] (99-147)
  IPR000644 CBS domain [SM00116] (159-207)
  IPR001093 IMP dehydrogenase/GMP reductase [PF00478] (12-481)
  IPR001093 IMP dehydrogenase/GMP reductase [cd00381] (12-470)
  IPR005990 Inosine-5'-monophosphate dehydrogenase [MF_01964] (12-494)
  IPR005990 Inosine-5'-monophosphate dehydrogenase [PIRSF000130] (5-493)
  IPR005990 Inosine-5'-monophosphate dehydrogenase [PTHR11911] (4-489)
  IPR005990 Inosine-5'-monophosphate dehydrogenase [TIGR01302] (12-463)
  IPR013785 Aldolase-type TIM barrel [G3DSA:3.20.20.70] (4-494)
  IPR015875 IMP dehydrogenase / GMP reductase, conserved site [PS00487] (296-308)
  IPR046342 CBS domain superfamily [SSF54631] (70-204)

Nearest PDB structures (foldseek):
  7xlo-assembly1_A  TM=1.003E+00  e=1.277E-70  Methanocaldococcus jannaschii
  2cu0-assembly2_B  TM=9.870E-01  e=5.392E-48  Pyrococcus horikoshii
  1zfj-assembly1_A  TM=9.725E-01  e=1.269E-41  Streptococcus pyogenes
  3khj-assembly1_D  TM=9.316E-01  e=3.981E-39  Cryptosporidium parvum Iowa II
  1ak5-assembly1_A  TM=8.980E-01  e=1.313E-29  Tritrichomonas suis

Solvent-accessible surface area: 32048 Å² total; per-residue (Å²): 173,140,127,122,132,138,135,113,68,152,148,33,52,50,8,120,43,6,84,36,32,82,39,103,52,254,24,37,62,183,84,16,69,3,44,16,74,0,21,34,15,137,1,49,11,0,0,0,0,3,21,47,30,0,0,0,35,71,83,0,0,30,18,0,0,60,30,0,0,1,0,2,0,4,84,106,26,66,42,154,78,0,34,101,2,0,97,25,1,20,91,78,122,118,113,110,12,0,115,23,192,116,43,58,12,6,0,0,0,0,0,4,17,116,47,66,134,21,6,128,32,0,59,118,12,73,9,20,0,3,3,7,31,33,74,106,0,41,75,108,135,11,16,72,7,94,97,11,74,151,44,68,132,58,9,2,15,0,13,2,6,48,92,108,1,4,86,53,20,118,46,49,1,5,8,0,14,22,4,17,21,83,28,34,26,16,132,132,62,58,68,80,35,40,44,4,7,16,0,0,39,49,0,10,96,10,2,66,104,79,87,33,10,1,1,1,20,16,30,13,57,159,32,33,11,2,1,23,0,0,13,12,17,0,32,0,0,8,2,7,27,34,0,0,0,0,65,37,2,44,7,107,120,65,106,60,152,69,175,114,58,15,19,9,66,18,108,80,166,86,74,14,72,134,34,47,30,82,87,67,9,65,0,34,93,25,0,124,114,11,8,36,24,0,66,46,18,0,12,150,1,3,0,112,39,12,116,33,0,59,114,78,16,126,71,69,111,68,187,210,156,116,134,114,164,131,188,163,121,80,68,123,131,127,72,96,81,36,83,46,2,95,51,6,89,35,31,85,33,100,51,253,13,107,60,171,75,11,70,4,43,17,78,0,32,32,9,126,1,48,10,0,0,0,0,5,20,42,40,8,0,0,17,67,92,0,0,28,16,0,0,59,32,0,0,0,0,0,0,13,98,100,27,74,57,87,85,0,26,120,6,0,69,25,1,12,157,42,100,122,107,122,106,9,1,92,19,216,136,38,56,1,4,0,0,0,1,0,4,15,120,48,82,116,17,6,126,29,0,53,144,2,78,4,27,0,8,1,5,33,27,78,117,0,46,67,109,173,8,18,104,23,6,41,56,16,55,140,44,46,138,41,60,3,3,2,1,22,4,5,50,102,95,1,0,75,50,2,60,65,6,41,0,0,3,0,0,29,8,17,20,74,30,39,29,18,130,132,87,58,65,81,36,41,40,0,7,38,0,0,36,63,0,9,84,8,1,121,95,76,78,17,16,3,1,0,28,13,16,11,89,140,31,27,4,0,0,28,0,0,13,12,16,0,28,0,0,3,5,9,28,30,0,0,0,0,71,35,4,17,64,36,68,64,102,84,133,62,162,126,44,18,40,12,112,158,72,41,71,126,30,46,19,79,102,72,9,64,0,28,100,23,1,99,115,10,8,41,19,0,66,43,16,0,8,151,1,8,0,122,44,11,128,36,0,55,114,82,20,132,75,71,98,69,181,210,135,139,142,201

Radius of gyration: 28.3 Å; Cα contacts (8 Å, |Δi|>4): 1546; chains: 2; bounding box: 69×71×100 Å

Sequence (650 aa):
MFLKKLIEAKKAYTFDDVLLVPNASWVEPKDTDVSTDLAGLKLNIPIVSAAMDTVTEKEMAIALARLGGLGVIHRNMSIEEQVHQVQAVKKAGYPQAARDKKGRLLVAAACGPHDFERAKALIEAEVDAIAIDCAHAHNMRVVENKEMLEGTIKLIVGNIATKEAAEDLIKDVLKVGIGPGSICTTRVVAGVGVPQLTAVAEVADVAKEHNVPIIADGGIRYSGDIAKAIAAGADAVMLGSLLAGTDEAPGQLMVINGRKYKQYRGMGVPEGVEGAVPYKGPVSEVVFQLIGGLRASMGYCGAKNLKEMQEKARFVIITIIITNEAMFLKKLIEAKKAYTFDDVLLVPNASWVEPKDTDVSTDLAGLKLNIPIVSAAMDTVTEKEMAIALARLGGLGVIHRNMSIEEQVHQVQAVKKADGYPQAARDKKGRLLVAAACGPHDFERAKALIEAEVDAIAIDCAHAHNMRVVENFKEMLEGTDIKLIVGNIATKEAAEDLIKADVLKVGIGPGSICTTRVVAGVGVPQLTAVAEVADVAKEHNVPIIADGGIRYSGDIAKAIAAGADAVMLGSLLAGTDEAPGQLMVINGRKYKQYRPEGVEGAVPYKGPVSEVVFQLIGGLRASMGYCGAKNLKEMQEKARFVIITIITNE

B-factor: mean 16.98, std 7.54, range [0.5, 53.91]